Protein AF-0000000085954497 (afdb_homodimer)

Secondary structure (DSSP, 8-state):
---EEEEEESSSTTHHHHHHHHHHHT---EEEEEPGGGHHHHGGGSSSS-S-EEEETTEEEESHHHHHHHHHHHTT-S-SSHHHHHHHHHHHHHHHHHHHHHHHHHHHHTTSS-S-HHHHIIIIIHHHHHHHHHHHHHHHHHHTSSSSSTTS--HHHHHHHHHHHHHHHHSTTTTTT-HHHHHHHHHHHTSHHHHHHHHHS-----/---EEEEEESSSTTHHHHHHHHHHHT---EEEEEPGGGHHHHGGGSSSS-S-EEEETTEEEESHHHHHHHHHHHTT-S-SSHHHHHHHHHHHHHHHHHHHHHHHHHHHHTTSS-S-HHHHIIIIIHHHHHHHHHHHHHHHHHHTSSSSSTTS--HHHHHHHHHHHHHHHHSTTTTTT-HHHHHHHHHHHTSHHHHHHHHHS-----

pLDDT: mean 96.57, std 3.66, range [70.62, 98.94]

Solvent-accessible surface area (backbone atoms only — not comparable to full-atom values): 21988 Å² total; per-residue (Å²): 131,81,50,40,36,40,36,25,55,76,45,36,66,71,42,36,43,49,50,48,47,32,41,58,62,70,50,83,64,42,78,44,60,41,53,77,88,50,38,79,78,47,33,81,77,35,83,80,60,62,76,27,36,38,30,50,73,83,44,75,32,42,47,49,67,24,44,39,51,45,52,13,54,75,63,67,17,36,51,93,43,75,65,41,30,25,44,39,43,17,55,40,52,50,48,49,54,49,48,63,64,31,42,71,38,47,34,28,65,72,63,76,36,91,69,58,51,70,55,32,42,63,69,35,38,49,56,49,47,70,63,46,51,60,46,55,49,51,35,16,61,75,32,70,44,68,27,57,48,52,91,48,74,31,41,50,48,56,38,50,31,52,48,53,51,52,45,35,73,71,35,84,64,61,55,61,93,32,65,66,57,48,50,26,29,53,54,56,48,57,36,66,46,39,32,53,45,67,72,65,50,84,90,49,98,72,130,81,49,40,35,39,36,27,55,76,44,39,66,71,40,36,43,49,51,48,47,32,41,57,62,68,50,82,62,42,80,44,60,42,54,77,89,51,38,79,76,48,34,81,75,35,82,79,58,62,74,27,36,38,29,51,73,81,44,76,34,41,46,52,68,25,43,38,53,44,50,12,56,75,62,68,18,37,52,94,43,74,66,41,31,26,43,38,43,18,56,41,52,51,48,49,54,52,47,63,65,33,44,70,36,47,34,28,65,74,63,77,36,89,69,58,52,69,55,32,40,64,70,34,38,48,56,50,46,69,65,46,50,59,45,56,50,51,35,16,61,74,33,70,43,69,25,57,50,52,92,50,76,31,41,50,48,55,38,52,29,51,49,52,51,53,44,36,72,73,35,85,65,61,55,60,94,33,66,65,57,48,51,26,30,51,54,56,50,56,38,68,46,40,32,51,44,68,71,65,51,83,90,50,96,70

Foldseek 3Di:
DWAKEKEEALFCPLSVLLVLLCLLLVHDYHDHHDYPVCLVVCQVVDPVSDDIWMATNRDIDHDSVRSLLVSQVVRVQQDDDPVLNVVLVVLLVLVVVLCVQLVVLVCCLLPVDPDDNVVSCVPTVVVSLVVRVVVQVVQCVVQVLQESTHDDHHSSLSVSLVVQVVCCVSDPCSCPPPVSSVVNSVNNCVPPSNVVCVVPPDDDSD/DWAKEKEEAPFCPLSVLLVLLCLLLVHDYHYHHDYPVCLVVCQVVDPVSDDIWMAINRDIDHDSVRSLLVSQVVRVQQDDDPVLNVVLVVLLVLVVVLCVQLVVLVCCLLPVDPDDNVVSCVPTVVVSLVVRVVVQVVQCVVQVLQESTHDDHHSSLSVSLVVQVVCCVSDPCSCPPPVSSVVNSVNNCVSPSNVVCVVPPDDDSD

Structure (mmCIF, N/CA/C/O backbone):
data_AF-0000000085954497-model_v1
#
loop_
_entity.id
_entity.type
_entity.pdbx_description
1 polymer 'glutathione transferase'
#
loop_
_atom_site.group_PDB
_atom_site.id
_atom_site.type_symbol
_atom_site.label_atom_id
_atom_site.label_alt_id
_atom_site.label_comp_id
_atom_site.label_asym_id
_atom_site.label_entity_id
_atom_site.label_seq_id
_atom_site.pdbx_PDB_ins_code
_atom_site.Cartn_x
_atom_site.Cartn_y
_atom_site.Cartn_z
_atom_site.occupancy
_atom_site.B_iso_or_equiv
_atom_site.auth_seq_id
_atom_site.auth_comp_id
_atom_site.auth_asym_id
_atom_site.auth_atom_id
_atom_site.pdbx_PDB_model_num
ATOM 1 N N . MET A 1 1 ? 21.531 16.188 -11.539 1 86.31 1 MET A N 1
ATOM 2 C CA . MET A 1 1 ? 20.391 15.828 -10.711 1 86.31 1 MET A CA 1
ATOM 3 C C . MET A 1 1 ? 19.203 15.375 -11.57 1 86.31 1 MET A C 1
ATOM 5 O O . MET A 1 1 ? 19 15.898 -12.664 1 86.31 1 MET A 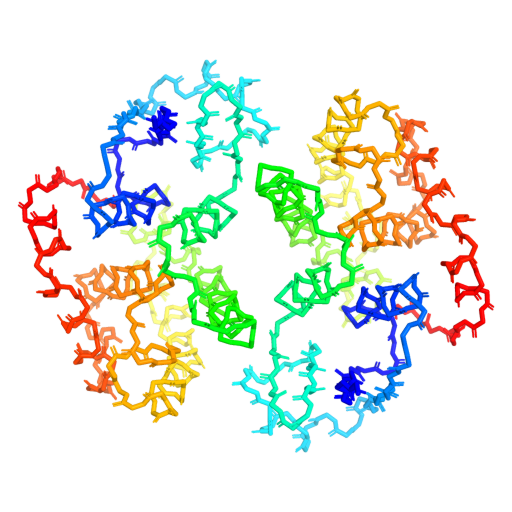O 1
ATOM 9 N N . PRO A 1 2 ? 18.453 14.336 -11.086 1 94.06 2 PRO A N 1
ATOM 10 C CA . PRO A 1 2 ? 17.328 13.875 -11.914 1 94.06 2 PRO A CA 1
ATOM 11 C C . PRO A 1 2 ? 16.297 14.969 -12.164 1 94.06 2 PRO A C 1
ATOM 13 O O . PRO A 1 2 ? 16.156 15.898 -11.367 1 94.06 2 PRO A O 1
ATOM 16 N N . GLN A 1 3 ? 15.695 14.945 -13.281 1 97.75 3 GLN A N 1
ATOM 17 C CA . GLN A 1 3 ? 14.539 15.789 -13.562 1 97.75 3 GLN A CA 1
ATOM 18 C C . GLN A 1 3 ? 13.25 15.125 -13.109 1 97.75 3 GLN A C 1
ATOM 20 O O . GLN A 1 3 ? 12.953 13.992 -13.508 1 97.75 3 GLN A O 1
ATOM 25 N N . TYR A 1 4 ? 12.555 15.883 -12.258 1 98.81 4 TYR A N 1
ATOM 26 C CA . TYR A 1 4 ? 11.297 15.359 -11.727 1 98.81 4 TYR A CA 1
ATOM 27 C C . TYR A 1 4 ? 10.102 16.094 -12.312 1 98.81 4 TYR A C 1
ATOM 29 O O . TYR A 1 4 ? 10.094 17.328 -12.375 1 98.81 4 TYR A O 1
ATOM 37 N N . LYS A 1 5 ? 9.086 15.352 -12.742 1 98.88 5 LYS A N 1
ATOM 38 C CA . LYS A 1 5 ? 7.797 15.891 -13.156 1 98.88 5 LYS A CA 1
ATOM 39 C C . LYS A 1 5 ? 6.648 15.141 -12.492 1 98.88 5 LYS A C 1
ATOM 41 O O . LYS A 1 5 ? 6.461 13.945 -12.727 1 98.88 5 LYS A O 1
ATOM 46 N N . LEU A 1 6 ? 5.949 15.836 -11.633 1 98.88 6 LEU A N 1
ATOM 47 C CA . LEU A 1 6 ? 4.758 15.281 -11 1 98.88 6 LEU A CA 1
ATOM 48 C C . LEU A 1 6 ? 3.502 15.68 -11.773 1 98.88 6 LEU A C 1
ATOM 50 O O . LEU A 1 6 ? 3.275 16.859 -12.031 1 98.88 6 LEU A O 1
ATOM 54 N N . THR A 1 7 ? 2.729 14.695 -12.164 1 98.81 7 THR A N 1
ATOM 55 C CA . THR A 1 7 ? 1.478 14.945 -12.867 1 98.81 7 THR A CA 1
ATOM 56 C C . THR A 1 7 ? 0.282 14.539 -12.016 1 98.81 7 THR A C 1
ATOM 58 O O . THR A 1 7 ? 0.2 13.391 -11.562 1 98.81 7 THR A O 1
ATOM 61 N N . TYR A 1 8 ? -0.601 15.438 -11.758 1 98.31 8 TYR A N 1
ATOM 62 C CA . TYR A 1 8 ? -1.845 15.203 -11.031 1 98.31 8 TYR A CA 1
ATOM 63 C C . TYR A 1 8 ? -2.891 16.25 -11.383 1 98.31 8 TYR A C 1
ATOM 65 O O . TYR A 1 8 ? -2.613 17.172 -12.148 1 98.31 8 TYR A O 1
ATOM 73 N N . PHE A 1 9 ? -4.121 16.047 -10.945 1 96.69 9 PHE A N 1
ATOM 74 C CA . PHE A 1 9 ? -5.184 17.031 -11.164 1 96.69 9 PHE A CA 1
ATOM 75 C C . PHE A 1 9 ? -4.859 18.344 -10.453 1 96.69 9 PHE A C 1
ATOM 77 O O . PHE A 1 9 ? -4.031 18.375 -9.539 1 96.69 9 PHE A O 1
ATOM 84 N N . ASP A 1 10 ? -5.559 19.359 -10.836 1 94.19 10 ASP A N 1
ATOM 85 C CA . ASP A 1 10 ? -5.352 20.688 -10.242 1 94.19 10 ASP A CA 1
ATOM 86 C C . ASP A 1 10 ? -6.066 20.797 -8.898 1 94.19 10 ASP A C 1
ATOM 88 O O . ASP A 1 10 ? -6.855 21.719 -8.688 1 94.19 10 ASP A O 1
ATOM 92 N N . ILE A 1 11 ? -5.75 19.922 -8.016 1 94.5 11 ILE A N 1
ATOM 93 C CA . ILE A 1 11 ? -6.223 19.844 -6.637 1 94.5 11 ILE A CA 1
ATOM 94 C C . ILE A 1 11 ? -5.121 19.266 -5.746 1 94.5 11 ILE A C 1
ATOM 96 O O . ILE A 1 11 ? -4.055 18.891 -6.234 1 94.5 11 ILE A O 1
ATOM 100 N N . ARG A 1 12 ? -5.223 19.266 -4.453 1 94.06 12 ARG A N 1
ATOM 101 C CA . ARG A 1 12 ? -4.246 18.656 -3.557 1 94.06 12 ARG A CA 1
ATOM 102 C C . ARG A 1 12 ? -4.285 17.141 -3.662 1 94.06 12 ARG A C 1
ATOM 104 O O . ARG A 1 12 ? -3.391 16.516 -4.25 1 94.06 12 ARG A O 1
ATOM 111 N N . GLY A 1 13 ? -5.48 16.5 -3.293 1 93.25 13 GLY A N 1
ATOM 112 C CA . GLY A 1 13 ? -5.711 15.07 -3.4 1 93.25 13 GLY A CA 1
ATOM 113 C C . GLY A 1 13 ? -4.453 14.25 -3.193 1 93.25 13 GLY A C 1
ATOM 114 O O . GLY A 1 13 ? -3.629 14.57 -2.334 1 93.25 13 GLY A O 1
ATOM 115 N N . LEU A 1 14 ? -4.297 13.234 -4 1 96.25 14 LEU A N 1
ATOM 116 C CA . LEU A 1 14 ? -3.207 12.281 -3.836 1 96.25 14 LEU A CA 1
ATOM 117 C C . LEU A 1 14 ? -1.895 12.859 -4.352 1 96.25 14 LEU A C 1
ATOM 119 O O . LEU A 1 14 ? -0.82 12.328 -4.059 1 96.25 14 LEU A O 1
ATOM 123 N N . GLY A 1 15 ? -1.951 13.906 -5.109 1 97.75 15 GLY A N 1
ATOM 124 C CA . GLY A 1 15 ? -0.744 14.555 -5.594 1 97.75 15 GLY A CA 1
ATOM 125 C C . GLY A 1 15 ? -0.037 15.375 -4.527 1 97.75 15 GLY A C 1
ATOM 126 O O . GLY A 1 15 ? 1.171 15.602 -4.613 1 97.75 15 GLY A O 1
ATOM 127 N N . GLU A 1 16 ? -0.786 15.789 -3.504 1 97.81 16 GLU A N 1
ATOM 128 C CA . GLU A 1 16 ? -0.258 16.703 -2.492 1 97.81 16 GLU A CA 1
ATOM 129 C C . GLU A 1 16 ? 0.859 16.047 -1.688 1 97.81 16 GLU A C 1
ATOM 131 O O . GLU A 1 16 ? 1.812 16.703 -1.278 1 97.81 16 GLU A O 1
ATOM 136 N N . GLY A 1 17 ? 0.703 14.734 -1.422 1 98.62 17 GLY A N 1
ATOM 137 C CA . GLY A 1 17 ? 1.754 14.047 -0.689 1 98.62 17 GLY A CA 1
ATOM 138 C C . GLY A 1 17 ? 3.121 14.195 -1.327 1 98.62 17 GLY A C 1
ATOM 139 O O . GLY A 1 17 ? 4.098 14.516 -0.648 1 98.62 17 GLY A O 1
ATOM 140 N N . ALA A 1 18 ? 3.189 13.969 -2.621 1 98.94 18 ALA A N 1
ATOM 141 C CA . ALA A 1 18 ? 4.453 14.109 -3.34 1 98.94 18 ALA A CA 1
ATOM 142 C C . ALA A 1 18 ? 4.945 15.547 -3.307 1 98.94 18 ALA A C 1
ATOM 144 O O . ALA A 1 18 ? 6.145 15.805 -3.145 1 98.94 18 ALA A O 1
ATOM 145 N N . ARG A 1 19 ? 4.031 16.5 -3.443 1 98.81 19 ARG A N 1
ATOM 146 C CA . ARG A 1 19 ? 4.41 17.906 -3.391 1 98.81 19 ARG A CA 1
ATOM 147 C C . ARG A 1 19 ? 5.031 18.266 -2.045 1 98.81 19 ARG A C 1
ATOM 149 O O . ARG A 1 19 ? 6.066 18.938 -1.988 1 98.81 19 ARG A O 1
ATOM 156 N N . LEU A 1 20 ? 4.391 17.781 -1.019 1 98.88 20 LEU A N 1
ATOM 157 C CA . LEU A 1 20 ? 4.906 18.031 0.324 1 98.88 20 LEU A CA 1
ATOM 158 C C . LEU A 1 20 ? 6.309 17.453 0.481 1 98.88 20 LEU A C 1
ATOM 160 O O . LEU A 1 20 ? 7.184 18.078 1.077 1 98.88 20 LEU A O 1
ATOM 164 N N . ILE A 1 21 ? 6.547 16.25 -0.039 1 98.94 21 ILE A N 1
ATOM 165 C CA . ILE A 1 21 ? 7.84 15.586 0.067 1 98.94 21 ILE A CA 1
ATOM 166 C C . ILE A 1 21 ? 8.898 16.391 -0.688 1 98.94 21 ILE A C 1
ATOM 168 O O . ILE A 1 21 ? 9.992 16.625 -0.176 1 98.94 21 ILE A O 1
ATOM 172 N N . PHE A 1 22 ? 8.578 16.859 -1.913 1 98.94 22 PHE A N 1
ATOM 173 C CA . PHE A 1 22 ? 9.492 17.688 -2.691 1 98.94 22 PHE A CA 1
ATOM 174 C C . PHE A 1 22 ? 9.859 18.953 -1.936 1 98.94 22 PHE A C 1
ATOM 176 O O . PHE A 1 22 ? 11.039 19.312 -1.849 1 98.94 22 PHE A O 1
ATOM 183 N N . HIS A 1 23 ? 8.898 19.594 -1.416 1 98.88 23 HIS A N 1
ATOM 184 C CA . HIS A 1 23 ? 9.133 20.859 -0.746 1 98.88 23 HIS A CA 1
ATOM 185 C C . HIS A 1 23 ? 9.922 20.672 0.546 1 98.88 23 HIS A C 1
ATOM 187 O O . HIS A 1 23 ? 10.844 21.438 0.838 1 98.88 23 HIS A O 1
ATOM 193 N N . GLN A 1 24 ? 9.531 19.672 1.312 1 98.88 24 GLN A N 1
ATOM 194 C CA . GLN A 1 24 ? 10.305 19.375 2.514 1 98.88 24 GLN A CA 1
ATOM 195 C C . GLN A 1 24 ? 11.773 19.141 2.178 1 98.88 24 GLN A C 1
ATOM 197 O O . GLN A 1 24 ? 12.664 19.562 2.918 1 98.88 24 GLN A O 1
ATOM 202 N N . ALA A 1 25 ? 12.023 18.422 1.056 1 98.62 25 ALA A N 1
ATOM 203 C CA . ALA A 1 25 ? 13.375 18.047 0.65 1 98.62 25 ALA A CA 1
ATOM 204 C C . ALA A 1 25 ? 14.102 19.234 0.007 1 98.62 25 ALA A C 1
ATOM 206 O O . ALA A 1 25 ? 15.32 19.203 -0.169 1 98.62 25 ALA A O 1
ATOM 207 N N . GLY A 1 26 ? 13.328 20.266 -0.375 1 98.31 26 GLY A N 1
ATOM 208 C CA . GLY A 1 26 ? 13.898 21.406 -1.077 1 98.31 26 GLY A CA 1
ATOM 209 C C . GLY A 1 26 ? 14.359 21.078 -2.484 1 98.31 26 GLY A C 1
ATOM 210 O O . GLY A 1 26 ? 15.367 21.594 -2.959 1 98.31 26 GLY A O 1
ATOM 211 N N . VAL A 1 27 ? 13.711 20.156 -3.121 1 98.56 27 VAL A N 1
ATOM 212 C CA . VAL A 1 27 ? 14.086 19.688 -4.453 1 98.56 27 VAL A CA 1
ATOM 213 C C . VAL A 1 27 ? 13.102 20.234 -5.488 1 98.56 27 VAL A C 1
ATOM 215 O O . VAL A 1 27 ? 11.891 20.172 -5.293 1 98.56 27 VAL A O 1
ATOM 218 N N . LYS A 1 28 ? 13.617 20.812 -6.551 1 98 28 LYS A N 1
ATOM 219 C CA . LYS A 1 28 ? 12.781 21.344 -7.621 1 98 28 LYS A CA 1
ATOM 220 C C . LYS A 1 28 ? 12.141 20.234 -8.43 1 98 28 LYS A C 1
ATOM 222 O O . LYS A 1 28 ? 12.742 19.172 -8.633 1 98 28 LYS A O 1
ATOM 227 N N . PHE A 1 29 ? 10.977 20.484 -8.867 1 98.75 29 PHE A N 1
ATOM 228 C CA . PHE A 1 29 ? 10.242 19.578 -9.734 1 98.75 29 PHE A CA 1
ATOM 229 C C . PHE A 1 29 ? 9.234 20.328 -10.594 1 98.75 29 PHE A C 1
ATOM 231 O O . PHE A 1 29 ? 8.852 21.453 -10.266 1 98.75 29 PHE A O 1
ATOM 238 N N . GLU A 1 30 ? 8.875 19.719 -11.688 1 98.69 30 GLU A N 1
ATOM 239 C CA . GLU A 1 30 ? 7.77 20.25 -12.484 1 98.69 30 GLU A CA 1
ATOM 240 C C . GLU A 1 30 ? 6.426 19.766 -11.953 1 98.69 30 GLU A C 1
ATOM 242 O O . GLU A 1 30 ? 6.191 18.547 -11.867 1 98.69 30 GLU A O 1
ATOM 247 N N . ASP A 1 31 ? 5.578 20.656 -11.57 1 98.25 31 ASP A N 1
ATOM 248 C CA . ASP A 1 31 ? 4.227 20.328 -11.117 1 98.25 31 ASP A CA 1
ATOM 249 C C . ASP A 1 31 ? 3.225 20.438 -12.266 1 98.25 31 ASP A C 1
ATOM 251 O O . ASP A 1 31 ? 2.613 21.484 -12.477 1 98.25 31 ASP A O 1
ATOM 255 N N . ASN A 1 32 ? 3.025 19.344 -12.961 1 98.31 32 ASN A N 1
ATOM 256 C CA . ASN A 1 32 ? 2.107 19.297 -14.094 1 98.31 32 ASN A CA 1
ATOM 257 C C . ASN A 1 32 ? 0.675 19.031 -13.641 1 98.31 32 ASN A C 1
ATOM 259 O O . ASN A 1 32 ? 0.32 17.891 -13.328 1 98.31 32 ASN A O 1
ATOM 263 N N . ARG A 1 33 ? -0.131 20.016 -13.633 1 96.75 33 ARG A N 1
ATOM 264 C CA . ARG A 1 33 ? -1.512 19.938 -13.172 1 96.75 33 ARG A CA 1
ATOM 265 C C . ARG A 1 33 ? -2.471 19.75 -14.344 1 96.75 33 ARG A C 1
ATOM 267 O O . ARG A 1 33 ? -2.541 20.594 -15.234 1 96.75 33 ARG A O 1
ATOM 274 N N . VAL A 1 34 ? -3.141 18.641 -14.344 1 96.88 34 VAL A N 1
ATOM 275 C CA . VAL A 1 34 ? -4.07 18.281 -15.414 1 96.88 34 VAL A CA 1
ATOM 276 C C . VAL A 1 34 ? -5.477 18.75 -15.055 1 96.88 34 VAL A C 1
ATOM 278 O O . VAL A 1 34 ? -5.992 18.438 -13.984 1 96.88 34 VAL A O 1
ATOM 281 N N . LYS A 1 35 ? -6.113 19.516 -15.984 1 95.38 35 LYS A N 1
ATOM 282 C CA . LYS A 1 35 ? -7.512 19.891 -15.797 1 95.38 35 LYS A CA 1
ATOM 283 C C . LYS A 1 35 ? -8.43 18.688 -15.992 1 95.38 35 LYS A C 1
ATOM 285 O O . LYS A 1 35 ? -8.172 17.828 -16.828 1 95.38 35 LYS A O 1
ATOM 290 N N . PHE A 1 36 ? -9.469 18.609 -15.242 1 93.25 36 PHE A N 1
ATOM 291 C CA . PHE A 1 36 ? -10.414 17.516 -15.312 1 93.25 36 PHE A CA 1
ATOM 292 C C . PHE A 1 36 ? -10.938 17.344 -16.734 1 93.25 36 PHE A C 1
ATOM 294 O O . PHE A 1 36 ? -11.141 16.219 -17.188 1 93.25 36 PHE A O 1
ATOM 301 N N . ASP A 1 37 ? -11.117 18.391 -17.422 1 96.19 37 ASP A N 1
ATOM 302 C CA . ASP A 1 37 ? -11.633 18.359 -18.781 1 96.19 37 ASP A CA 1
ATOM 303 C C . ASP A 1 37 ? -10.641 17.672 -19.734 1 96.19 37 ASP A C 1
ATOM 305 O O . ASP A 1 37 ? -11.031 17.141 -20.781 1 96.19 37 ASP A O 1
ATOM 309 N N . ASP A 1 38 ? -9.367 17.609 -19.422 1 97.12 38 ASP A N 1
ATOM 310 C CA . ASP A 1 38 ? -8.32 17.031 -20.266 1 97.12 38 ASP A CA 1
ATOM 311 C C . ASP A 1 38 ? -8.062 15.57 -19.906 1 97.12 38 ASP A C 1
ATOM 313 O O . ASP A 1 38 ? -7.355 14.859 -20.625 1 97.12 38 ASP A O 1
ATOM 317 N N . TRP A 1 39 ? -8.641 15.141 -18.891 1 96.62 39 TRP A N 1
ATOM 318 C CA . TRP A 1 39 ? -8.359 13.82 -18.328 1 96.62 39 TRP A CA 1
ATOM 319 C C . TRP A 1 39 ? -8.695 12.719 -19.328 1 96.62 39 TRP A C 1
ATOM 321 O O . TRP A 1 39 ? -7.895 11.812 -19.547 1 96.62 39 TRP A O 1
ATOM 331 N N . PRO A 1 40 ? -9.859 12.75 -20 1 97.25 40 PRO A N 1
ATOM 332 C CA . PRO A 1 40 ? -10.203 11.656 -20.906 1 97.25 40 PRO A CA 1
ATOM 333 C C . PRO A 1 40 ? -9.133 11.43 -21.984 1 97.25 40 PRO A C 1
ATOM 335 O O . PRO A 1 40 ? -8.859 10.281 -22.344 1 97.25 40 PRO A O 1
ATOM 338 N N . ALA A 1 41 ? -8.461 12.422 -22.422 1 97.12 41 ALA A N 1
ATOM 339 C CA . ALA A 1 41 ? -7.418 12.312 -23.438 1 97.12 41 ALA A CA 1
ATOM 340 C C . ALA A 1 41 ? -6.102 11.836 -22.828 1 97.12 41 ALA A C 1
ATOM 342 O O . ALA A 1 41 ? -5.301 11.18 -23.5 1 97.12 41 ALA A O 1
ATOM 343 N N . PHE A 1 42 ? -5.934 12.141 -21.578 1 97.06 42 PHE A N 1
ATOM 344 C CA . PHE A 1 42 ? -4.684 11.828 -20.906 1 97.06 42 PHE A CA 1
ATOM 345 C C . PHE A 1 42 ? -4.703 10.414 -20.359 1 97.06 42 PHE A C 1
ATOM 347 O O . PHE A 1 42 ? -3.672 9.742 -20.312 1 97.06 42 PHE A O 1
ATOM 354 N N . LYS A 1 43 ? -5.828 9.945 -19.969 1 97.25 43 LYS A N 1
ATOM 355 C CA . LYS A 1 43 ? -6.02 8.703 -19.234 1 97.25 43 LYS A CA 1
ATOM 356 C C . LYS A 1 43 ? -5.367 7.523 -19.938 1 97.25 43 LYS A C 1
ATOM 358 O O . LYS A 1 43 ? -4.656 6.73 -19.328 1 97.25 43 LYS A O 1
ATOM 363 N N . PRO A 1 44 ? -5.504 7.355 -21.266 1 95.75 44 PRO A N 1
ATOM 364 C CA . PRO A 1 44 ? -4.941 6.184 -21.938 1 95.75 44 PRO A CA 1
ATOM 365 C C . PRO A 1 44 ? -3.414 6.203 -21.984 1 95.75 44 PRO A C 1
ATOM 367 O O . PRO A 1 44 ? -2.787 5.188 -22.297 1 95.75 44 PRO A O 1
ATOM 370 N N . LYS A 1 45 ? -2.865 7.301 -21.609 1 94.69 45 LYS A N 1
ATOM 371 C CA . LYS A 1 45 ? -1.412 7.438 -21.656 1 94.69 45 LYS A CA 1
ATOM 372 C C . LYS A 1 45 ? -0.779 7.055 -20.328 1 94.69 45 LYS A C 1
ATOM 374 O O . LYS A 1 45 ? 0.447 7.02 -20.203 1 94.69 45 LYS A O 1
ATOM 379 N N . THR A 1 46 ? -1.577 6.754 -19.391 1 97.38 46 THR A N 1
ATOM 380 C CA . THR A 1 46 ? -1.083 6.426 -18.062 1 97.38 46 THR A CA 1
ATOM 381 C C . THR A 1 46 ? -0.918 4.914 -17.906 1 97.38 46 THR A C 1
ATOM 383 O O . THR A 1 46 ? -1.584 4.137 -18.578 1 97.38 46 THR A O 1
ATOM 386 N N . PRO A 1 47 ? -0.062 4.516 -17 1 97.12 47 PRO A N 1
ATOM 387 C CA . PRO A 1 47 ? 0.181 3.082 -16.812 1 97.12 47 PRO A CA 1
ATOM 388 C C . PRO A 1 47 ? -1.069 2.324 -16.375 1 97.12 47 PRO A C 1
ATOM 390 O O . PRO A 1 47 ? -1.306 1.2 -16.812 1 97.12 47 PRO A O 1
ATOM 393 N N . PHE A 1 48 ? -1.869 2.941 -15.484 1 97.94 48 PHE A N 1
ATOM 394 C CA . PHE A 1 48 ? -2.977 2.201 -14.891 1 97.94 48 PHE A CA 1
ATOM 395 C C . PHE A 1 48 ? -4.289 2.949 -15.078 1 97.94 48 PHE A C 1
ATOM 397 O O . PHE A 1 48 ? -5.293 2.629 -14.438 1 97.94 48 PHE A O 1
ATOM 404 N N . GLY A 1 49 ? -4.285 4.051 -15.906 1 97.12 49 GLY A N 1
ATOM 405 C CA . GLY A 1 49 ? -5.484 4.855 -16.062 1 97.12 49 GLY A CA 1
ATOM 406 C C . GLY A 1 49 ? -5.781 5.73 -14.859 1 97.12 49 GLY A C 1
ATOM 407 O O . GLY A 1 49 ? -6.945 6.016 -14.562 1 97.12 49 GLY A O 1
ATOM 408 N N . GLN A 1 50 ? -4.738 6.055 -14.141 1 97.25 50 GLN A N 1
ATOM 409 C CA . GLN A 1 50 ? -4.914 6.836 -12.922 1 97.25 50 GLN A CA 1
ATOM 410 C C . GLN A 1 50 ? -3.795 7.859 -12.758 1 97.25 50 GLN A C 1
ATOM 412 O O . GLN A 1 50 ? -2.779 7.797 -13.453 1 97.25 50 GLN A O 1
ATOM 417 N N . LEU A 1 51 ? -3.959 8.812 -11.969 1 98.06 51 LEU A N 1
ATOM 418 C CA . LEU A 1 51 ? -2.988 9.773 -11.461 1 98.06 51 LEU A CA 1
ATOM 419 C C . LEU A 1 51 ? -2.879 9.695 -9.945 1 98.06 51 LEU A C 1
ATOM 421 O O . LEU A 1 51 ? -3.803 9.227 -9.273 1 98.06 51 LEU A O 1
ATOM 425 N N . PRO A 1 52 ? -1.711 10 -9.398 1 98.69 52 PRO A N 1
ATOM 426 C CA . PRO A 1 52 ? -0.562 10.758 -9.891 1 98.69 52 PRO A CA 1
ATOM 427 C C . PRO A 1 52 ? 0.465 9.883 -10.609 1 98.69 52 PRO A C 1
ATOM 429 O O . PRO A 1 52 ? 0.454 8.664 -10.445 1 98.69 52 PRO A O 1
ATOM 432 N N . LEU A 1 53 ? 1.287 10.547 -11.414 1 98.81 53 LEU A N 1
ATOM 433 C CA . LEU A 1 53 ? 2.488 9.992 -12.023 1 98.81 53 LEU A CA 1
ATOM 434 C C . LEU A 1 53 ? 3.719 10.82 -11.656 1 98.81 53 LEU A C 1
ATOM 436 O O . LEU A 1 53 ? 3.656 12.055 -11.617 1 98.81 53 LEU A O 1
ATOM 440 N N . LEU A 1 54 ? 4.77 10.172 -11.383 1 98.94 54 LEU A N 1
ATOM 441 C CA . LEU A 1 54 ? 6.07 10.82 -11.266 1 98.94 54 LEU A CA 1
ATOM 442 C C . LEU A 1 54 ? 7.012 10.375 -12.383 1 98.94 54 LEU A C 1
ATOM 444 O O . LEU A 1 54 ? 7.316 9.188 -12.5 1 98.94 54 LEU A O 1
ATOM 448 N N . GLU A 1 55 ? 7.371 11.258 -13.211 1 98.75 55 GLU A N 1
ATOM 449 C CA . GLU A 1 55 ? 8.406 11.016 -14.211 1 98.75 55 GLU A CA 1
ATOM 450 C C . GLU A 1 55 ? 9.781 11.406 -13.695 1 98.75 55 GLU A C 1
ATOM 452 O O . GLU A 1 55 ? 9.977 12.523 -13.195 1 98.75 55 GLU A O 1
ATOM 457 N N . VAL A 1 56 ? 10.695 10.5 -13.688 1 98.62 56 VAL A N 1
ATOM 458 C CA . VAL A 1 56 ? 12.086 10.727 -13.305 1 98.62 56 VAL A CA 1
ATOM 459 C C . VAL A 1 56 ? 13 10.469 -14.5 1 98.62 56 VAL A C 1
ATOM 461 O O . VAL A 1 56 ? 13.211 9.32 -14.898 1 98.62 56 VAL A O 1
ATOM 464 N N . ASP A 1 57 ? 13.578 11.516 -15.109 1 97.94 57 ASP A N 1
ATOM 465 C CA . ASP A 1 57 ? 14.414 11.43 -16.297 1 97.94 57 ASP A CA 1
ATOM 466 C C . ASP A 1 57 ? 13.734 10.609 -17.391 1 97.94 57 ASP A C 1
ATOM 468 O O . ASP A 1 57 ? 14.359 9.75 -18.016 1 97.94 57 ASP A O 1
ATOM 472 N N . GLY A 1 58 ? 12.453 10.758 -17.438 1 96.06 58 GLY A N 1
ATOM 473 C CA . GLY A 1 58 ? 11.703 10.164 -18.516 1 96.06 58 GLY A CA 1
ATOM 474 C C . GLY A 1 58 ? 11.055 8.844 -18.141 1 96.06 58 GLY A C 1
ATOM 475 O O . GLY A 1 58 ? 10.172 8.359 -18.859 1 96.06 58 GLY A O 1
ATOM 476 N N . GLU A 1 59 ? 11.438 8.211 -17.062 1 96.94 59 GLU A N 1
ATOM 477 C CA . GLU A 1 59 ? 10.812 6.977 -16.594 1 96.94 59 GLU A CA 1
ATOM 478 C C . GLU A 1 59 ? 9.664 7.262 -15.625 1 96.94 59 GLU A C 1
ATOM 480 O O . GLU A 1 59 ? 9.766 8.156 -14.789 1 96.94 59 GLU A O 1
ATOM 485 N N . VAL A 1 60 ? 8.602 6.492 -15.68 1 97.94 60 VAL A N 1
ATOM 486 C CA . VAL A 1 60 ? 7.363 6.855 -14.992 1 97.94 60 VAL A CA 1
ATOM 487 C C . VAL A 1 60 ? 7.129 5.906 -13.82 1 97.94 60 VAL A C 1
ATOM 489 O O . VAL A 1 60 ? 7.328 4.695 -13.938 1 97.94 60 VAL A O 1
ATOM 492 N N . ILE A 1 61 ? 6.812 6.438 -12.703 1 98.62 61 ILE A N 1
ATOM 493 C CA . ILE A 1 61 ? 6.297 5.742 -11.531 1 98.62 61 ILE A CA 1
ATOM 494 C C . ILE A 1 61 ? 4.836 6.121 -11.305 1 98.62 61 ILE A C 1
ATOM 496 O O . ILE A 1 61 ? 4.488 7.305 -11.281 1 98.62 61 ILE A O 1
ATOM 500 N N . ALA A 1 62 ? 4.012 5.102 -11.211 1 98.5 62 ALA A N 1
ATOM 501 C CA . ALA A 1 62 ? 2.602 5.312 -10.898 1 98.5 62 ALA A CA 1
ATOM 502 C C . ALA A 1 62 ? 2.279 4.836 -9.484 1 98.5 62 ALA A C 1
ATOM 504 O O . ALA A 1 62 ? 3.135 4.262 -8.805 1 98.5 62 ALA A O 1
ATOM 505 N N . GLN A 1 63 ? 1.049 5.07 -9.086 1 98.62 63 GLN A N 1
ATOM 506 C CA . GLN A 1 63 ? 0.6 4.77 -7.73 1 98.62 63 GLN A CA 1
ATOM 507 C C . GLN A 1 63 ? 1.212 5.734 -6.719 1 98.62 63 GLN A C 1
ATOM 509 O O . GLN A 1 63 ? 2.432 5.762 -6.539 1 98.62 63 GLN A O 1
ATOM 514 N N . SER A 1 64 ? 0.372 6.461 -5.973 1 98.75 64 SER A N 1
ATOM 515 C CA . SER A 1 64 ? 0.794 7.562 -5.109 1 98.75 64 SER A CA 1
ATOM 516 C C . SER A 1 64 ? 1.755 7.078 -4.027 1 98.75 64 SER A C 1
ATOM 518 O O . SER A 1 64 ? 2.822 7.664 -3.832 1 98.75 64 SER A O 1
ATOM 520 N N . ALA A 1 65 ? 1.409 5.934 -3.396 1 98.75 65 ALA A N 1
ATOM 521 C CA . ALA A 1 65 ? 2.25 5.457 -2.303 1 98.75 65 ALA A CA 1
ATOM 522 C C . ALA A 1 65 ? 3.625 5.035 -2.811 1 98.75 65 ALA A C 1
ATOM 524 O O . ALA A 1 65 ? 4.629 5.203 -2.113 1 98.75 65 ALA A O 1
ATOM 525 N N . ALA A 1 66 ? 3.66 4.41 -4.039 1 98.88 66 ALA A N 1
ATOM 526 C CA . ALA A 1 66 ? 4.941 4.062 -4.645 1 98.88 66 ALA A CA 1
ATOM 527 C C . ALA A 1 66 ? 5.785 5.309 -4.902 1 98.88 66 ALA A C 1
ATOM 529 O O . ALA A 1 66 ? 6.996 5.309 -4.668 1 98.88 66 ALA A O 1
ATOM 530 N N . ILE A 1 67 ? 5.121 6.367 -5.34 1 98.94 67 ILE A N 1
ATOM 531 C CA . ILE A 1 67 ? 5.785 7.641 -5.594 1 98.94 67 ILE A CA 1
ATOM 532 C C . ILE A 1 67 ? 6.336 8.203 -4.285 1 98.94 67 ILE A C 1
ATOM 534 O O . ILE A 1 67 ? 7.5 8.602 -4.211 1 98.94 67 ILE A O 1
ATOM 538 N N . TYR A 1 68 ? 5.5 8.188 -3.225 1 98.94 68 TYR A N 1
ATOM 539 C CA . TYR A 1 68 ? 5.918 8.719 -1.931 1 98.94 68 TYR A CA 1
ATOM 540 C C . TYR A 1 68 ? 7.133 7.961 -1.402 1 98.94 68 TYR A C 1
ATOM 542 O O . TYR A 1 68 ? 8.102 8.57 -0.946 1 98.94 68 TYR A O 1
ATOM 550 N N . ARG A 1 69 ? 7.074 6.629 -1.496 1 98.88 69 ARG A N 1
ATOM 551 C CA . ARG A 1 69 ? 8.164 5.785 -1.006 1 98.88 69 ARG A CA 1
ATOM 552 C C . ARG A 1 69 ? 9.453 6.059 -1.773 1 98.88 69 ARG A C 1
ATOM 554 O O . ARG A 1 69 ? 10.531 6.145 -1.178 1 98.88 69 ARG A O 1
ATOM 561 N N . TYR A 1 70 ? 9.312 6.172 -3.086 1 98.94 70 TYR A N 1
ATOM 562 C CA . TYR A 1 70 ? 10.484 6.461 -3.912 1 98.94 70 TYR A CA 1
ATOM 563 C C . TYR A 1 70 ? 11.125 7.781 -3.508 1 98.94 70 TYR A C 1
ATOM 565 O O . TYR A 1 70 ? 12.328 7.832 -3.225 1 98.94 70 TYR A O 1
ATOM 573 N N . LEU A 1 71 ? 10.344 8.852 -3.404 1 98.94 71 LEU A N 1
ATOM 574 C CA . LEU A 1 71 ? 10.852 10.172 -3.039 1 98.94 71 LEU A CA 1
ATOM 575 C C . LEU A 1 71 ? 11.422 10.164 -1.626 1 98.94 71 LEU A C 1
ATOM 577 O O . LEU A 1 71 ? 12.469 10.766 -1.372 1 98.94 71 LEU A O 1
ATOM 581 N N . GLY A 1 72 ? 10.656 9.492 -0.725 1 98.88 72 GLY A N 1
ATOM 582 C CA . GLY A 1 72 ? 11.133 9.383 0.644 1 98.88 72 GLY A CA 1
ATOM 583 C C . GLY A 1 72 ? 12.531 8.805 0.741 1 98.88 72 GLY A C 1
ATOM 584 O O . GLY A 1 72 ? 13.367 9.305 1.493 1 98.88 72 GLY A O 1
ATOM 585 N N . ARG A 1 73 ? 12.766 7.734 -0.025 1 98.5 73 ARG A N 1
ATOM 586 C CA . ARG A 1 73 ? 14.078 7.105 -0.022 1 98.5 73 ARG A CA 1
ATOM 587 C C . ARG A 1 73 ? 15.125 8.016 -0.662 1 98.5 73 ARG A C 1
ATOM 589 O O . ARG A 1 73 ? 16.234 8.164 -0.139 1 98.5 73 ARG A O 1
ATOM 596 N N . GLN A 1 74 ? 14.766 8.641 -1.755 1 98.5 74 GLN A N 1
ATOM 597 C CA . GLN A 1 74 ? 15.703 9.492 -2.486 1 98.5 74 GLN A CA 1
ATOM 598 C C . GLN A 1 74 ? 16.156 10.672 -1.636 1 98.5 74 GLN A C 1
ATOM 600 O O . GLN A 1 74 ? 17.297 11.117 -1.736 1 98.5 74 GLN A O 1
ATOM 605 N N . PHE A 1 75 ? 15.289 11.133 -0.763 1 98.62 75 PHE A N 1
ATOM 606 C CA . PHE A 1 75 ? 15.562 12.398 -0.09 1 98.62 75 PHE A CA 1
ATOM 607 C C . PHE A 1 75 ? 15.836 12.172 1.394 1 98.62 75 PHE A C 1
ATOM 609 O O . PHE A 1 75 ? 15.828 13.117 2.182 1 98.62 75 PHE A O 1
ATOM 616 N N . GLY A 1 76 ? 15.969 10.906 1.79 1 98.25 76 GLY A N 1
ATOM 617 C CA . GLY A 1 76 ? 16.328 10.602 3.164 1 98.25 76 GLY A CA 1
ATOM 618 C C . GLY A 1 76 ? 15.188 10.773 4.141 1 98.25 76 GLY A C 1
ATOM 619 O O . GLY A 1 76 ? 15.391 11.172 5.289 1 98.25 76 GLY A O 1
ATOM 620 N N . LEU A 1 77 ? 13.977 10.508 3.723 1 98.88 77 LEU A N 1
ATOM 621 C CA . LEU A 1 77 ? 12.773 10.711 4.523 1 98.88 77 LEU A CA 1
ATOM 622 C C . LEU A 1 77 ? 12.062 9.383 4.785 1 98.88 77 LEU A C 1
ATOM 624 O O . LEU A 1 77 ? 10.867 9.367 5.098 1 98.88 77 LEU A O 1
ATOM 628 N N . ALA A 1 78 ? 12.695 8.25 4.609 1 98.69 78 ALA A N 1
ATOM 629 C CA . ALA A 1 78 ? 12.031 6.953 4.68 1 98.69 78 ALA A CA 1
ATOM 630 C C . ALA A 1 78 ? 12.336 6.254 6.004 1 98.69 78 ALA A C 1
ATOM 632 O O . ALA A 1 78 ? 11.922 5.113 6.223 1 98.69 78 ALA A O 1
ATOM 633 N N . GLY A 1 79 ? 12.914 6.926 6.984 1 98.12 79 GLY A N 1
ATOM 634 C CA . GLY A 1 79 ? 13.469 6.324 8.188 1 98.12 79 GLY A CA 1
ATOM 635 C C . GLY A 1 79 ? 14.969 6.152 8.125 1 98.12 79 GLY A C 1
ATOM 636 O O . GLY A 1 79 ? 15.57 6.246 7.055 1 98.12 79 GLY A O 1
ATOM 637 N N . LYS A 1 80 ? 15.617 5.875 9.289 1 98 80 LYS A N 1
ATOM 638 C CA . LYS A 1 80 ? 17.078 5.875 9.359 1 98 80 LYS A CA 1
ATOM 639 C C . LYS A 1 80 ? 17.625 4.453 9.336 1 98 80 LYS A C 1
ATOM 641 O O . LYS A 1 80 ? 18.828 4.254 9.148 1 98 80 LYS A O 1
ATOM 646 N N . THR A 1 81 ? 16.812 3.445 9.523 1 98.12 81 THR A N 1
ATOM 647 C CA . THR A 1 81 ? 17.172 2.033 9.5 1 98.12 81 THR A CA 1
ATOM 648 C C . THR A 1 81 ? 16.188 1.228 8.672 1 98.12 81 THR A C 1
ATOM 650 O O . THR A 1 81 ? 15.062 1.687 8.414 1 98.12 81 THR A O 1
ATOM 653 N N . PRO A 1 82 ? 16.562 0.015 8.258 1 97.94 82 PRO A N 1
ATOM 654 C CA . PRO A 1 82 ? 15.617 -0.841 7.551 1 97.94 82 PRO A CA 1
ATOM 655 C C . PRO A 1 82 ? 14.328 -1.073 8.336 1 97.94 82 PRO A C 1
ATOM 657 O O . PRO A 1 82 ? 13.242 -1.098 7.758 1 97.94 82 PRO A O 1
ATOM 660 N N . MET A 1 83 ? 14.484 -1.213 9.641 1 98.31 83 MET A N 1
ATOM 661 C CA . MET A 1 83 ? 13.312 -1.422 10.484 1 98.31 83 MET A CA 1
ATOM 662 C C . MET A 1 83 ? 12.438 -0.175 10.508 1 98.31 83 MET A C 1
ATOM 664 O O . MET A 1 83 ? 11.211 -0.269 10.383 1 98.31 83 MET A O 1
ATOM 668 N N . GLU A 1 84 ? 13.047 1.004 10.656 1 98.5 84 GLU A N 1
ATOM 669 C CA . GLU A 1 84 ? 12.266 2.236 10.625 1 98.5 84 GLU A CA 1
ATOM 670 C C . GLU A 1 84 ? 11.539 2.396 9.297 1 98.5 84 GLU A C 1
ATOM 672 O O . GLU A 1 84 ? 10.375 2.791 9.258 1 98.5 84 GLU A O 1
ATOM 677 N N . GLU A 1 85 ? 12.258 2.127 8.188 1 98.75 85 GLU A N 1
ATOM 678 C CA . GLU A 1 85 ? 11.617 2.225 6.879 1 98.75 85 GLU A CA 1
ATOM 679 C C . GLU A 1 85 ? 10.406 1.303 6.785 1 98.75 85 GLU A C 1
ATOM 681 O O . GLU A 1 85 ? 9.375 1.684 6.234 1 98.75 85 GLU A O 1
ATOM 686 N N . ALA A 1 86 ? 10.5 0.091 7.328 1 98.81 86 ALA A N 1
ATOM 687 C CA . ALA A 1 86 ? 9.398 -0.864 7.32 1 98.81 86 ALA A CA 1
ATOM 688 C C . ALA A 1 86 ? 8.234 -0.358 8.164 1 98.81 86 ALA A C 1
ATOM 690 O O . ALA A 1 86 ? 7.066 -0.527 7.793 1 98.81 86 ALA A O 1
ATOM 691 N N . GLN A 1 87 ? 8.547 0.229 9.281 1 98.62 87 GLN A N 1
ATOM 692 C CA . GLN A 1 87 ? 7.512 0.758 10.164 1 98.62 87 GLN A CA 1
ATOM 693 C C . GLN A 1 87 ? 6.816 1.964 9.531 1 98.62 87 GLN A C 1
ATOM 695 O O . GLN A 1 87 ? 5.613 2.158 9.711 1 98.62 87 GLN A O 1
ATOM 700 N N . VAL A 1 88 ? 7.578 2.762 8.789 1 98.81 88 VAL A N 1
ATOM 701 C CA . VAL A 1 88 ? 7.008 3.875 8.039 1 98.81 88 VAL A CA 1
ATOM 702 C C . VAL A 1 88 ? 6.023 3.348 6.996 1 98.81 88 VAL A C 1
ATOM 704 O O . VAL A 1 88 ? 4.902 3.85 6.883 1 98.81 88 VAL A O 1
ATOM 707 N N . ASP A 1 89 ? 6.422 2.299 6.281 1 98.81 89 ASP A N 1
ATOM 708 C CA . ASP A 1 89 ? 5.527 1.651 5.328 1 98.81 89 ASP A CA 1
ATOM 709 C C . ASP A 1 89 ? 4.277 1.114 6.023 1 98.81 89 ASP A C 1
ATOM 711 O O . ASP A 1 89 ? 3.164 1.271 5.52 1 98.81 89 ASP A O 1
ATOM 715 N N . SER A 1 90 ? 4.461 0.538 7.172 1 98.75 90 SER A N 1
ATOM 716 C CA . SER A 1 90 ? 3.387 -0.099 7.926 1 98.75 90 SER A CA 1
ATOM 717 C C . SER A 1 90 ? 2.338 0.92 8.359 1 98.75 90 SER A C 1
ATOM 719 O O . SER A 1 90 ? 1.141 0.717 8.141 1 98.75 90 SER A O 1
ATOM 721 N N . ILE A 1 91 ? 2.787 1.988 8.961 1 98.75 91 ILE A N 1
ATOM 722 C CA . ILE A 1 91 ? 1.844 2.971 9.492 1 98.75 91 ILE A CA 1
ATOM 723 C C . ILE A 1 91 ? 1.127 3.664 8.336 1 98.75 91 ILE A C 1
ATOM 725 O O . ILE A 1 91 ? -0.05 4.016 8.445 1 98.75 91 ILE A O 1
ATOM 729 N N . PHE A 1 92 ? 1.818 3.832 7.184 1 98.81 92 PHE A N 1
ATOM 730 C CA . PHE A 1 92 ? 1.153 4.449 6.039 1 98.81 92 PHE A CA 1
ATOM 731 C C . PHE A 1 92 ? 0.128 3.496 5.434 1 98.81 92 PHE A C 1
ATOM 733 O O . PHE A 1 92 ? -0.934 3.928 4.98 1 98.81 92 PHE A O 1
ATOM 740 N N . ASP A 1 93 ? 0.518 2.217 5.344 1 98.69 93 ASP A N 1
ATOM 741 C CA . ASP A 1 93 ? -0.457 1.243 4.863 1 98.69 93 ASP A CA 1
ATOM 742 C C . ASP A 1 93 ? -1.693 1.216 5.758 1 98.69 93 ASP A C 1
ATOM 744 O O . ASP A 1 93 ? -2.814 1.04 5.277 1 98.69 93 ASP A O 1
ATOM 748 N N . GLN A 1 94 ? -1.492 1.384 7.059 1 98.56 94 GLN A N 1
ATOM 749 C CA . GLN A 1 94 ? -2.629 1.504 7.965 1 98.56 94 GLN A CA 1
ATOM 750 C C . GLN A 1 94 ? -3.445 2.758 7.66 1 98.56 94 GLN A C 1
ATOM 752 O O . GLN A 1 94 ? -4.676 2.727 7.703 1 98.56 94 GLN A O 1
ATOM 757 N N . PHE A 1 95 ? -2.803 3.805 7.391 1 98.75 95 PHE A N 1
ATOM 758 C CA . PHE A 1 95 ? -3.461 5.047 7 1 98.75 95 PHE A CA 1
ATOM 759 C C . PHE A 1 95 ? -4.293 4.844 5.738 1 98.75 95 PHE A C 1
ATOM 761 O O . PHE A 1 95 ? -5.41 5.355 5.637 1 98.75 95 PHE A O 1
ATOM 768 N N . LYS A 1 96 ? -3.74 4.113 4.801 1 98.38 96 LYS A N 1
ATOM 769 C CA . LYS A 1 96 ? -4.477 3.828 3.57 1 98.38 96 LYS A CA 1
ATOM 770 C C . LYS A 1 96 ? -5.738 3.021 3.859 1 98.38 96 LYS A C 1
ATOM 772 O O . LYS A 1 96 ? -6.766 3.209 3.205 1 98.38 96 LYS A O 1
ATOM 777 N N . ASP A 1 97 ? -5.633 2.064 4.797 1 98 97 ASP A N 1
ATOM 778 C CA . ASP A 1 97 ? -6.824 1.334 5.219 1 98 97 ASP A CA 1
ATOM 779 C C . ASP A 1 97 ? -7.883 2.285 5.777 1 98 97 ASP A C 1
ATOM 781 O O . ASP A 1 97 ? -9.07 2.143 5.477 1 98 97 ASP A O 1
ATOM 785 N N . PHE A 1 98 ? -7.477 3.219 6.562 1 98.44 98 PHE A N 1
ATOM 786 C CA . PHE A 1 98 ? -8.359 4.227 7.137 1 98.44 98 PHE A CA 1
ATOM 787 C C . PHE A 1 98 ? -9.008 5.07 6.039 1 98.44 98 PHE A C 1
ATOM 789 O O . PHE A 1 98 ? -10.227 5.246 6.023 1 98.44 98 PHE A O 1
ATOM 796 N N . MET A 1 99 ? -8.188 5.516 5.098 1 97.19 99 MET A N 1
ATOM 797 C CA . MET A 1 99 ? -8.664 6.324 3.979 1 97.19 99 MET A CA 1
ATOM 798 C C . MET A 1 99 ? -9.703 5.566 3.16 1 97.19 99 MET A C 1
ATOM 800 O O . MET A 1 99 ? -10.719 6.141 2.752 1 97.19 99 MET A O 1
ATOM 804 N N . ALA A 1 100 ? -9.422 4.32 2.889 1 95.94 100 ALA A N 1
ATOM 805 C CA . ALA A 1 100 ? -10.352 3.502 2.115 1 95.94 100 ALA A CA 1
ATOM 806 C C . ALA A 1 100 ? -11.711 3.416 2.803 1 95.94 100 ALA A C 1
ATOM 808 O O . ALA A 1 100 ? -12.75 3.434 2.141 1 95.94 100 ALA A O 1
ATOM 809 N N . GLU A 1 101 ? -11.672 3.311 4.094 1 96.25 101 GLU A N 1
ATOM 810 C CA . GLU A 1 101 ? -12.906 3.174 4.863 1 96.25 101 GLU A CA 1
ATOM 811 C C . GLU A 1 101 ? -13.727 4.461 4.828 1 96.25 101 GLU A C 1
ATOM 813 O O . GLU A 1 101 ? -14.961 4.418 4.824 1 96.25 101 GLU A O 1
ATOM 818 N N . ILE A 1 102 ? -13.109 5.621 4.762 1 96.88 102 ILE A N 1
ATOM 819 C CA . ILE A 1 102 ? -13.867 6.863 4.863 1 96.88 102 ILE A CA 1
ATOM 820 C C . ILE A 1 102 ? -14.117 7.43 3.465 1 96.88 102 ILE A C 1
ATOM 822 O O . ILE A 1 102 ? -14.883 8.383 3.301 1 96.88 102 ILE A O 1
ATOM 826 N N . ARG A 1 103 ? -13.539 6.863 2.469 1 94.06 103 ARG A N 1
ATOM 827 C CA . ARG A 1 103 ? -13.578 7.363 1.098 1 94.06 103 ARG A CA 1
ATOM 828 C C . ARG A 1 103 ? -15.016 7.562 0.631 1 94.06 103 ARG A C 1
ATOM 830 O O . ARG A 1 103 ? -15.344 8.602 0.055 1 94.06 103 ARG A O 1
ATOM 837 N N . PRO A 1 104 ? -15.93 6.582 0.874 1 93.88 104 PRO A N 1
ATOM 838 C CA . PRO A 1 104 ? -17.297 6.805 0.423 1 93.88 104 PRO A CA 1
ATOM 839 C C . PRO A 1 104 ? -17.938 8.055 1.042 1 93.88 104 PRO A C 1
ATOM 841 O O . PRO A 1 104 ? -18.734 8.727 0.396 1 93.88 104 PRO A O 1
ATOM 844 N N . ALA A 1 105 ? -17.578 8.344 2.24 1 95.25 105 ALA A N 1
ATOM 845 C CA . ALA A 1 105 ? -18.125 9.516 2.914 1 95.25 105 ALA A CA 1
ATOM 846 C C . ALA A 1 105 ? -17.625 10.805 2.27 1 95.25 105 ALA A C 1
ATOM 848 O O . ALA A 1 105 ? -18.375 11.766 2.117 1 95.25 105 ALA A O 1
ATOM 849 N N . PHE A 1 106 ? -16.438 10.758 1.83 1 91.81 106 PHE A N 1
ATOM 850 C CA . PHE A 1 106 ? -15.828 11.953 1.271 1 91.81 106 PHE A CA 1
ATOM 851 C C . PHE A 1 106 ? -16.406 12.258 -0.109 1 91.81 106 PHE A C 1
ATOM 853 O O . PHE A 1 106 ? -16.469 13.422 -0.517 1 91.81 106 PHE A O 1
ATOM 860 N N . ARG A 1 107 ? -16.844 11.273 -0.797 1 91.31 107 ARG A N 1
ATOM 861 C CA . ARG A 1 107 ? -17.516 11.531 -2.064 1 91.31 107 ARG A CA 1
ATOM 862 C C . ARG A 1 107 ? -18.797 12.352 -1.855 1 91.31 107 ARG A C 1
ATOM 864 O O . ARG A 1 107 ? -19.141 13.188 -2.688 1 91.31 107 ARG A O 1
ATOM 871 N N . VAL A 1 108 ? -19.422 12.109 -0.789 1 93.12 108 VAL A N 1
ATOM 872 C CA . VAL A 1 108 ? -20.641 12.844 -0.448 1 93.12 108 VAL A CA 1
ATOM 873 C C . VAL A 1 108 ? -20.266 14.219 0.106 1 93.12 108 VAL A C 1
ATOM 875 O O . VAL A 1 108 ? -20.828 15.234 -0.315 1 93.12 108 VAL A O 1
ATOM 878 N N . ILE A 1 109 ? -19.312 14.273 0.953 1 91.19 109 ILE A N 1
ATOM 879 C CA . ILE A 1 109 ? -18.922 15.492 1.66 1 91.19 109 ILE A CA 1
ATOM 880 C C . ILE A 1 109 ? -18.406 16.531 0.663 1 91.19 109 ILE A C 1
ATOM 882 O O . ILE A 1 109 ? -18.703 17.719 0.786 1 91.19 109 ILE A O 1
ATOM 886 N N . TYR A 1 110 ? -17.75 16.016 -0.356 1 87.56 110 TYR A N 1
ATOM 887 C CA . TYR A 1 110 ? -17.172 16.938 -1.325 1 87.56 110 TYR A CA 1
ATOM 888 C C . TYR A 1 110 ? -18.109 17.141 -2.51 1 87.56 110 TYR A C 1
ATOM 890 O O . TYR A 1 110 ? -17.75 17.828 -3.469 1 87.56 110 TYR A O 1
ATOM 898 N N . GLY A 1 111 ? -19.297 16.578 -2.504 1 86.81 111 GLY A N 1
ATOM 899 C CA . GLY A 1 111 ? -20.344 16.844 -3.48 1 86.81 111 GLY A CA 1
ATOM 900 C C . GLY A 1 111 ? -20.172 16.062 -4.766 1 86.81 111 GLY A C 1
ATOM 901 O O . GLY A 1 111 ? -20.812 16.359 -5.773 1 86.81 111 GLY A O 1
ATOM 902 N N . ILE A 1 112 ? -19.297 15.055 -4.754 1 84.94 112 ILE A N 1
ATOM 903 C CA . ILE A 1 112 ? -19.094 14.188 -5.914 1 84.94 112 ILE A CA 1
ATOM 904 C C . ILE A 1 112 ? -20.297 13.266 -6.082 1 84.94 112 ILE A C 1
ATOM 906 O O . ILE A 1 112 ? -20.703 12.945 -7.203 1 84.94 112 ILE A O 1
ATOM 910 N N . GLU A 1 113 ? -20.844 12.82 -4.969 1 91.69 113 GLU A N 1
ATOM 911 C CA . GLU A 1 113 ? -22.047 11.984 -4.91 1 91.69 113 GLU A CA 1
ATOM 912 C C . GLU A 1 113 ? -23.125 12.633 -4.043 1 91.69 113 GLU A C 1
ATOM 914 O O . GLU A 1 113 ? -22.812 13.328 -3.074 1 91.69 113 GLU A O 1
ATOM 919 N N . GLU A 1 114 ? -24.328 12.367 -4.488 1 94.25 114 GLU A N 1
ATOM 920 C CA . GLU A 1 114 ? -25.438 12.875 -3.682 1 94.25 114 GLU A CA 1
ATOM 921 C C . GLU A 1 114 ? -25.594 12.07 -2.396 1 94.25 114 GLU A C 1
ATOM 923 O O . GLU A 1 114 ? -25.344 10.859 -2.381 1 94.25 114 GLU A O 1
ATOM 928 N N . GLY A 1 115 ? -25.906 12.883 -1.314 1 95.25 115 GLY A N 1
ATOM 929 C CA . GLY A 1 115 ? -26.156 12.195 -0.058 1 95.25 115 GLY A CA 1
ATOM 930 C C . GLY A 1 115 ? -26.25 13.133 1.129 1 95.25 115 GLY A C 1
ATOM 931 O O . GLY A 1 115 ? -26.125 14.352 0.976 1 95.25 115 GLY A O 1
ATOM 932 N N . ASP A 1 116 ? -26.547 12.547 2.268 1 96 116 ASP A N 1
ATOM 933 C CA . ASP A 1 116 ? -26.641 13.266 3.533 1 96 116 ASP A CA 1
ATOM 934 C C . ASP A 1 116 ? -25.281 13.344 4.23 1 96 116 ASP A C 1
ATOM 936 O O . ASP A 1 116 ? -24.828 12.352 4.809 1 96 116 ASP A O 1
ATOM 940 N N . LYS A 1 117 ? -24.734 14.547 4.227 1 94.38 117 LYS A N 1
ATOM 941 C CA . LYS A 1 117 ? -23.391 14.75 4.77 1 94.38 117 LYS A CA 1
ATOM 942 C C . LYS A 1 117 ? -23.328 14.375 6.246 1 94.38 117 LYS A C 1
ATOM 944 O O . LYS A 1 117 ? -22.391 13.703 6.684 1 94.38 117 LYS A O 1
ATOM 949 N N . GLU A 1 118 ? -24.25 14.797 6.965 1 94.81 118 GLU A N 1
ATOM 950 C CA . GLU A 1 118 ? -24.281 14.492 8.391 1 94.81 118 GLU A CA 1
ATOM 951 C C . GLU A 1 118 ? -24.359 12.992 8.633 1 94.81 118 GLU A C 1
ATOM 953 O O . GLU A 1 118 ? -23.734 12.469 9.547 1 94.81 118 GLU A O 1
ATOM 958 N N . LYS A 1 119 ? -25.141 12.359 7.809 1 96.69 119 LYS A N 1
ATOM 959 C CA . LYS A 1 119 ? -25.344 10.922 7.957 1 96.69 119 LYS A CA 1
ATOM 960 C C . LYS A 1 119 ? -24.047 10.156 7.691 1 96.69 119 LYS A C 1
ATOM 962 O O . LYS A 1 119 ? -23.672 9.266 8.453 1 96.69 119 LYS A O 1
ATOM 967 N N . VAL A 1 120 ? -23.344 10.531 6.637 1 96.44 120 VAL A N 1
ATOM 968 C CA . VAL A 1 120 ? -22.141 9.789 6.281 1 96.44 120 VAL A CA 1
ATOM 969 C C . VAL A 1 120 ? -21.047 10.078 7.301 1 96.44 120 VAL A C 1
ATOM 971 O O . VAL A 1 120 ? -20.219 9.203 7.602 1 96.44 120 VAL A O 1
ATOM 974 N N . VAL A 1 121 ? -20.984 11.266 7.824 1 96.31 121 VAL A N 1
ATOM 975 C CA . VAL A 1 121 ? -20 11.57 8.867 1 96.31 121 VAL A CA 1
ATOM 976 C C . VAL A 1 121 ? -20.281 10.711 10.094 1 96.31 121 VAL A C 1
ATOM 978 O O . VAL A 1 121 ? -19.375 10.062 10.625 1 96.31 121 VAL A O 1
ATOM 981 N N . LYS A 1 122 ? -21.484 10.656 10.516 1 95.94 122 LYS A N 1
ATOM 982 C CA . LYS A 1 122 ? -21.891 9.938 11.719 1 95.94 122 LYS A CA 1
ATOM 983 C C . LYS A 1 122 ? -21.734 8.43 11.547 1 95.94 122 LYS A C 1
ATOM 985 O O . LYS A 1 122 ? -21.281 7.742 12.461 1 95.94 122 LYS A O 1
ATOM 990 N N . GLU A 1 123 ? -22.047 7.953 10.367 1 97.19 123 GLU A N 1
ATOM 991 C CA . GLU A 1 123 ? -22.156 6.508 10.195 1 97.19 123 GLU A CA 1
ATOM 992 C C . GLU A 1 123 ? -20.859 5.91 9.641 1 97.19 123 GLU A C 1
ATOM 994 O O . GLU A 1 123 ? -20.609 4.711 9.781 1 97.19 123 GLU A O 1
ATOM 999 N N . ILE A 1 124 ? -20.062 6.754 9.031 1 97.25 124 ILE A N 1
ATOM 1000 C CA . ILE A 1 124 ? -18.875 6.207 8.367 1 97.25 124 ILE A CA 1
ATOM 1001 C C . ILE A 1 124 ? -17.625 6.832 8.961 1 97.25 124 ILE A C 1
ATOM 1003 O O . ILE A 1 124 ? -16.766 6.125 9.5 1 97.25 124 ILE A O 1
ATOM 1007 N N . VAL A 1 125 ? -17.547 8.133 8.977 1 97.19 125 VAL A N 1
ATOM 1008 C CA . VAL A 1 125 ? -16.297 8.82 9.328 1 97.19 125 VAL A CA 1
ATOM 1009 C C . VAL A 1 125 ? -16 8.625 10.812 1 97.19 125 VAL A C 1
ATOM 1011 O O . VAL A 1 125 ? -14.898 8.242 11.18 1 97.19 125 VAL A O 1
ATOM 1014 N N . ILE A 1 126 ? -16.953 8.883 11.672 1 95.88 126 ILE A N 1
ATOM 1015 C CA . ILE A 1 126 ? -16.75 8.859 13.109 1 95.88 126 ILE A CA 1
ATOM 1016 C C . ILE A 1 126 ? -16.391 7.441 13.562 1 95.88 126 ILE A C 1
ATOM 1018 O O . ILE A 1 126 ? -15.406 7.242 14.281 1 95.88 126 ILE A O 1
ATOM 1022 N N . PRO A 1 127 ? -17.125 6.426 13.141 1 96.88 127 PRO A N 1
ATOM 1023 C CA . PRO A 1 127 ? -16.719 5.07 13.523 1 96.88 127 PRO A CA 1
ATOM 1024 C C . PRO A 1 127 ? -15.32 4.715 13.031 1 96.88 127 PRO A C 1
ATOM 1026 O O . PRO A 1 127 ? -14.547 4.094 13.766 1 96.88 127 PRO A O 1
ATOM 1029 N N . ALA A 1 128 ? -15 5.09 11.82 1 97.62 128 ALA A N 1
ATOM 1030 C CA . ALA A 1 128 ? -13.672 4.82 11.281 1 97.62 128 ALA A CA 1
ATOM 1031 C C . ALA A 1 128 ? -12.594 5.562 12.07 1 97.62 128 ALA A C 1
ATOM 1033 O O . ALA A 1 128 ? -11.539 5 12.375 1 97.62 128 ALA A O 1
ATOM 1034 N N . ARG A 1 129 ? -12.859 6.801 12.297 1 97.38 129 ARG A N 1
ATOM 1035 C CA . ARG A 1 129 ? -11.961 7.625 13.094 1 97.38 129 ARG A CA 1
ATOM 1036 C C . ARG A 1 129 ? -11.664 6.969 14.438 1 97.38 129 ARG A C 1
ATOM 1038 O O . ARG A 1 129 ? -10.5 6.828 14.82 1 97.38 129 ARG A O 1
ATOM 1045 N N . ASP A 1 130 ? -12.688 6.539 15.164 1 96.94 130 ASP A N 1
ATOM 1046 C CA . ASP A 1 130 ? -12.555 5.965 16.5 1 96.94 130 ASP A CA 1
ATOM 1047 C C . ASP A 1 130 ? -11.82 4.629 16.453 1 96.94 130 ASP A C 1
ATOM 1049 O O . ASP A 1 130 ? -11.117 4.27 17.406 1 96.94 130 ASP A O 1
ATOM 1053 N N . LYS A 1 131 ? -11.953 3.998 15.367 1 97 131 LYS A N 1
ATOM 1054 C CA . LYS A 1 131 ? -11.266 2.725 15.164 1 97 131 LYS A CA 1
ATOM 1055 C C . LYS A 1 131 ? -9.781 2.934 14.883 1 97 131 LYS A C 1
ATOM 1057 O O . LYS A 1 131 ? -8.938 2.242 15.453 1 97 131 LYS A O 1
ATOM 1062 N N . HIS A 1 132 ? -9.445 3.885 14.07 1 98.12 132 HIS A N 1
ATOM 1063 C CA . HIS A 1 132 ? -8.109 3.932 13.484 1 98.12 132 HIS A CA 1
ATOM 1064 C C . HIS A 1 132 ? -7.207 4.895 14.242 1 98.12 132 HIS A C 1
ATOM 1066 O O . HIS A 1 132 ? -6 4.664 14.359 1 98.12 132 HIS A O 1
ATOM 1072 N N . LEU A 1 133 ? -7.68 6.027 14.773 1 98.25 133 LEU A N 1
ATOM 1073 C CA . LEU A 1 133 ? -6.824 7.066 15.336 1 98.25 133 LEU A CA 1
ATOM 1074 C C . LEU A 1 133 ? -6.008 6.531 16.516 1 98.25 133 LEU A C 1
ATOM 1076 O O . LEU A 1 133 ? -4.848 6.902 16.688 1 98.25 133 LEU A O 1
ATOM 1080 N N . PRO A 1 134 ? -6.59 5.629 17.328 1 97.31 134 PRO A N 1
ATOM 1081 C CA . PRO A 1 134 ? -5.797 5.094 18.438 1 97.31 134 PRO A CA 1
ATOM 1082 C C . PRO A 1 134 ? -4.543 4.359 17.969 1 97.31 134 PRO A C 1
ATOM 1084 O O . PRO A 1 134 ? -3.529 4.348 18.672 1 97.31 134 PRO A O 1
ATOM 1087 N N . PHE A 1 135 ? -4.566 3.742 16.797 1 97.5 135 PHE A N 1
ATOM 1088 C CA . PHE A 1 135 ? -3.383 3.072 16.266 1 97.5 135 PHE A CA 1
ATOM 1089 C C . PHE A 1 135 ? -2.256 4.074 16.031 1 97.5 135 PHE A C 1
ATOM 1091 O O . PHE A 1 135 ? -1.1 3.803 16.359 1 97.5 135 PHE A O 1
ATOM 1098 N N . PHE A 1 136 ? -2.592 5.207 15.461 1 98.38 136 PHE A N 1
ATOM 1099 C CA . PHE A 1 136 ? -1.594 6.234 15.188 1 98.38 136 PHE A CA 1
ATOM 1100 C C . PHE A 1 136 ? -1.059 6.828 16.484 1 98.38 136 PHE A C 1
ATOM 1102 O O . PHE A 1 136 ? 0.131 7.133 16.594 1 98.38 136 PHE A O 1
ATOM 1109 N N . GLU A 1 137 ? -1.946 6.949 17.453 1 97.94 137 GLU A N 1
ATOM 1110 C CA . GLU A 1 137 ? -1.526 7.461 18.75 1 97.94 137 GLU A CA 1
ATOM 1111 C C . GLU A 1 137 ? -0.535 6.516 19.422 1 97.94 137 GLU A C 1
ATOM 1113 O O . GLU A 1 137 ? 0.405 6.961 20.094 1 97.94 137 GLU A O 1
ATOM 1118 N N . LYS A 1 138 ? -0.754 5.258 19.219 1 96.12 138 LYS A N 1
ATOM 1119 C CA . LYS A 1 138 ? 0.174 4.273 19.766 1 96.12 138 LYS A CA 1
ATOM 1120 C C . LYS A 1 138 ? 1.557 4.41 19.141 1 96.12 138 LYS A C 1
ATOM 1122 O O . LYS A 1 138 ? 2.572 4.34 19.844 1 96.12 138 LYS A O 1
ATOM 1127 N N . PHE A 1 139 ? 1.619 4.594 17.875 1 96.69 139 PHE A N 1
ATOM 1128 C CA . PHE A 1 139 ? 2.891 4.773 17.188 1 96.69 139 PHE A CA 1
ATOM 1129 C C . PHE A 1 139 ? 3.57 6.062 17.625 1 96.69 139 PHE A C 1
ATOM 1131 O O . PHE A 1 139 ? 4.781 6.078 17.875 1 96.69 139 PHE A O 1
ATOM 1138 N N . LEU A 1 140 ? 2.787 7.09 17.781 1 97.38 140 LEU A N 1
ATOM 1139 C CA . LEU A 1 140 ? 3.314 8.375 18.219 1 97.38 140 LEU A CA 1
ATOM 1140 C C . LEU A 1 140 ? 3.906 8.266 19.625 1 97.38 140 LEU A C 1
ATOM 1142 O O . LEU A 1 140 ? 4.984 8.805 19.891 1 97.38 140 LEU A O 1
ATOM 1146 N N . ALA A 1 141 ? 3.197 7.594 20.422 1 96.06 141 ALA A N 1
ATOM 1147 C CA . ALA A 1 141 ? 3.67 7.422 21.797 1 96.06 141 ALA A CA 1
ATOM 1148 C C . ALA A 1 141 ? 4.988 6.652 21.828 1 96.06 141 ALA A C 1
ATOM 1150 O O . ALA A 1 141 ? 5.898 7.008 22.578 1 96.06 141 ALA A O 1
ATOM 1151 N N . LYS A 1 142 ? 5.094 5.648 21.031 1 95 142 LYS A N 1
ATOM 1152 C CA . LYS A 1 142 ? 6.281 4.801 20.984 1 95 142 LYS A CA 1
ATOM 1153 C C . LYS A 1 142 ? 7.484 5.574 20.453 1 95 142 LYS A C 1
ATOM 1155 O O . LYS A 1 142 ? 8.617 5.336 20.875 1 95 142 LYS A O 1
ATOM 1160 N N . SER A 1 143 ? 7.305 6.508 19.547 1 95.88 143 SER A N 1
ATOM 1161 C CA . SER A 1 143 ? 8.398 7.199 18.875 1 95.88 143 SER A CA 1
ATOM 1162 C C . SER A 1 143 ? 8.797 8.469 19.625 1 95.88 143 SER A C 1
ATOM 1164 O O . SER A 1 143 ? 9.789 9.109 19.281 1 95.88 143 SER A O 1
ATOM 1166 N N . GLY A 1 144 ? 8 8.906 20.641 1 93.56 144 GLY A N 1
ATOM 1167 C CA . GLY A 1 144 ? 8.336 10.094 21.406 1 93.56 144 GLY A CA 1
ATOM 1168 C C . GLY A 1 144 ? 7.422 11.273 21.125 1 93.56 144 GLY A C 1
ATOM 1169 O O . GLY A 1 144 ? 7.605 12.359 21.688 1 93.56 144 GLY A O 1
ATOM 1170 N N . GLY A 1 145 ? 6.461 11.133 20.234 1 93.75 145 GLY A N 1
ATOM 1171 C CA . GLY A 1 145 ? 5.348 12.055 20.109 1 93.75 145 GLY A CA 1
ATOM 1172 C C . GLY A 1 145 ? 5.508 13.039 18.969 1 93.75 145 GLY A C 1
ATOM 1173 O O . GLY A 1 145 ? 4.535 13.664 18.547 1 93.75 145 GLY A O 1
ATOM 1174 N N . GLN A 1 146 ? 6.695 13.133 18.391 1 97 146 GLN A N 1
ATOM 1175 C CA . GLN A 1 146 ? 6.914 14.164 17.375 1 97 146 GLN A CA 1
ATOM 1176 C C . GLN A 1 146 ? 6.684 13.609 15.969 1 97 146 GLN A C 1
ATOM 1178 O O . GLN A 1 146 ? 6.223 14.328 15.086 1 97 146 GLN A O 1
ATOM 1183 N N . TYR A 1 147 ? 7.07 12.406 15.797 1 98.62 147 TYR A N 1
ATOM 1184 C CA . TYR A 1 147 ? 6.918 11.727 14.516 1 98.62 147 TYR A CA 1
ATOM 1185 C C . TYR A 1 147 ? 6.363 10.32 14.703 1 98.62 147 TYR A C 1
ATOM 1187 O O . TYR A 1 147 ? 6.445 9.758 15.797 1 98.62 147 TYR A O 1
ATOM 1195 N N . MET A 1 148 ? 5.738 9.766 13.703 1 98.56 148 MET A N 1
ATOM 1196 C CA . MET A 1 148 ? 5.109 8.453 13.797 1 98.56 148 MET A CA 1
ATOM 1197 C C . MET A 1 148 ? 6.156 7.367 14.031 1 98.56 148 MET A C 1
ATOM 1199 O O . MET A 1 148 ? 5.914 6.418 14.781 1 98.56 148 MET A O 1
ATOM 1203 N N . VAL A 1 149 ? 7.285 7.504 13.32 1 98.31 149 VAL A N 1
ATOM 1204 C CA . VAL A 1 149 ? 8.359 6.516 13.406 1 98.31 149 VAL A CA 1
ATOM 1205 C C . VAL A 1 149 ? 9.695 7.223 13.602 1 98.31 149 VAL A C 1
ATOM 1207 O O . VAL A 1 149 ? 10.016 8.164 12.875 1 98.31 149 VAL A O 1
ATOM 1210 N N . GLY A 1 150 ? 10.469 6.785 14.562 1 97.56 150 GLY A N 1
ATOM 1211 C CA . GLY A 1 150 ? 11.812 7.309 14.766 1 97.56 150 GLY A CA 1
ATOM 1212 C C . GLY A 1 150 ? 11.82 8.742 15.273 1 97.56 150 GLY A C 1
ATOM 1213 O O . GLY A 1 150 ? 10.844 9.203 15.867 1 97.56 150 GLY A O 1
ATOM 1214 N N . LYS A 1 151 ? 12.945 9.422 15.078 1 97.5 151 LYS A N 1
ATOM 1215 C CA . LYS A 1 151 ? 13.156 10.727 15.688 1 97.5 151 LYS A CA 1
ATOM 1216 C C . LYS A 1 151 ? 13.289 11.82 14.633 1 97.5 151 LYS A C 1
ATOM 1218 O O . LYS A 1 151 ? 13.695 12.945 14.93 1 97.5 151 LYS A O 1
ATOM 1223 N N . SER A 1 152 ? 13.023 11.492 13.445 1 97.88 152 SER A N 1
ATOM 1224 C CA . SER A 1 152 ? 13.062 12.461 12.352 1 97.88 152 SER A CA 1
ATOM 1225 C C . SER A 1 152 ? 11.844 12.336 11.453 1 97.88 152 SER A C 1
ATOM 1227 O O . SER A 1 152 ? 11.195 11.281 11.422 1 97.88 152 SER A O 1
ATOM 1229 N N . VAL A 1 153 ? 11.57 13.43 10.75 1 98.81 153 VAL A N 1
ATOM 1230 C CA . VAL A 1 153 ? 10.398 13.461 9.883 1 98.81 153 VAL A CA 1
ATOM 1231 C C . VAL A 1 153 ? 10.547 12.43 8.773 1 98.81 153 VAL A C 1
ATOM 1233 O O . VAL A 1 153 ? 11.633 12.25 8.227 1 98.81 153 VAL A O 1
ATOM 1236 N N . THR A 1 154 ? 9.484 11.742 8.484 1 98.94 154 THR A N 1
ATOM 1237 C CA . THR A 1 154 ? 9.445 10.812 7.355 1 98.94 154 THR A CA 1
ATOM 1238 C C . THR A 1 154 ? 8.398 11.258 6.332 1 98.94 154 THR A C 1
ATOM 1240 O O . THR A 1 154 ? 7.586 12.141 6.609 1 98.94 154 THR A O 1
ATOM 1243 N N . TRP A 1 155 ? 8.414 10.625 5.145 1 98.94 155 TRP A N 1
ATOM 1244 C CA . TRP A 1 155 ? 7.438 10.953 4.109 1 98.94 155 TRP A CA 1
ATOM 1245 C C . TRP A 1 155 ? 6.023 10.641 4.578 1 98.94 155 TRP A C 1
ATOM 1247 O O . TRP A 1 155 ? 5.07 11.336 4.211 1 98.94 155 TRP A O 1
ATOM 1257 N N . ALA A 1 156 ? 5.855 9.617 5.395 1 98.94 156 ALA A N 1
ATOM 1258 C CA . ALA A 1 156 ? 4.535 9.273 5.918 1 98.94 156 ALA A CA 1
ATOM 1259 C C . ALA A 1 156 ? 4.004 10.375 6.832 1 98.94 156 ALA A C 1
ATOM 1261 O O . ALA A 1 156 ? 2.807 10.68 6.812 1 98.94 156 ALA A O 1
ATOM 1262 N N . ASP A 1 157 ? 4.883 10.945 7.652 1 98.94 157 ASP A N 1
ATOM 1263 C CA . ASP A 1 157 ? 4.477 12.055 8.508 1 98.94 157 ASP A CA 1
ATOM 1264 C C . ASP A 1 157 ? 3.879 13.195 7.68 1 98.94 157 ASP A C 1
ATOM 1266 O O . ASP A 1 157 ? 2.857 13.773 8.055 1 98.94 157 ASP A O 1
ATOM 1270 N N . LEU A 1 158 ? 4.539 13.508 6.602 1 98.94 158 LEU A N 1
ATOM 1271 C CA . LEU A 1 158 ? 4.117 14.625 5.766 1 98.94 158 LEU A CA 1
ATOM 1272 C C . LEU A 1 158 ? 2.725 14.383 5.191 1 98.94 158 LEU A C 1
ATOM 1274 O O . LEU A 1 158 ? 1.858 15.258 5.258 1 98.94 158 LEU A O 1
ATOM 1278 N N . VAL A 1 159 ? 2.492 13.203 4.688 1 98.81 159 VAL A N 1
ATOM 1279 C CA . VAL A 1 159 ? 1.235 12.883 4.02 1 98.81 159 VAL A CA 1
ATOM 1280 C C . VAL A 1 159 ? 0.12 12.75 5.055 1 98.81 159 VAL A C 1
ATOM 1282 O O . VAL A 1 159 ? -0.955 13.328 4.898 1 98.81 159 VAL A O 1
ATOM 1285 N N . ILE A 1 160 ? 0.379 12.031 6.156 1 98.75 160 ILE A N 1
ATOM 1286 C CA . ILE A 1 160 ? -0.628 11.742 7.168 1 98.75 160 ILE A CA 1
ATOM 1287 C C . ILE A 1 160 ? -1.04 13.031 7.871 1 98.75 160 ILE A C 1
ATOM 1289 O O . ILE A 1 160 ? -2.23 13.297 8.055 1 98.75 160 ILE A O 1
ATOM 1293 N N . SER A 1 161 ? -0.071 13.859 8.25 1 98.62 161 SER A N 1
ATOM 1294 C CA . SER A 1 161 ? -0.386 15.094 8.961 1 98.62 161 SER A CA 1
ATOM 1295 C C . SER A 1 161 ? -1.224 16.031 8.102 1 98.62 161 SER A C 1
ATOM 1297 O O . SER A 1 161 ? -2.152 16.672 8.594 1 98.62 161 SER A O 1
ATOM 1299 N N . ASP A 1 162 ? -0.858 16.094 6.844 1 97.31 162 ASP A N 1
ATOM 1300 C CA . ASP A 1 162 ? -1.616 16.969 5.949 1 97.31 162 ASP A CA 1
ATOM 1301 C C . ASP A 1 162 ? -3.047 16.469 5.777 1 97.31 162 ASP A C 1
ATOM 1303 O O . ASP A 1 162 ? -3.986 17.266 5.715 1 97.31 162 ASP A O 1
ATOM 1307 N N . SER A 1 163 ? -3.268 15.203 5.672 1 96.88 163 SER A N 1
ATOM 1308 C CA . SER A 1 163 ? -4.602 14.617 5.562 1 96.88 163 SER A CA 1
ATOM 1309 C C . SER A 1 163 ? -5.418 14.867 6.824 1 96.88 163 SER A C 1
ATOM 1311 O O . SER A 1 163 ? -6.574 15.289 6.746 1 96.88 163 SER A O 1
ATOM 1313 N N . PHE A 1 164 ? -4.77 14.57 7.992 1 97.38 164 PHE A N 1
ATOM 1314 C CA . PHE A 1 164 ? -5.465 14.789 9.25 1 97.38 164 PHE A CA 1
ATOM 1315 C C . PHE A 1 164 ? -5.871 16.25 9.398 1 97.38 164 PHE A C 1
ATOM 1317 O O . PHE A 1 164 ? -6.977 16.547 9.852 1 97.38 164 PHE A O 1
ATOM 1324 N N . ALA A 1 165 ? -5 17.156 9.016 1 95.62 165 ALA A N 1
ATOM 1325 C CA . ALA A 1 165 ? -5.316 18.578 9.078 1 95.62 165 ALA A CA 1
ATOM 1326 C C . ALA A 1 165 ? -6.5 18.906 8.172 1 95.62 165 ALA A C 1
ATOM 1328 O O . ALA A 1 165 ? -7.418 19.625 8.578 1 95.62 165 ALA A O 1
ATOM 1329 N N . SER A 1 166 ? -6.461 18.375 6.938 1 93.88 166 SER A N 1
ATOM 1330 C CA . SER A 1 166 ? -7.523 18.625 5.969 1 93.88 166 SER A CA 1
ATOM 1331 C C . SER A 1 166 ? -8.859 18.094 6.465 1 93.88 166 SER A C 1
ATOM 1333 O O . SER A 1 166 ? -9.891 18.75 6.32 1 93.88 166 SER A O 1
ATOM 1335 N N . TRP A 1 167 ? -8.82 16.875 7.047 1 94.62 167 TRP A N 1
ATOM 1336 C CA . TRP A 1 167 ? -10.047 16.266 7.551 1 94.62 167 TRP A CA 1
ATOM 1337 C C . TRP A 1 167 ? -10.586 17.047 8.75 1 94.62 167 TRP A C 1
ATOM 1339 O O . TRP A 1 167 ? -11.797 17.203 8.898 1 94.62 167 TRP A O 1
ATOM 1349 N N . ASP A 1 168 ? -9.695 17.5 9.547 1 94.12 168 ASP A N 1
ATOM 1350 C CA . ASP A 1 168 ? -10.102 18.281 10.711 1 94.12 168 ASP A CA 1
ATOM 1351 C C . ASP A 1 168 ? -10.727 19.609 10.297 1 94.12 168 ASP A C 1
ATOM 1353 O O . ASP A 1 168 ? -11.594 20.141 10.992 1 94.12 168 ASP A O 1
ATOM 1357 N N . GLU A 1 169 ? -10.312 20.141 9.219 1 90.69 169 GLU A N 1
ATOM 1358 C CA . GLU A 1 169 ? -10.898 21.359 8.68 1 90.69 169 GLU A CA 1
ATOM 1359 C C . GLU A 1 169 ? -12.281 21.109 8.094 1 90.69 169 GLU A C 1
ATOM 1361 O O . GLU A 1 169 ? -13.164 21.969 8.148 1 90.69 169 GLU A O 1
ATOM 1366 N N . THR A 1 170 ? -12.469 19.969 7.527 1 90.44 170 THR A N 1
ATOM 1367 C CA . THR A 1 170 ? -13.68 19.656 6.773 1 90.44 170 THR A CA 1
ATOM 1368 C C . THR A 1 170 ? -14.742 19.047 7.691 1 90.44 170 THR A C 1
ATOM 1370 O O . THR A 1 170 ? -15.938 19.25 7.48 1 90.44 170 THR A O 1
ATOM 1373 N N . ILE A 1 171 ? -14.281 18.281 8.609 1 92.31 171 ILE A N 1
ATOM 1374 C CA . ILE A 1 171 ? -15.172 17.594 9.531 1 92.31 171 ILE A CA 1
ATOM 1375 C C . ILE A 1 171 ? -15.008 18.172 10.938 1 92.31 171 ILE A C 1
ATOM 1377 O O . ILE A 1 171 ? -13.984 17.953 11.594 1 92.31 171 ILE A O 1
ATOM 1381 N N . PRO A 1 172 ? -16.062 18.766 11.398 1 87.12 172 PRO A N 1
ATOM 1382 C CA . PRO A 1 172 ? -15.961 19.359 12.734 1 87.12 172 PRO A CA 1
ATOM 1383 C C . PRO A 1 172 ? -15.578 18.344 13.805 1 87.12 172 PRO A C 1
ATOM 1385 O O . PRO A 1 172 ? -16.078 17.219 13.797 1 87.12 172 PRO A O 1
ATOM 1388 N N . ASP A 1 173 ? -14.547 18.672 14.617 1 88.62 173 ASP A N 1
ATOM 1389 C CA . ASP A 1 173 ? -14.164 17.906 15.805 1 88.62 173 ASP A CA 1
ATOM 1390 C C . ASP A 1 173 ? -13.516 16.578 15.43 1 88.62 173 ASP A C 1
ATOM 1392 O O . ASP A 1 173 ? -13.555 15.625 16.203 1 88.62 173 ASP A O 1
ATOM 1396 N N . PHE A 1 174 ? -13.055 16.484 14.227 1 95.31 174 PHE A N 1
ATOM 1397 C CA . PHE A 1 174 ? -12.438 15.242 13.773 1 95.31 174 PHE A CA 1
ATOM 1398 C C . PHE A 1 174 ? -11.32 14.812 14.719 1 95.31 174 PHE A C 1
ATOM 1400 O O . PHE A 1 174 ? -11.234 13.641 15.102 1 95.31 174 PHE A O 1
ATOM 1407 N N . LEU A 1 175 ? -10.461 15.719 15.125 1 97.06 175 LEU A N 1
ATOM 1408 C CA . LEU A 1 175 ? -9.336 15.383 15.984 1 97.06 175 LEU A CA 1
ATOM 1409 C C . LEU A 1 175 ? -9.656 15.703 17.453 1 97.06 175 LEU A C 1
ATOM 1411 O O . LEU A 1 175 ? -8.766 15.656 18.297 1 97.06 175 LEU A O 1
ATOM 1415 N N . SER A 1 176 ? -11 15.992 17.625 1 91.25 176 SER A N 1
ATOM 1416 C CA . SER A 1 176 ? -11.414 16.266 18.984 1 91.25 176 SER A CA 1
ATOM 1417 C C . SER A 1 176 ? -11.219 15.047 19.891 1 91.25 176 SER A C 1
ATOM 1419 O O . SER A 1 176 ? -11.57 13.93 19.5 1 91.25 176 SER A O 1
ATOM 1421 N N . GLY A 1 177 ? -10.57 15.102 20.953 1 93.81 177 GLY A N 1
ATOM 1422 C CA . GLY A 1 177 ? -10.32 14 21.875 1 93.81 177 GLY A CA 1
ATOM 1423 C C . GLY A 1 177 ? -8.969 13.352 21.672 1 93.81 177 GLY A C 1
ATOM 1424 O O . GLY A 1 177 ? -8.625 12.383 22.359 1 93.81 177 GLY A O 1
ATOM 1425 N N . HIS A 1 178 ? -8.289 13.891 20.672 1 97.5 178 HIS A N 1
ATOM 1426 C CA . HIS A 1 178 ? -6.969 13.352 20.375 1 97.5 178 HIS A CA 1
ATOM 1427 C C . HIS A 1 178 ? -5.906 14.445 20.391 1 97.5 178 HIS A C 1
ATOM 1429 O O . HIS A 1 178 ? -5.293 14.734 19.359 1 97.5 178 HIS A O 1
ATOM 1435 N N . PRO A 1 179 ? -5.645 14.961 21.547 1 96.44 179 PRO A N 1
ATOM 1436 C CA . PRO A 1 179 ? -4.738 16.109 21.641 1 96.44 179 PRO A CA 1
ATOM 1437 C C . PRO A 1 179 ? -3.326 15.781 21.156 1 96.44 179 PRO A C 1
ATOM 1439 O O . PRO A 1 179 ? -2.648 16.656 20.609 1 96.44 179 PRO A O 1
ATOM 1442 N N . GLN A 1 180 ? -2.883 14.555 21.391 1 97.06 180 GLN A N 1
ATOM 1443 C CA . GLN A 1 180 ? -1.545 14.195 20.938 1 97.06 180 GLN A CA 1
ATOM 1444 C C . GLN A 1 180 ? -1.456 14.211 19.406 1 97.06 180 GLN A C 1
ATOM 1446 O O . GLN A 1 180 ? -0.441 14.633 18.844 1 97.06 180 GLN A O 1
ATOM 1451 N N . LEU A 1 181 ? -2.479 13.734 18.781 1 98.25 181 LEU A N 1
ATOM 1452 C CA . LEU A 1 181 ? -2.502 13.773 17.328 1 98.25 181 LEU A CA 1
ATOM 1453 C C . LEU A 1 181 ? -2.557 15.211 16.812 1 98.25 181 LEU A C 1
ATOM 1455 O O . LEU A 1 181 ? -1.933 15.539 15.805 1 98.25 181 LEU A O 1
ATOM 1459 N N . LYS A 1 182 ? -3.34 15.992 17.5 1 97.12 182 LYS A N 1
ATOM 1460 C CA . LYS A 1 182 ? -3.406 17.406 17.125 1 97.12 182 LYS A CA 1
ATOM 1461 C C . LYS A 1 182 ? -2.033 18.062 17.219 1 97.12 182 LYS A C 1
ATOM 1463 O O . LYS A 1 182 ? -1.625 18.781 16.297 1 97.12 182 LYS A O 1
ATOM 1468 N N . LYS A 1 183 ? -1.355 17.828 18.281 1 97.88 183 LYS A N 1
ATOM 1469 C CA . LYS A 1 183 ? -0.013 18.375 18.469 1 97.88 183 LYS A CA 1
ATOM 1470 C C . LYS A 1 183 ? 0.941 17.859 17.391 1 97.88 183 LYS A C 1
ATOM 1472 O O . LYS A 1 183 ? 1.768 18.625 16.891 1 97.88 183 LYS A O 1
ATOM 1477 N N . TYR A 1 184 ? 0.87 16.594 17.109 1 98.62 184 TYR A N 1
ATOM 1478 C CA . TYR A 1 184 ? 1.662 15.969 16.062 1 98.62 184 TYR A CA 1
ATOM 1479 C C . TYR A 1 184 ? 1.418 16.641 14.719 1 98.62 184 TYR A C 1
ATOM 1481 O O . TYR A 1 184 ? 2.365 16.984 14.008 1 98.62 184 TYR A O 1
ATOM 1489 N N . VAL A 1 185 ? 0.173 16.828 14.383 1 98.38 185 VAL A N 1
ATOM 1490 C CA . VAL A 1 185 ? -0.201 17.438 13.117 1 98.38 185 VAL A CA 1
ATOM 1491 C C . VAL A 1 185 ? 0.364 18.859 13.047 1 98.38 185 VAL A C 1
ATOM 1493 O O . VAL A 1 185 ? 0.996 19.234 12.055 1 98.38 185 VAL A O 1
ATOM 1496 N N . GLU A 1 186 ? 0.172 19.609 14.07 1 97.94 186 GLU A N 1
ATOM 1497 C CA . GLU A 1 186 ? 0.685 20.984 14.133 1 97.94 186 GLU A CA 1
ATOM 1498 C C . GLU A 1 186 ? 2.205 21 14 1 97.94 186 GLU A C 1
ATOM 1500 O O . GLU A 1 186 ? 2.754 21.812 13.258 1 97.94 186 GLU A O 1
ATOM 1505 N N . HIS A 1 187 ? 2.854 20.141 14.703 1 98.62 187 HIS A N 1
ATOM 1506 C CA . HIS A 1 187 ? 4.309 20.062 14.703 1 98.62 187 HIS A CA 1
ATOM 1507 C C . HIS A 1 187 ? 4.852 19.844 13.297 1 98.62 187 HIS A C 1
ATOM 1509 O O . HIS A 1 187 ? 5.754 20.562 12.852 1 98.62 187 HIS A O 1
ATOM 1515 N N . VAL A 1 188 ? 4.332 18.844 12.602 1 98.75 188 VAL A N 1
ATOM 1516 C CA . VAL A 1 188 ? 4.824 18.516 11.273 1 98.75 188 VAL A CA 1
ATOM 1517 C C . VAL A 1 188 ? 4.496 19.641 10.297 1 98.75 188 VAL A C 1
ATOM 1519 O O . VAL A 1 188 ? 5.324 20 9.453 1 98.75 188 VAL A O 1
ATOM 1522 N N . ARG A 1 189 ? 3.336 20.234 10.406 1 97.69 189 ARG A N 1
ATOM 1523 C CA . ARG A 1 189 ? 2.889 21.266 9.492 1 97.69 189 ARG A CA 1
ATOM 1524 C C . ARG A 1 189 ? 3.678 22.562 9.703 1 97.69 189 ARG A C 1
ATOM 1526 O O . ARG A 1 189 ? 3.709 23.422 8.82 1 97.69 189 ARG A O 1
ATOM 1533 N N . GLU A 1 190 ? 4.34 22.641 10.797 1 98.12 190 GLU A N 1
ATOM 1534 C CA . GLU A 1 190 ? 5.094 23.844 11.117 1 98.12 190 GLU A CA 1
ATOM 1535 C C . GLU A 1 190 ? 6.559 23.703 10.719 1 98.12 190 GLU A C 1
ATOM 1537 O O . GLU A 1 190 ? 7.348 24.641 10.883 1 98.12 190 GLU A O 1
ATOM 1542 N N . LEU A 1 191 ? 6.961 22.531 10.289 1 98.69 191 LEU A N 1
ATOM 1543 C CA . LEU A 1 191 ? 8.297 22.453 9.703 1 98.69 191 LEU A CA 1
ATOM 1544 C C . LEU A 1 191 ? 8.492 23.547 8.664 1 98.69 191 LEU A C 1
ATOM 1546 O O . LEU A 1 191 ? 7.602 23.797 7.848 1 98.69 191 LEU A O 1
ATOM 1550 N N . PRO A 1 192 ? 9.602 24.188 8.609 1 98.62 192 PRO A N 1
ATOM 1551 C CA . PRO A 1 192 ? 9.766 25.422 7.836 1 98.62 192 PRO A CA 1
ATOM 1552 C C . PRO A 1 192 ? 9.391 25.25 6.363 1 98.62 192 PRO A C 1
ATOM 1554 O O . PRO A 1 192 ? 8.617 26.047 5.82 1 98.62 192 PRO A O 1
ATOM 1557 N N . ASN A 1 193 ? 9.906 24.25 5.715 1 98.69 193 ASN A N 1
ATOM 1558 C CA . ASN A 1 193 ? 9.633 24.047 4.297 1 98.69 193 ASN A CA 1
ATOM 1559 C C . ASN A 1 193 ? 8.172 23.656 4.059 1 98.69 193 ASN A C 1
ATOM 1561 O O . ASN A 1 193 ? 7.582 24.031 3.045 1 98.69 193 ASN A O 1
ATOM 1565 N N . VAL A 1 194 ? 7.574 22.906 4.973 1 98.69 194 VAL A N 1
ATOM 1566 C CA . VAL A 1 194 ? 6.184 22.484 4.867 1 98.69 194 VAL A CA 1
ATOM 1567 C C . VAL A 1 194 ? 5.254 23.672 5.086 1 98.69 194 VAL A C 1
ATOM 1569 O O . VAL A 1 194 ? 4.328 23.891 4.301 1 98.69 194 VAL A O 1
ATOM 1572 N N . GLU A 1 195 ? 5.535 24.375 6.086 1 98.5 195 GLU A N 1
ATOM 1573 C CA . GLU A 1 195 ? 4.742 25.562 6.402 1 98.5 195 GLU A CA 1
ATOM 1574 C C . GLU A 1 195 ? 4.734 26.547 5.238 1 98.5 195 GLU A C 1
ATOM 1576 O O . GLU A 1 195 ? 3.684 27.094 4.887 1 98.5 195 GLU A O 1
ATOM 1581 N N . LYS A 1 196 ? 5.91 26.781 4.715 1 98.62 196 LYS A N 1
ATOM 1582 C CA . LYS A 1 196 ? 6.023 27.688 3.572 1 98.62 196 LYS A CA 1
ATOM 1583 C C . LYS A 1 196 ? 5.164 27.203 2.406 1 98.62 196 LYS A C 1
ATOM 1585 O O . LYS A 1 196 ? 4.434 28 1.805 1 98.62 196 LYS A O 1
ATOM 1590 N N . TRP A 1 197 ? 5.25 25.938 2.066 1 98.44 197 TRP A N 1
ATOM 1591 C CA . TRP A 1 197 ? 4.469 25.406 0.956 1 98.44 197 TRP A CA 1
ATOM 1592 C C . TRP A 1 197 ? 2.975 25.531 1.229 1 98.44 197 TRP A C 1
ATOM 1594 O O . TRP A 1 197 ? 2.211 25.953 0.357 1 98.44 197 TRP A O 1
ATOM 1604 N N . ILE A 1 198 ? 2.578 25.172 2.447 1 96.94 198 ILE A N 1
ATOM 1605 C CA . ILE A 1 198 ? 1.164 25.203 2.803 1 96.94 198 ILE A CA 1
ATOM 1606 C C . ILE A 1 198 ? 0.632 26.625 2.662 1 96.94 198 ILE A C 1
ATOM 1608 O O . ILE A 1 198 ? -0.493 26.828 2.201 1 96.94 198 ILE A O 1
ATOM 1612 N N . ALA A 1 199 ? 1.444 27.547 2.963 1 97.06 199 ALA A N 1
ATOM 1613 C CA . ALA A 1 199 ? 1.044 28.953 2.893 1 97.06 199 ALA A CA 1
ATOM 1614 C C . ALA A 1 199 ? 0.923 29.422 1.444 1 97.06 199 ALA A C 1
ATOM 1616 O O . ALA A 1 199 ? 0.084 30.266 1.125 1 97.06 199 ALA A O 1
ATOM 1617 N N . GLU A 1 200 ? 1.74 28.812 0.551 1 96.94 200 GLU A N 1
ATOM 1618 C CA . GLU A 1 200 ? 1.864 29.359 -0.798 1 96.94 200 GLU A CA 1
ATOM 1619 C C . GLU A 1 200 ? 1.076 28.531 -1.804 1 96.94 200 GLU A C 1
ATOM 1621 O O . GLU A 1 200 ? 0.82 28.969 -2.924 1 96.94 200 GLU A O 1
ATOM 1626 N N . ARG A 1 201 ? 0.761 27.312 -1.399 1 96.25 201 ARG A N 1
ATOM 1627 C CA . ARG A 1 201 ? 0.17 26.422 -2.389 1 96.25 201 ARG A CA 1
ATOM 1628 C C . ARG A 1 201 ? -1.193 26.922 -2.844 1 96.25 201 ARG A C 1
ATOM 1630 O O . ARG A 1 201 ? -1.873 27.641 -2.105 1 96.25 201 ARG A O 1
ATOM 1637 N N . PRO A 1 202 ? -1.561 26.609 -4.078 1 94.12 202 PRO A N 1
ATOM 1638 C CA . PRO A 1 202 ? -2.873 27.031 -4.574 1 94.12 202 PRO A CA 1
ATOM 1639 C C . PRO A 1 202 ? -4.02 26.547 -3.688 1 94.12 202 PRO A C 1
ATOM 1641 O O . PRO A 1 202 ? -3.979 25.438 -3.164 1 94.12 202 PRO A O 1
ATOM 1644 N N . LYS A 1 203 ? -4.988 27.438 -3.502 1 90.81 203 LYS A N 1
ATOM 1645 C CA . LYS A 1 203 ? -6.203 27.062 -2.789 1 90.81 203 LYS A CA 1
ATOM 1646 C C . LYS A 1 203 ? -7.152 26.281 -3.699 1 90.81 203 LYS A C 1
ATOM 1648 O O . LYS A 1 203 ? -7.637 26.812 -4.699 1 90.81 203 LYS A O 1
ATOM 1653 N N . THR A 1 204 ? -7.289 25.031 -3.324 1 87.62 204 THR A N 1
ATOM 1654 C CA . THR A 1 204 ? -8.148 24.141 -4.113 1 87.62 204 THR A CA 1
ATOM 1655 C C . THR A 1 204 ? -9.156 23.438 -3.223 1 87.62 204 THR A C 1
ATOM 1657 O O . THR A 1 204 ? -9.016 23.422 -1.998 1 87.62 204 THR A O 1
ATOM 1660 N N . PRO A 1 205 ? -10.43 23.047 -3.666 1 70.62 205 PRO A N 1
ATOM 1661 C CA . PRO A 1 205 ? -11.445 22.375 -2.852 1 70.62 205 PRO A CA 1
ATOM 1662 C C . PRO A 1 205 ? -10.867 21.188 -2.068 1 70.62 205 PRO A C 1
ATOM 1664 O O . PRO A 1 205 ? -11.32 20.906 -0.956 1 70.62 205 PRO A O 1
ATOM 1667 N N . TYR A 1 206 ? -10.211 20.422 -2.633 1 70.62 206 TYR A N 1
ATOM 1668 C CA . TYR A 1 206 ? -9.695 19.234 -1.974 1 70.62 206 TYR A CA 1
ATOM 1669 C C . TYR A 1 206 ? -8.195 19.094 -2.195 1 70.62 206 TYR A C 1
ATOM 1671 O O . TYR A 1 206 ? -7.676 19.5 -3.236 1 70.62 206 TYR A O 1
ATOM 1679 N N . MET B 1 1 ? 22.75 -13.57 12.211 1 86.06 1 MET B N 1
ATOM 1680 C CA . MET B 1 1 ? 21.609 -13.336 11.32 1 86.06 1 MET B CA 1
ATOM 1681 C C . MET B 1 1 ? 20.344 -13.039 12.117 1 86.06 1 MET B C 1
ATOM 1683 O O . MET B 1 1 ? 20.141 -13.586 13.203 1 86.06 1 MET B O 1
ATOM 1687 N N . PRO B 1 2 ? 19.484 -12.102 11.594 1 93.88 2 PRO B N 1
ATOM 1688 C CA . PRO B 1 2 ? 18.281 -11.789 12.359 1 93.88 2 PRO B CA 1
ATOM 1689 C C . PRO B 1 2 ? 17.375 -13 12.555 1 93.88 2 PRO B C 1
ATOM 1691 O O . PRO B 1 2 ? 17.406 -13.938 11.75 1 93.88 2 PRO B O 1
ATOM 1694 N N . GLN B 1 3 ? 16.719 -13.055 13.633 1 97.75 3 GLN B N 1
ATOM 1695 C CA . GLN B 1 3 ? 15.656 -14.039 13.852 1 97.75 3 GLN B CA 1
ATOM 1696 C C . GLN B 1 3 ? 14.32 -13.539 13.32 1 97.75 3 GLN B C 1
ATOM 1698 O O . GLN B 1 3 ? 13.859 -12.453 13.703 1 97.75 3 GLN B O 1
ATOM 1703 N N . TYR B 1 4 ? 13.773 -14.375 12.445 1 98.81 4 TYR B N 1
ATOM 1704 C CA . TYR B 1 4 ? 12.5 -14.008 11.844 1 98.81 4 TYR B CA 1
ATOM 1705 C C . TYR B 1 4 ? 11.375 -14.898 12.375 1 98.81 4 TYR B C 1
ATOM 1707 O O . TYR B 1 4 ? 11.516 -16.125 12.438 1 98.81 4 TYR B O 1
ATOM 1715 N N . LYS B 1 5 ? 10.25 -14.273 12.742 1 98.88 5 LYS B N 1
ATOM 1716 C CA . LYS B 1 5 ? 9.016 -14.977 13.086 1 98.88 5 LYS B CA 1
ATOM 1717 C C . LYS B 1 5 ? 7.82 -14.375 12.359 1 98.88 5 LYS B C 1
ATOM 1719 O O . LYS B 1 5 ? 7.473 -13.219 12.578 1 98.88 5 LYS B O 1
ATOM 1724 N N . LEU B 1 6 ? 7.258 -15.148 11.477 1 98.88 6 LEU B N 1
ATOM 1725 C CA . LEU B 1 6 ? 6.043 -14.75 10.773 1 98.88 6 LEU B CA 1
ATOM 1726 C C . LEU B 1 6 ? 4.809 -15.305 11.477 1 98.88 6 LEU B C 1
ATOM 1728 O O . LEU B 1 6 ? 4.719 -16.516 11.727 1 98.88 6 LEU B O 1
ATOM 1732 N N . THR B 1 7 ? 3.896 -14.438 11.805 1 98.81 7 THR B N 1
ATOM 1733 C CA . THR B 1 7 ? 2.65 -14.844 12.438 1 98.81 7 THR B CA 1
ATOM 1734 C C . THR B 1 7 ? 1.461 -14.586 11.523 1 98.81 7 THR B C 1
ATOM 1736 O O . THR B 1 7 ? 1.26 -13.453 11.062 1 98.81 7 THR B O 1
ATOM 1739 N N . TYR B 1 8 ? 0.714 -15.578 11.219 1 98.31 8 TYR B N 1
ATOM 1740 C CA . TYR B 1 8 ? -0.509 -15.5 10.43 1 98.31 8 TYR B CA 1
ATOM 1741 C C . TYR B 1 8 ? -1.43 -16.672 10.734 1 98.31 8 TYR B C 1
ATOM 1743 O O . TYR B 1 8 ? -1.08 -17.562 11.516 1 98.31 8 TYR B O 1
ATOM 1751 N N . PHE B 1 9 ? -2.654 -16.641 10.234 1 96.81 9 PHE B N 1
ATOM 1752 C CA . PHE B 1 9 ? -3.594 -17.734 10.391 1 96.81 9 PHE B CA 1
ATOM 1753 C C . PHE B 1 9 ? -3.074 -19 9.711 1 96.81 9 PHE B C 1
ATOM 1755 O O . PHE B 1 9 ? -2.197 -18.922 8.852 1 96.81 9 PHE B O 1
ATOM 1762 N N . ASP B 1 10 ? -3.656 -20.094 10.07 1 94.31 10 ASP B N 1
ATOM 1763 C CA . ASP B 1 10 ? -3.26 -21.375 9.492 1 94.31 10 ASP B CA 1
ATOM 1764 C C . ASP B 1 10 ? -3.881 -21.578 8.117 1 94.31 10 ASP B C 1
ATOM 1766 O O . ASP B 1 10 ? -4.543 -22.594 7.863 1 94.31 10 ASP B O 1
ATOM 1770 N N . ILE B 1 11 ? -3.619 -20.672 7.242 1 94.56 11 ILE B N 1
ATOM 1771 C CA . ILE B 1 11 ? -4.023 -20.641 5.844 1 94.56 11 ILE B CA 1
ATOM 1772 C C . ILE B 1 11 ? -2.953 -19.938 5.012 1 94.56 11 ILE B C 1
ATOM 1774 O O . ILE B 1 11 ? -1.977 -19.422 5.559 1 94.56 11 ILE B O 1
ATOM 1778 N N . ARG B 1 12 ? -2.979 -19.938 3.711 1 94.19 12 ARG B N 1
ATOM 1779 C CA . ARG B 1 12 ? -2.045 -19.203 2.867 1 94.19 12 ARG B CA 1
ATOM 1780 C C . ARG B 1 12 ? -2.287 -17.703 2.969 1 94.19 12 ARG B C 1
ATOM 1782 O O . ARG B 1 12 ? -1.528 -16.984 3.631 1 94.19 12 ARG B O 1
ATOM 1789 N N . GLY B 1 13 ? -3.518 -17.219 2.514 1 93.44 13 GLY B N 1
ATOM 1790 C CA . GLY B 1 13 ? -3.93 -15.828 2.611 1 93.44 13 GLY B CA 1
ATOM 1791 C C . GLY B 1 13 ? -2.777 -14.852 2.461 1 93.44 13 GLY B C 1
ATOM 1792 O O . GLY B 1 13 ? -1.881 -15.062 1.642 1 93.44 13 GLY B O 1
ATOM 1793 N N . LEU B 1 14 ? -2.797 -13.844 3.271 1 96.38 14 LEU B N 1
ATOM 1794 C CA . LEU B 1 14 ? -1.825 -12.758 3.158 1 96.38 14 LEU B CA 1
ATOM 1795 C C . LEU B 1 14 ? -0.48 -13.18 3.744 1 96.38 14 LEU B C 1
ATOM 1797 O O . LEU B 1 14 ? 0.536 -12.516 3.504 1 96.38 14 LEU B O 1
ATOM 1801 N N . GLY B 1 15 ? -0.45 -14.219 4.512 1 97.81 15 GLY B N 1
ATOM 1802 C CA . GLY B 1 15 ? 0.801 -14.711 5.062 1 97.81 15 GLY B CA 1
ATOM 1803 C C . GLY B 1 15 ? 1.663 -15.43 4.043 1 97.81 15 GLY B C 1
ATOM 1804 O O . GLY B 1 15 ? 2.883 -15.508 4.199 1 97.81 15 GLY B O 1
ATOM 1805 N N . GLU B 1 16 ? 1.024 -15.93 2.982 1 97.88 16 GLU B N 1
ATOM 1806 C CA . GLU B 1 16 ? 1.72 -16.766 2.004 1 97.88 16 GLU B CA 1
ATOM 1807 C C . GLU B 1 16 ? 2.787 -15.961 1.261 1 97.88 16 GLU B C 1
ATOM 1809 O O . GLU B 1 16 ? 3.838 -16.5 0.908 1 97.88 16 GLU B O 1
ATOM 1814 N N . GLY B 1 17 ? 2.479 -14.688 0.983 1 98.62 17 GLY B N 1
ATOM 1815 C CA . GLY B 1 17 ? 3.471 -13.867 0.307 1 98.62 17 GLY B CA 1
ATOM 1816 C C . GLY B 1 17 ? 4.809 -13.844 1.02 1 98.62 17 GLY B C 1
ATOM 1817 O O . GLY B 1 17 ? 5.855 -14.031 0.394 1 98.62 17 GLY B O 1
ATOM 1818 N N . ALA B 1 18 ? 4.777 -13.609 2.312 1 98.94 18 ALA B N 1
ATOM 1819 C CA . ALA B 1 18 ? 6.008 -13.594 3.098 1 98.94 18 ALA B CA 1
ATOM 1820 C C . ALA B 1 18 ? 6.68 -14.969 3.096 1 98.94 18 ALA B C 1
ATOM 1822 O O . ALA B 1 18 ? 7.902 -15.062 2.996 1 98.94 18 ALA B O 1
ATOM 1823 N N . ARG B 1 19 ? 5.891 -16.031 3.189 1 98.81 19 ARG B N 1
ATOM 1824 C CA . ARG B 1 19 ? 6.441 -17.375 3.162 1 98.81 19 ARG B CA 1
ATOM 1825 C C . ARG B 1 19 ? 7.176 -17.641 1.853 1 98.81 19 ARG B C 1
ATOM 1827 O O . ARG B 1 19 ? 8.289 -18.172 1.855 1 98.81 19 ARG B O 1
ATOM 1834 N N . LEU B 1 20 ? 6.539 -17.25 0.788 1 98.88 20 LEU B N 1
ATOM 1835 C CA . LEU B 1 20 ? 7.152 -17.422 -0.524 1 98.88 20 LEU B CA 1
ATOM 1836 C C . LEU B 1 20 ? 8.477 -16.672 -0.608 1 98.88 20 LEU B C 1
ATOM 1838 O O . LEU B 1 20 ? 9.453 -17.172 -1.154 1 98.88 20 LEU B O 1
ATOM 1842 N N . ILE B 1 21 ? 8.531 -15.445 -0.076 1 98.94 21 ILE B N 1
ATOM 1843 C CA . ILE B 1 21 ? 9.734 -14.625 -0.115 1 98.94 21 ILE B CA 1
ATOM 1844 C C . ILE B 1 21 ? 10.844 -15.297 0.699 1 98.94 21 ILE B C 1
ATOM 1846 O O . ILE B 1 21 ? 11.984 -15.383 0.249 1 98.94 21 ILE B O 1
ATOM 1850 N N . PHE B 1 22 ? 10.523 -15.805 1.909 1 98.94 22 PHE B N 1
ATOM 1851 C CA . PHE B 1 22 ? 11.492 -16.516 2.738 1 98.94 22 PHE B CA 1
ATOM 1852 C C . PHE B 1 22 ? 12.055 -17.719 2.008 1 98.94 22 PHE B C 1
ATOM 1854 O O . PHE B 1 22 ? 13.266 -17.938 1.983 1 98.94 22 PHE B O 1
ATOM 1861 N N . HIS B 1 23 ? 11.211 -18.469 1.432 1 98.88 23 HIS B N 1
ATOM 1862 C CA . HIS B 1 23 ? 11.641 -19.703 0.779 1 98.88 23 HIS B CA 1
ATOM 1863 C C . HIS B 1 23 ? 12.469 -19.406 -0.469 1 98.88 23 HIS B C 1
ATOM 1865 O O . HIS B 1 23 ? 13.492 -20.047 -0.708 1 98.88 23 HIS B O 1
ATOM 1871 N N . GLN B 1 24 ? 12 -18.469 -1.255 1 98.88 24 GLN B N 1
ATOM 1872 C CA . GLN B 1 24 ? 12.789 -18.078 -2.414 1 98.88 24 GLN B CA 1
ATOM 1873 C C . GLN B 1 24 ? 14.195 -17.641 -2.002 1 98.88 24 GLN B C 1
ATOM 1875 O O . GLN B 1 24 ? 15.172 -17.953 -2.691 1 98.88 24 GLN B O 1
ATOM 1880 N N . ALA B 1 25 ? 14.297 -16.906 -0.875 1 98.62 25 ALA B N 1
ATOM 1881 C CA . ALA B 1 25 ? 15.57 -16.375 -0.4 1 98.62 25 ALA B CA 1
ATOM 1882 C C . ALA B 1 25 ? 16.391 -17.453 0.286 1 98.62 25 ALA B C 1
ATOM 1884 O O . ALA B 1 25 ? 17.594 -17.266 0.525 1 98.62 25 ALA B O 1
ATOM 1885 N N . GLY B 1 26 ? 15.742 -18.594 0.637 1 98.31 26 GLY B N 1
ATOM 1886 C CA . GLY B 1 26 ? 16.422 -19.656 1.375 1 98.31 26 GLY B CA 1
ATOM 1887 C C . GLY B 1 26 ? 16.75 -19.266 2.803 1 98.31 26 GLY B C 1
ATOM 1888 O O . GLY B 1 26 ? 17.781 -19.672 3.336 1 98.31 26 GLY B O 1
ATOM 1889 N N . VAL B 1 27 ? 15.953 -18.422 3.396 1 98.56 27 VAL B N 1
ATOM 1890 C CA . VAL B 1 27 ? 16.203 -17.922 4.746 1 98.56 27 VAL B CA 1
ATOM 1891 C C . VAL B 1 27 ? 15.234 -18.594 5.727 1 98.56 27 VAL B C 1
ATOM 1893 O O . VAL B 1 27 ? 14.031 -18.672 5.465 1 98.56 27 VAL B O 1
ATOM 1896 N N . LYS B 1 28 ? 15.758 -19.094 6.812 1 98 28 LYS B N 1
ATOM 1897 C CA . LYS B 1 28 ? 14.938 -19.734 7.84 1 98 28 LYS B CA 1
ATOM 1898 C C . LYS B 1 28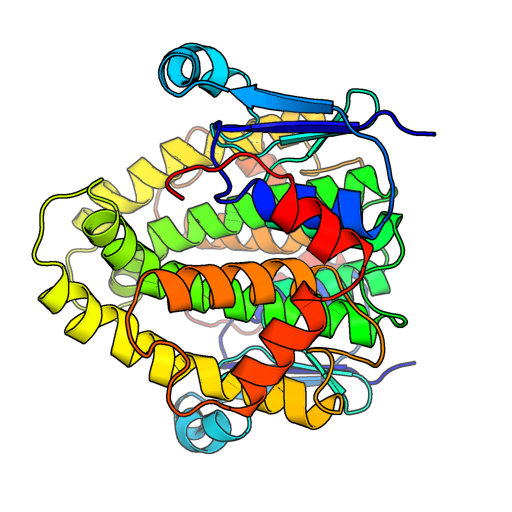 ? 14.109 -18.719 8.609 1 98 28 LYS B C 1
ATOM 1900 O O . LYS B 1 28 ? 14.57 -17.594 8.836 1 98 28 LYS B O 1
ATOM 1905 N N . PHE B 1 29 ? 12.969 -19.125 8.992 1 98.75 29 PHE B N 1
ATOM 1906 C CA . PHE B 1 29 ? 12.078 -18.312 9.812 1 98.75 29 PHE B CA 1
ATOM 1907 C C . PHE B 1 29 ? 11.133 -19.203 10.617 1 98.75 29 PHE B C 1
ATOM 1909 O O . PHE B 1 29 ? 10.914 -20.359 10.281 1 98.75 29 PHE B O 1
ATOM 1916 N N . GLU B 1 30 ? 10.641 -18.641 11.68 1 98.69 30 GLU B N 1
ATOM 1917 C CA . GLU B 1 30 ? 9.57 -19.297 12.422 1 98.69 30 GLU B CA 1
ATOM 1918 C C . GLU B 1 30 ? 8.203 -18.984 11.82 1 98.69 30 GLU B C 1
ATOM 1920 O O . GLU B 1 30 ? 7.824 -17.812 11.711 1 98.69 30 GLU B O 1
ATOM 1925 N N . ASP B 1 31 ? 7.504 -19.969 11.406 1 98.31 31 ASP B N 1
ATOM 1926 C CA . ASP B 1 31 ? 6.148 -19.828 10.875 1 98.31 31 ASP B CA 1
ATOM 1927 C C . ASP B 1 31 ? 5.105 -20.062 11.969 1 98.31 31 ASP B C 1
ATOM 1929 O O . ASP B 1 31 ? 4.629 -21.188 12.148 1 98.31 31 ASP B O 1
ATOM 1933 N N . ASN B 1 32 ? 4.727 -19.016 12.633 1 98.31 32 ASN B N 1
ATOM 1934 C CA . ASN B 1 32 ? 3.746 -19.094 13.711 1 98.31 32 ASN B CA 1
ATOM 1935 C C . ASN B 1 32 ? 2.32 -19 13.18 1 98.31 32 ASN B C 1
ATOM 1937 O O . ASN B 1 32 ? 1.842 -17.922 12.844 1 98.31 32 ASN B O 1
ATOM 1941 N N . ARG B 1 33 ? 1.649 -20.078 13.133 1 96.75 33 ARG B N 1
ATOM 1942 C CA . ARG B 1 33 ? 0.297 -20.156 12.594 1 96.75 33 ARG B CA 1
ATOM 1943 C C . ARG B 1 33 ? -0.743 -20.094 13.703 1 96.75 33 ARG B C 1
ATOM 1945 O O . ARG B 1 33 ? -0.768 -20.969 14.586 1 96.75 33 ARG B O 1
ATOM 1952 N N . VAL B 1 34 ? -1.536 -19.094 13.68 1 96.81 34 VAL B N 1
ATOM 1953 C CA . VAL B 1 34 ? -2.562 -18.844 14.695 1 96.81 34 VAL B CA 1
ATOM 1954 C C . VAL B 1 34 ? -3.875 -19.5 14.266 1 96.81 34 VAL B C 1
ATOM 1956 O O . VAL B 1 34 ? -4.363 -19.25 13.156 1 96.81 34 VAL B O 1
ATOM 1959 N N . LYS B 1 35 ? -4.465 -20.344 15.156 1 95.38 35 LYS B N 1
ATOM 1960 C CA . LYS B 1 35 ? -5.797 -20.875 14.898 1 95.38 35 LYS B CA 1
ATOM 1961 C C . LYS B 1 35 ? -6.863 -19.797 15.031 1 95.38 35 LYS B C 1
ATOM 1963 O O . LYS B 1 35 ? -6.758 -18.922 15.883 1 95.38 35 LYS B O 1
ATOM 1968 N N . PHE B 1 36 ? -7.855 -19.859 14.227 1 93.31 36 PHE B N 1
ATOM 1969 C CA . PHE B 1 36 ? -8.938 -18.875 14.242 1 93.31 36 PHE B CA 1
ATOM 1970 C C . PHE B 1 36 ? -9.555 -18.766 15.633 1 93.31 36 PHE B C 1
ATOM 1972 O O . PHE B 1 36 ? -9.922 -17.688 16.078 1 93.31 36 PHE B O 1
ATOM 1979 N N . ASP B 1 37 ? -9.641 -19.844 16.297 1 96.25 37 ASP B N 1
ATOM 1980 C CA . ASP B 1 37 ? -10.234 -19.875 17.641 1 96.25 37 ASP B CA 1
ATOM 1981 C C . ASP B 1 37 ? -9.391 -19.078 18.641 1 96.25 37 ASP B C 1
ATOM 1983 O O . ASP B 1 37 ? -9.906 -18.609 19.656 1 96.25 37 ASP B O 1
ATOM 1987 N N . ASP B 1 38 ? -8.125 -18.859 18.391 1 97.06 38 ASP B N 1
ATOM 1988 C CA . ASP B 1 38 ? -7.207 -18.156 19.297 1 97.06 38 ASP B CA 1
ATOM 1989 C C . ASP B 1 38 ? -7.113 -16.672 18.938 1 97.06 38 ASP B C 1
ATOM 1991 O O . ASP B 1 38 ? -6.543 -15.883 19.703 1 97.06 38 ASP B O 1
ATOM 1995 N N . TRP B 1 39 ? -7.684 -16.312 17.891 1 96.62 39 TRP B N 1
ATOM 1996 C CA . TRP B 1 39 ? -7.535 -14.969 17.344 1 96.62 39 TRP B CA 1
ATOM 1997 C C . TRP B 1 39 ? -8.062 -13.922 18.312 1 96.62 39 TRP B C 1
ATOM 1999 O O . TRP B 1 39 ? -7.398 -12.922 18.578 1 96.62 39 TRP B O 1
ATOM 2009 N N . PRO B 1 40 ? -9.266 -14.094 18.922 1 97.25 40 PRO B N 1
ATOM 2010 C CA . PRO B 1 40 ? -9.789 -13.055 19.812 1 97.25 40 PRO B CA 1
ATOM 2011 C C . PRO B 1 40 ? -8.82 -12.703 20.938 1 97.25 40 PRO B C 1
ATOM 2013 O O . PRO B 1 40 ? -8.711 -11.531 21.312 1 97.25 40 PRO B O 1
ATOM 2016 N N . ALA B 1 41 ? -8.055 -13.617 21.406 1 97.12 41 ALA B N 1
ATOM 2017 C CA . ALA B 1 41 ? -7.094 -13.375 22.484 1 97.12 41 ALA B CA 1
ATOM 2018 C C . ALA B 1 41 ? -5.816 -12.742 21.953 1 97.12 41 ALA B C 1
ATOM 2020 O O . ALA B 1 41 ? -5.141 -11.992 22.672 1 97.12 41 ALA B O 1
ATOM 2021 N N . PHE B 1 42 ? -5.535 -13.016 20.734 1 97.06 42 PHE B N 1
ATOM 2022 C CA . PHE B 1 42 ? -4.297 -12.555 20.125 1 97.06 42 PHE B CA 1
ATOM 2023 C C . PHE B 1 42 ? -4.461 -11.148 19.562 1 97.06 42 PHE B C 1
ATOM 2025 O O . PHE B 1 42 ? -3.52 -10.352 19.578 1 97.06 42 PHE B O 1
ATOM 2032 N N . LYS B 1 43 ? -5.605 -10.82 19.125 1 97.12 43 LYS B N 1
ATOM 2033 C CA . LYS B 1 43 ? -5.91 -9.609 18.359 1 97.12 43 LYS B CA 1
ATOM 2034 C C . LYS B 1 43 ? -5.449 -8.359 19.109 1 97.12 43 LYS B C 1
ATOM 2036 O O . LYS B 1 43 ? -4.809 -7.484 18.531 1 97.12 43 LYS B O 1
ATOM 2041 N N . PRO B 1 44 ? -5.684 -8.219 20.422 1 95.69 44 PRO B N 1
ATOM 2042 C CA . PRO B 1 44 ? -5.309 -6.984 21.125 1 95.69 44 PRO B CA 1
ATOM 2043 C C . PRO B 1 44 ? -3.797 -6.809 21.25 1 95.69 44 PRO B C 1
ATOM 2045 O O . PRO B 1 44 ? -3.32 -5.723 21.594 1 95.69 44 PRO B O 1
ATOM 2048 N N . LYS B 1 45 ? -3.094 -7.84 20.922 1 94.56 45 LYS B N 1
ATOM 2049 C CA . LYS B 1 45 ? -1.641 -7.793 21.047 1 94.56 45 LYS B CA 1
ATOM 2050 C C . LYS B 1 45 ? -0.989 -7.332 19.75 1 94.56 45 LYS B C 1
ATOM 2052 O O . LYS B 1 45 ? 0.228 -7.141 19.688 1 94.56 45 LYS B O 1
ATOM 2057 N N . THR B 1 46 ? -1.766 -7.117 18.781 1 97.31 46 THR B N 1
ATOM 2058 C CA . THR B 1 46 ? -1.243 -6.727 17.469 1 97.31 46 THR B CA 1
ATOM 2059 C C . THR B 1 46 ? -1.263 -5.207 17.312 1 97.31 46 THR B C 1
ATOM 2061 O O . THR B 1 46 ? -2.059 -4.523 17.969 1 97.31 46 THR B O 1
ATOM 2064 N N . PRO B 1 47 ? -0.407 -4.695 16.453 1 97.06 47 PRO B N 1
ATOM 2065 C CA . PRO B 1 47 ? -0.335 -3.244 16.281 1 97.06 47 PRO B CA 1
ATOM 2066 C C . PRO B 1 47 ? -1.644 -2.646 15.766 1 97.06 47 PRO B C 1
ATOM 2068 O O . PRO B 1 47 ? -2.041 -1.56 16.188 1 97.06 47 PRO B O 1
ATOM 2071 N N . PHE B 1 48 ? -2.309 -3.359 14.844 1 97.88 48 PHE B N 1
ATOM 2072 C CA . PHE B 1 48 ? -3.467 -2.762 14.188 1 97.88 48 PHE B CA 1
ATOM 2073 C C . PHE B 1 48 ? -4.684 -3.672 14.305 1 97.88 48 PHE B C 1
ATOM 2075 O O . PHE B 1 48 ? -5.684 -3.475 13.609 1 97.88 48 PHE B O 1
ATOM 2082 N N . GLY B 1 49 ? -4.582 -4.77 15.125 1 97 49 GLY B N 1
ATOM 2083 C CA . GLY B 1 49 ? -5.68 -5.719 15.227 1 97 49 GLY B CA 1
ATOM 2084 C C . GLY B 1 49 ? -5.801 -6.621 14.016 1 97 49 GLY B C 1
ATOM 2085 O O . GLY B 1 49 ? -6.902 -7.055 13.664 1 97 49 GLY B O 1
ATOM 2086 N N . GLN B 1 50 ? -4.688 -6.809 13.359 1 97.25 50 GLN B N 1
ATOM 2087 C CA . GLN B 1 50 ? -4.703 -7.605 12.141 1 97.25 50 GLN B CA 1
ATOM 2088 C C . GLN B 1 50 ? -3.455 -8.477 12.031 1 97.25 50 GLN B C 1
ATOM 2090 O O . GLN B 1 50 ? -2.494 -8.281 12.781 1 97.25 50 GLN B O 1
ATOM 2095 N N . LEU B 1 51 ? -3.449 -9.438 11.227 1 98.06 51 LEU B N 1
ATOM 2096 C CA . LEU B 1 51 ? -2.34 -10.266 10.781 1 98.06 51 LEU B CA 1
ATOM 2097 C C . LEU B 1 51 ? -2.156 -10.164 9.273 1 98.06 51 LEU B C 1
ATOM 2099 O O . LEU B 1 51 ? -3.094 -9.82 8.547 1 98.06 51 LEU B O 1
ATOM 2103 N N . PRO B 1 52 ? -0.936 -10.32 8.789 1 98.69 52 PRO B N 1
ATOM 2104 C CA . PRO B 1 52 ? 0.271 -10.93 9.344 1 98.69 52 PRO B CA 1
ATOM 2105 C C . PRO B 1 52 ? 1.137 -9.938 10.117 1 98.69 52 PRO B C 1
ATOM 2107 O O . PRO B 1 52 ? 0.982 -8.719 9.953 1 98.69 52 PRO B O 1
ATOM 2110 N N . LEU B 1 53 ? 1.986 -10.5 10.977 1 98.81 53 LEU B N 1
ATOM 2111 C CA . LEU B 1 53 ? 3.07 -9.797 11.656 1 98.81 53 LEU B CA 1
ATOM 2112 C C . LEU B 1 53 ? 4.414 -10.461 11.359 1 98.81 53 LEU B C 1
ATOM 2114 O O . LEU B 1 53 ? 4.512 -11.688 11.328 1 98.81 53 LEU B O 1
ATOM 2118 N N . LEU B 1 54 ? 5.395 -9.688 11.141 1 98.94 54 LEU B N 1
ATOM 2119 C CA . LEU B 1 54 ? 6.77 -10.164 11.086 1 98.94 54 LEU B CA 1
ATOM 2120 C C . LEU B 1 54 ? 7.582 -9.609 12.25 1 98.94 54 LEU B C 1
ATOM 2122 O O . LEU B 1 54 ? 7.73 -8.391 12.391 1 98.94 54 LEU B O 1
ATOM 2126 N N . GLU B 1 55 ? 8.008 -10.438 13.102 1 98.75 55 GLU B N 1
ATOM 2127 C CA . GLU B 1 55 ? 8.945 -10.062 14.156 1 98.75 55 GLU B CA 1
ATOM 2128 C C . GLU B 1 55 ? 10.391 -10.273 13.711 1 98.75 55 GLU B C 1
ATOM 2130 O O . GLU B 1 55 ? 10.75 -11.352 13.227 1 98.75 55 GLU B O 1
ATOM 2135 N N . VAL B 1 56 ? 11.18 -9.273 13.758 1 98.62 56 VAL B N 1
ATOM 2136 C CA . VAL B 1 56 ? 12.609 -9.32 13.453 1 98.62 56 VAL B CA 1
ATOM 2137 C C . VAL B 1 56 ? 13.414 -8.953 14.695 1 98.62 56 VAL B C 1
ATOM 2139 O O . VAL B 1 56 ? 13.461 -7.789 15.102 1 98.62 56 VAL B O 1
ATOM 2142 N N . ASP B 1 57 ? 14.086 -9.906 15.32 1 97.94 57 ASP B N 1
ATOM 2143 C CA . ASP B 1 57 ? 14.844 -9.719 16.562 1 97.94 57 ASP B CA 1
ATOM 2144 C C . ASP B 1 57 ? 14.008 -8.992 17.609 1 97.94 57 ASP B C 1
ATOM 2146 O O . ASP B 1 57 ? 14.484 -8.062 18.266 1 97.94 57 ASP B O 1
ATOM 2150 N N . GLY B 1 58 ? 12.758 -9.32 17.578 1 96.06 58 GLY B N 1
ATOM 2151 C CA . GLY B 1 58 ? 11.875 -8.828 18.625 1 96.06 58 GLY B CA 1
ATOM 2152 C C . GLY B 1 58 ? 11.086 -7.605 18.219 1 96.06 58 GLY B C 1
ATOM 2153 O O . GLY B 1 58 ? 10.109 -7.234 18.875 1 96.06 58 GLY B O 1
ATOM 2154 N N . GLU B 1 59 ? 11.438 -6.922 17.156 1 96.94 59 GLU B N 1
ATOM 2155 C CA . GLU B 1 59 ? 10.688 -5.773 16.656 1 96.94 59 GLU B CA 1
ATOM 2156 C C . GLU B 1 59 ? 9.641 -6.203 15.633 1 96.94 59 GLU B C 1
ATOM 2158 O O . GLU B 1 59 ? 9.906 -7.074 14.797 1 96.94 59 GLU B O 1
ATOM 2163 N N . VAL B 1 60 ? 8.484 -5.574 15.625 1 97.94 60 VAL B N 1
ATOM 2164 C CA . VAL B 1 60 ? 7.344 -6.09 14.875 1 97.94 60 VAL B CA 1
ATOM 2165 C C . VAL B 1 60 ? 7.051 -5.172 13.688 1 97.94 60 VAL B C 1
ATOM 2167 O O . VAL B 1 60 ? 7.086 -3.947 13.82 1 97.94 60 VAL B O 1
ATOM 2170 N N . ILE B 1 61 ? 6.875 -5.734 12.555 1 98.62 61 ILE B N 1
ATOM 2171 C CA . ILE B 1 61 ? 6.34 -5.102 11.352 1 98.62 61 ILE B CA 1
ATOM 2172 C C . ILE B 1 61 ? 4.949 -5.66 11.055 1 98.62 61 ILE B C 1
ATOM 2174 O O . ILE B 1 61 ? 4.758 -6.875 11.016 1 98.62 61 ILE B O 1
ATOM 2178 N N . ALA B 1 62 ? 4.008 -4.742 10.906 1 98.5 62 ALA B N 1
ATOM 2179 C CA . ALA B 1 62 ? 2.654 -5.125 10.516 1 98.5 62 ALA B CA 1
ATOM 2180 C C . ALA B 1 62 ? 2.355 -4.688 9.078 1 98.5 62 ALA B C 1
ATOM 2182 O O . ALA B 1 62 ? 3.168 -4.012 8.453 1 98.5 62 ALA B O 1
ATOM 2183 N N . GLN B 1 63 ? 1.196 -5.078 8.617 1 98.56 63 GLN B N 1
ATOM 2184 C CA . GLN B 1 63 ? 0.785 -4.824 7.242 1 98.56 63 GLN B CA 1
ATOM 2185 C C . GLN B 1 63 ? 1.565 -5.703 6.266 1 98.56 63 GLN B C 1
ATOM 2187 O O . GLN B 1 63 ? 2.787 -5.578 6.156 1 98.56 63 GLN B O 1
ATOM 2192 N N . SER B 1 64 ? 0.866 -6.52 5.469 1 98.75 64 SER B N 1
ATOM 2193 C CA . SER B 1 64 ? 1.465 -7.555 4.633 1 98.75 64 SER B CA 1
ATOM 2194 C C . SER B 1 64 ? 2.416 -6.949 3.605 1 98.75 64 SER B C 1
ATOM 2196 O O . SER B 1 64 ? 3.557 -7.398 3.467 1 98.75 64 SER B O 1
ATOM 2198 N N . ALA B 1 65 ? 1.963 -5.855 2.955 1 98.81 65 ALA B N 1
ATOM 2199 C CA . ALA B 1 65 ? 2.797 -5.27 1.907 1 98.81 65 ALA B CA 1
ATOM 2200 C C . ALA B 1 65 ? 4.082 -4.688 2.49 1 98.81 65 ALA B C 1
ATOM 2202 O O . ALA B 1 65 ? 5.137 -4.73 1.852 1 98.81 65 ALA B O 1
ATOM 2203 N N . ALA B 1 66 ? 3.977 -4.062 3.717 1 98.88 66 ALA B N 1
ATOM 2204 C CA . ALA B 1 66 ? 5.172 -3.561 4.395 1 98.88 66 ALA B CA 1
ATOM 2205 C C . ALA B 1 66 ? 6.145 -4.695 4.699 1 98.88 66 ALA B C 1
ATOM 2207 O O . ALA B 1 66 ? 7.355 -4.547 4.531 1 98.88 66 ALA B O 1
ATOM 2208 N N . ILE B 1 67 ? 5.594 -5.832 5.105 1 98.94 67 ILE B N 1
ATOM 2209 C CA . ILE B 1 67 ? 6.395 -7.016 5.398 1 98.94 67 ILE B CA 1
ATOM 2210 C C . ILE B 1 67 ? 7.082 -7.5 4.121 1 98.94 67 ILE B C 1
ATOM 2212 O O . ILE B 1 67 ? 8.289 -7.75 4.117 1 98.94 67 ILE B O 1
ATOM 2216 N N . TYR B 1 68 ? 6.309 -7.594 3.016 1 98.94 68 TYR B N 1
ATOM 2217 C CA . TYR B 1 68 ? 6.863 -8.062 1.749 1 98.94 68 TYR B CA 1
ATOM 2218 C C . TYR B 1 68 ? 8 -7.156 1.286 1 98.94 68 TYR B C 1
ATOM 2220 O O . TYR B 1 68 ? 9.062 -7.641 0.885 1 98.94 68 TYR B O 1
ATOM 2228 N N . ARG B 1 69 ? 7.773 -5.836 1.367 1 98.88 69 ARG B N 1
ATOM 2229 C CA . ARG B 1 69 ? 8.773 -4.863 0.935 1 98.88 69 ARG B CA 1
ATOM 2230 C C . ARG B 1 69 ? 10.039 -4.973 1.771 1 98.88 69 ARG B C 1
ATOM 2232 O O . ARG B 1 69 ? 11.148 -4.926 1.235 1 98.88 69 ARG B O 1
ATOM 2239 N N . TYR B 1 70 ? 9.844 -5.109 3.074 1 98.94 70 TYR B N 1
ATOM 2240 C CA . TYR B 1 70 ? 10.992 -5.25 3.965 1 98.94 70 TYR B CA 1
ATOM 2241 C C . TYR B 1 70 ? 11.82 -6.477 3.604 1 98.94 70 TYR B C 1
ATOM 2243 O O . TYR B 1 70 ? 13.031 -6.379 3.385 1 98.94 70 TYR B O 1
ATOM 2251 N N . LEU B 1 71 ? 11.188 -7.641 3.463 1 98.94 71 LEU B N 1
ATOM 2252 C CA . LEU B 1 71 ? 11.875 -8.883 3.133 1 98.94 71 LEU B CA 1
ATOM 2253 C C . LEU B 1 71 ? 12.516 -8.797 1.754 1 98.94 71 LEU B C 1
ATOM 2255 O O . LEU B 1 71 ? 13.641 -9.266 1.56 1 98.94 71 LEU B O 1
ATOM 2259 N N . GLY B 1 72 ? 11.719 -8.227 0.814 1 98.81 72 GLY B N 1
ATOM 2260 C CA . GLY B 1 72 ? 12.258 -8.062 -0.526 1 98.81 72 GLY B CA 1
ATOM 2261 C C . GLY B 1 72 ? 13.57 -7.312 -0.551 1 98.81 72 GLY B C 1
ATOM 2262 O O . GLY B 1 72 ? 14.508 -7.703 -1.254 1 98.81 72 GLY B O 1
ATOM 2263 N N . ARG B 1 73 ? 13.625 -6.223 0.223 1 98.5 73 ARG B N 1
ATOM 2264 C CA . ARG B 1 73 ? 14.852 -5.434 0.288 1 98.5 73 ARG B CA 1
ATOM 2265 C C . ARG B 1 73 ? 15.969 -6.207 0.987 1 98.5 73 ARG B C 1
ATOM 2267 O O . ARG B 1 73 ? 17.109 -6.211 0.526 1 98.5 73 ARG B O 1
ATOM 2274 N N . GLN B 1 74 ? 15.633 -6.879 2.059 1 98.5 74 GLN B N 1
ATOM 2275 C CA . GLN B 1 74 ? 16.625 -7.602 2.838 1 98.5 74 GLN B CA 1
ATOM 2276 C C . GLN B 1 74 ? 17.266 -8.719 2.016 1 98.5 74 GLN B C 1
ATOM 2278 O O . GLN B 1 74 ? 18.453 -9.016 2.18 1 98.5 74 GLN B O 1
ATOM 2283 N N . PHE B 1 75 ? 16.5 -9.273 1.097 1 98.62 75 PHE B N 1
ATOM 2284 C CA . PHE B 1 75 ? 16.984 -10.492 0.443 1 98.62 75 PHE B CA 1
ATOM 2285 C C . PHE B 1 75 ? 17.297 -10.227 -1.024 1 98.62 75 PHE B C 1
ATOM 2287 O O . PHE B 1 75 ? 17.453 -11.164 -1.809 1 98.62 75 PHE B O 1
ATOM 2294 N N . GLY B 1 76 ? 17.297 -8.961 -1.422 1 98.25 76 GLY B N 1
ATOM 2295 C CA . GLY B 1 76 ? 17.688 -8.602 -2.773 1 98.25 76 GLY B CA 1
ATOM 2296 C C . GLY B 1 76 ? 16.625 -8.914 -3.811 1 98.25 76 GLY B C 1
ATOM 2297 O O . GLY B 1 76 ? 16.953 -9.281 -4.941 1 98.25 76 GLY B O 1
ATOM 2298 N N . LEU B 1 77 ? 15.375 -8.797 -3.459 1 98.88 77 LEU B N 1
ATOM 2299 C CA . LEU B 1 77 ? 14.258 -9.148 -4.324 1 98.88 77 LEU B CA 1
ATOM 2300 C C . LEU B 1 77 ? 13.398 -7.922 -4.633 1 98.88 77 LEU B C 1
ATOM 2302 O O . LEU B 1 77 ? 12.234 -8.047 -5.012 1 98.88 77 LEU B O 1
ATOM 2306 N N . ALA B 1 78 ? 13.883 -6.715 -4.426 1 98.69 78 ALA B N 1
ATOM 2307 C CA . ALA B 1 78 ? 13.07 -5.508 -4.539 1 98.69 78 ALA B CA 1
ATOM 2308 C C . ALA B 1 78 ? 13.352 -4.777 -5.844 1 98.69 78 ALA B C 1
ATOM 2310 O O . ALA B 1 78 ? 12.82 -3.688 -6.086 1 98.69 78 ALA B O 1
ATOM 2311 N N . GLY B 1 79 ? 14.062 -5.371 -6.789 1 98.12 79 GLY B N 1
ATOM 2312 C CA . GLY B 1 79 ? 14.602 -4.699 -7.965 1 98.12 79 GLY B CA 1
ATOM 2313 C C . GLY B 1 79 ? 16.062 -4.336 -7.824 1 98.12 79 GLY B C 1
ATOM 2314 O O . GLY B 1 79 ? 16.609 -4.352 -6.719 1 98.12 79 GLY B O 1
ATOM 2315 N N . LYS B 1 80 ? 16.734 -3.977 -8.945 1 98 80 LYS B N 1
ATOM 2316 C CA . LYS B 1 80 ? 18.188 -3.793 -8.938 1 98 80 LYS B CA 1
ATOM 2317 C C . LYS B 1 80 ? 18.547 -2.312 -8.883 1 98 80 LYS B C 1
ATOM 2319 O O . LYS B 1 80 ? 19.703 -1.962 -8.633 1 98 80 LYS B O 1
ATOM 2324 N N . THR B 1 81 ? 17.625 -1.414 -9.133 1 98.06 81 THR B N 1
ATOM 2325 C CA . THR B 1 81 ? 17.812 0.032 -9.094 1 98.06 81 THR B CA 1
ATOM 2326 C C . THR B 1 81 ? 16.672 0.703 -8.32 1 98.06 81 THR B C 1
ATOM 2328 O O . THR B 1 81 ? 15.617 0.106 -8.125 1 98.06 81 THR B O 1
ATOM 2331 N N . PRO B 1 82 ? 16.891 1.952 -7.895 1 97.94 82 PRO B N 1
ATOM 2332 C CA . PRO B 1 82 ? 15.797 2.68 -7.234 1 97.94 82 PRO B CA 1
ATOM 2333 C C . PRO B 1 82 ? 14.531 2.75 -8.094 1 97.94 82 PRO B C 1
ATOM 2335 O O . PRO B 1 82 ? 13.422 2.635 -7.57 1 97.94 82 PRO B O 1
ATOM 2338 N N . MET B 1 83 ? 14.75 2.914 -9.383 1 98.31 83 MET B N 1
ATOM 2339 C CA . MET B 1 83 ? 13.602 2.977 -10.289 1 98.31 83 MET B CA 1
ATOM 2340 C C . MET B 1 83 ? 12.891 1.63 -10.352 1 98.31 83 MET B C 1
ATOM 2342 O O . MET B 1 83 ? 11.664 1.569 -10.289 1 98.31 83 MET B O 1
ATOM 2346 N N . GLU B 1 84 ? 13.648 0.536 -10.469 1 98.5 84 GLU B N 1
ATOM 2347 C CA . GLU B 1 84 ? 13.023 -0.785 -10.477 1 98.5 84 GLU B CA 1
ATOM 2348 C C . GLU B 1 84 ? 12.258 -1.04 -9.188 1 98.5 84 GLU B C 1
ATOM 2350 O O . GLU B 1 84 ? 11.148 -1.576 -9.211 1 98.5 84 GLU B O 1
ATOM 2355 N N . GLU B 1 85 ? 12.883 -0.686 -8.039 1 98.75 85 GLU B N 1
ATOM 2356 C CA . GLU B 1 85 ? 12.195 -0.867 -6.762 1 98.75 85 GLU B CA 1
ATOM 2357 C C . GLU B 1 85 ? 10.875 -0.104 -6.734 1 98.75 85 GLU B C 1
ATOM 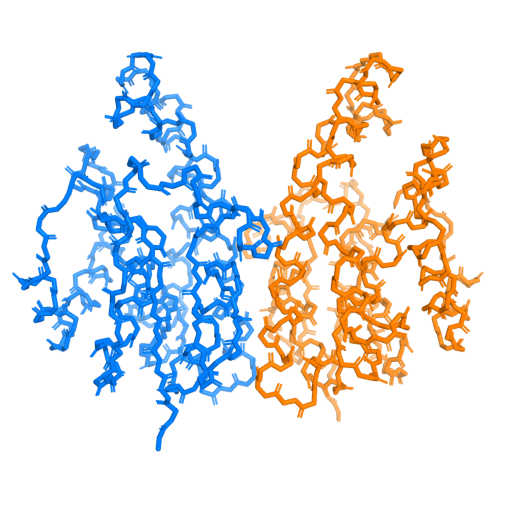2359 O O . GLU B 1 85 ? 9.867 -0.615 -6.238 1 98.75 85 GLU B O 1
ATOM 2364 N N . ALA B 1 86 ? 10.836 1.111 -7.277 1 98.81 86 ALA B N 1
ATOM 2365 C CA . ALA B 1 86 ? 9.625 1.921 -7.328 1 98.81 86 ALA B CA 1
ATOM 2366 C C . ALA B 1 86 ? 8.57 1.278 -8.234 1 98.81 86 ALA B C 1
ATOM 2368 O O . ALA B 1 86 ? 7.379 1.298 -7.918 1 98.81 86 ALA B O 1
ATOM 2369 N N . GLN B 1 87 ? 9.016 0.742 -9.328 1 98.62 87 GLN B N 1
ATOM 2370 C CA . GLN B 1 87 ? 8.094 0.095 -10.258 1 98.62 87 GLN B CA 1
ATOM 2371 C C . GLN B 1 87 ? 7.531 -1.195 -9.672 1 98.62 87 GLN B C 1
ATOM 2373 O O . GLN B 1 87 ? 6.375 -1.541 -9.914 1 98.62 87 GLN B O 1
ATOM 2378 N N . VAL B 1 88 ? 8.352 -1.903 -8.883 1 98.81 88 VAL B N 1
ATOM 2379 C CA . VAL B 1 88 ? 7.887 -3.084 -8.164 1 98.81 88 VAL B CA 1
ATOM 2380 C C . VAL B 1 88 ? 6.789 -2.688 -7.176 1 98.81 88 VAL B C 1
ATOM 2382 O O . VAL B 1 88 ? 5.738 -3.326 -7.117 1 98.81 88 VAL B O 1
ATOM 2385 N N . ASP B 1 89 ? 7.016 -1.598 -6.445 1 98.81 89 ASP B N 1
ATOM 2386 C CA . ASP B 1 89 ? 6 -1.071 -5.539 1 98.81 89 ASP B CA 1
ATOM 2387 C C . ASP B 1 89 ? 4.73 -0.691 -6.301 1 98.81 89 ASP B C 1
ATOM 2389 O O . ASP B 1 89 ? 3.621 -0.988 -5.855 1 98.81 89 ASP B O 1
ATOM 2393 N N . SER B 1 90 ? 4.902 -0.094 -7.434 1 98.75 90 SER B N 1
ATOM 2394 C CA . SER B 1 90 ? 3.797 0.406 -8.242 1 98.75 90 SER B CA 1
ATOM 2395 C C . SER B 1 90 ? 2.906 -0.733 -8.727 1 98.75 90 SER B C 1
ATOM 2397 O O . SER B 1 90 ? 1.685 -0.682 -8.57 1 98.75 90 SER B O 1
ATOM 2399 N N . ILE B 1 91 ? 3.52 -1.732 -9.312 1 98.75 91 ILE B N 1
ATOM 2400 C CA . ILE B 1 91 ? 2.734 -2.82 -9.883 1 98.75 91 ILE B CA 1
ATOM 2401 C C . ILE B 1 91 ? 2.049 -3.605 -8.766 1 98.75 91 ILE B C 1
ATOM 2403 O O . ILE B 1 91 ? 0.933 -4.102 -8.945 1 98.75 91 ILE B O 1
ATOM 2407 N N . PHE B 1 92 ? 2.689 -3.689 -7.578 1 98.81 92 PHE B N 1
ATOM 2408 C CA . PHE B 1 92 ? 2.047 -4.387 -6.469 1 98.81 92 PHE B CA 1
ATOM 2409 C C . PHE B 1 92 ? 0.881 -3.572 -5.922 1 98.81 92 PHE B C 1
ATOM 2411 O O . PHE B 1 92 ? -0.14 -4.133 -5.52 1 98.81 92 PHE B O 1
ATOM 2418 N N . ASP B 1 93 ? 1.101 -2.258 -5.82 1 98.69 93 ASP B N 1
ATOM 2419 C CA . ASP B 1 93 ? -0.013 -1.415 -5.395 1 98.69 93 ASP B CA 1
ATOM 2420 C C . ASP B 1 93 ? -1.194 -1.541 -6.355 1 98.69 93 ASP B C 1
ATOM 2422 O O . ASP B 1 93 ? -2.352 -1.509 -5.93 1 98.69 93 ASP B O 1
ATOM 2426 N N . GLN B 1 94 ? -0.896 -1.674 -7.633 1 98.56 94 GLN B N 1
ATOM 2427 C CA . GLN B 1 94 ? -1.96 -1.93 -8.594 1 98.56 94 GLN B CA 1
ATOM 2428 C C . GLN B 1 94 ? -2.627 -3.277 -8.336 1 98.56 94 GLN B C 1
ATOM 2430 O O . GLN B 1 94 ? -3.848 -3.404 -8.445 1 98.56 94 GLN B O 1
ATOM 2435 N N . PHE B 1 95 ? -1.874 -4.238 -8.023 1 98.75 95 PHE B N 1
ATOM 2436 C CA . PHE B 1 95 ? -2.391 -5.555 -7.668 1 98.75 95 PHE B CA 1
ATOM 2437 C C . PHE B 1 95 ? -3.307 -5.461 -6.453 1 98.75 95 PHE B C 1
ATOM 2439 O O . PHE B 1 95 ? -4.355 -6.109 -6.41 1 98.75 95 PHE B O 1
ATOM 2446 N N . LYS B 1 96 ? -2.906 -4.668 -5.492 1 98.38 96 LYS B N 1
ATOM 2447 C CA . LYS B 1 96 ? -3.736 -4.484 -4.305 1 98.38 96 LYS B CA 1
ATOM 2448 C C . LYS B 1 96 ? -5.07 -3.84 -4.66 1 98.38 96 LYS B C 1
ATOM 2450 O O . LYS B 1 96 ? -6.102 -4.16 -4.062 1 98.38 96 LYS B O 1
ATOM 2455 N N . ASP B 1 97 ? -5.039 -2.871 -5.598 1 98 97 ASP B N 1
ATOM 2456 C CA . ASP B 1 97 ? -6.289 -2.295 -6.082 1 98 97 ASP B CA 1
ATOM 2457 C C . ASP B 1 97 ? -7.188 -3.367 -6.695 1 98 97 ASP B C 1
ATOM 2459 O O . ASP B 1 97 ? -8.398 -3.379 -6.461 1 98 97 ASP B O 1
ATOM 2463 N N . PHE B 1 98 ? -6.621 -4.242 -7.457 1 98.5 98 PHE B N 1
ATOM 2464 C CA . PHE B 1 98 ? -7.34 -5.352 -8.078 1 98.5 98 PHE B CA 1
ATOM 2465 C C . PHE B 1 98 ? -7.934 -6.273 -7.016 1 98.5 98 PHE B C 1
ATOM 2467 O O . PHE B 1 98 ? -9.117 -6.602 -7.066 1 98.5 98 PHE B O 1
ATOM 2474 N N . MET B 1 99 ? -7.121 -6.609 -6.023 1 97.19 99 MET B N 1
ATOM 2475 C CA . MET B 1 99 ? -7.551 -7.48 -4.93 1 97.19 99 MET B CA 1
ATOM 2476 C C . MET B 1 99 ? -8.719 -6.863 -4.172 1 97.19 99 MET B C 1
ATOM 2478 O O . MET B 1 99 ? -9.672 -7.562 -3.816 1 97.19 99 MET B O 1
ATOM 2482 N N . ALA B 1 100 ? -8.609 -5.602 -3.893 1 95.94 100 ALA B N 1
ATOM 2483 C CA . ALA B 1 100 ? -9.68 -4.91 -3.172 1 95.94 100 ALA B CA 1
ATOM 2484 C C . ALA B 1 100 ? -11 -4.992 -3.934 1 95.94 100 ALA B C 1
ATOM 2486 O O . ALA B 1 100 ? -12.062 -5.141 -3.328 1 95.94 100 ALA B O 1
ATOM 2487 N N . GLU B 1 101 ? -10.914 -4.879 -5.219 1 96.25 101 GLU B N 1
ATOM 2488 C CA . GLU B 1 101 ? -12.117 -4.89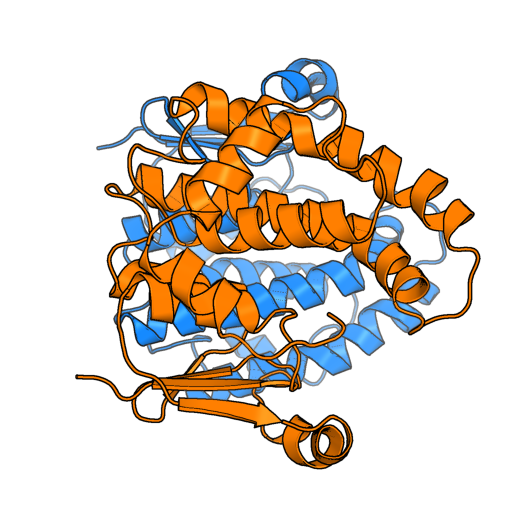5 -6.051 1 96.25 101 GLU B CA 1
ATOM 2489 C C . GLU B 1 101 ? -12.766 -6.277 -6.059 1 96.25 101 GLU B C 1
ATOM 2491 O O . GLU B 1 101 ? -13.992 -6.395 -6.117 1 96.25 101 GLU B O 1
ATOM 2496 N N . ILE B 1 102 ? -12.008 -7.352 -5.961 1 96.94 102 ILE B N 1
ATOM 2497 C CA . ILE B 1 102 ? -12.594 -8.68 -6.102 1 96.94 102 ILE B CA 1
ATOM 2498 C C . ILE B 1 102 ? -12.844 -9.281 -4.719 1 96.94 102 ILE B C 1
ATOM 2500 O O . ILE B 1 102 ? -13.492 -10.32 -4.598 1 96.94 102 ILE B O 1
ATOM 2504 N N . ARG B 1 103 ? -12.391 -8.656 -3.691 1 94 103 ARG B N 1
ATOM 2505 C CA . ARG B 1 103 ? -12.438 -9.164 -2.326 1 94 103 ARG B CA 1
ATOM 2506 C C . ARG B 1 103 ? -13.867 -9.547 -1.937 1 94 103 ARG B C 1
ATOM 2508 O O . ARG B 1 103 ? -14.094 -10.633 -1.385 1 94 103 ARG B O 1
ATOM 2515 N N . PRO B 1 104 ? -14.883 -8.68 -2.225 1 93.88 104 PRO B N 1
ATOM 2516 C CA . PRO B 1 104 ? -16.234 -9.078 -1.844 1 93.88 104 PRO B CA 1
ATOM 2517 C C . PRO B 1 104 ? -16.672 -10.383 -2.498 1 93.88 104 PRO B C 1
ATOM 2519 O O . PRO B 1 104 ? -17.422 -11.156 -1.896 1 93.88 104 PRO B O 1
ATOM 2522 N N . ALA B 1 105 ? -16.234 -10.633 -3.676 1 95.31 105 ALA B N 1
ATOM 2523 C CA . ALA B 1 105 ? -16.594 -11.859 -4.379 1 95.31 105 ALA B CA 1
ATOM 2524 C C . ALA B 1 105 ? -15.969 -13.078 -3.705 1 95.31 105 ALA B C 1
ATOM 2526 O O . ALA B 1 105 ? -16.609 -14.125 -3.592 1 95.31 105 ALA B O 1
ATOM 2527 N N . PHE B 1 106 ? -14.812 -12.891 -3.199 1 92.06 106 PHE B N 1
ATOM 2528 C CA . PHE B 1 106 ? -14.102 -14.016 -2.611 1 92.06 106 PHE B CA 1
ATOM 2529 C C . PHE B 1 106 ? -14.695 -14.391 -1.264 1 92.06 106 PHE B C 1
ATOM 2531 O O . PHE B 1 106 ? -14.641 -15.555 -0.856 1 92.06 106 PHE B O 1
ATOM 2538 N N . ARG B 1 107 ? -15.305 -13.469 -0.597 1 91.31 107 ARG B N 1
ATOM 2539 C CA . ARG B 1 107 ? -16.016 -13.812 0.634 1 91.31 107 ARG B CA 1
ATOM 2540 C C . ARG B 1 107 ? -17.156 -14.781 0.358 1 91.31 107 ARG B C 1
ATOM 2542 O O . ARG B 1 107 ? -17.438 -15.656 1.171 1 91.31 107 ARG B O 1
ATOM 2549 N N . VAL B 1 108 ? -17.75 -14.609 -0.747 1 93.25 108 VAL B N 1
ATOM 2550 C CA . VAL B 1 108 ? -18.844 -15.484 -1.152 1 93.25 108 VAL B CA 1
ATOM 2551 C C . VAL B 1 108 ? -18.297 -16.797 -1.686 1 93.25 108 VAL B C 1
ATOM 2553 O O . VAL B 1 108 ? -18.75 -17.875 -1.299 1 93.25 108 VAL B O 1
ATOM 2556 N N . ILE B 1 109 ? -17.281 -16.734 -2.475 1 91.38 109 ILE B N 1
ATOM 2557 C CA . ILE B 1 109 ? -16.703 -17.891 -3.158 1 91.38 109 ILE B CA 1
ATOM 2558 C C . ILE B 1 109 ? -16.125 -18.859 -2.133 1 91.38 109 ILE B C 1
ATOM 2560 O O . ILE B 1 109 ? -16.266 -20.078 -2.271 1 91.38 109 ILE B O 1
ATOM 2564 N N . TYR B 1 110 ? -15.594 -18.266 -1.078 1 87.88 110 TYR B N 1
ATOM 2565 C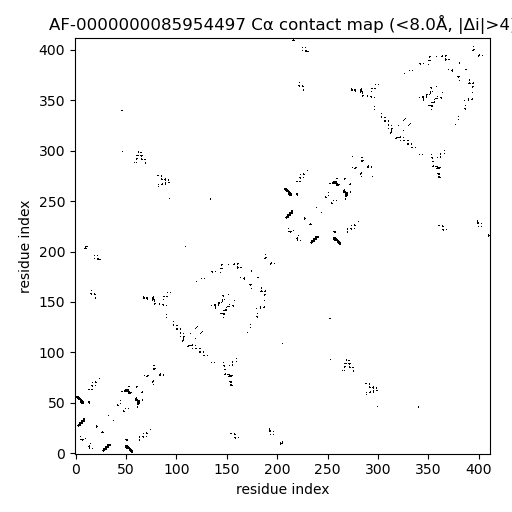 CA . TYR B 1 110 ? -14.953 -19.125 -0.075 1 87.88 110 TYR B CA 1
ATOM 2566 C C . TYR B 1 110 ? -15.922 -19.453 1.056 1 87.88 110 TYR B C 1
ATOM 2568 O O . TYR B 1 110 ? -15.547 -20.094 2.039 1 87.88 110 TYR B O 1
ATOM 2576 N N . GLY B 1 111 ? -17.188 -19.031 0.977 1 87.12 111 GLY B N 1
ATOM 2577 C CA . GLY B 1 111 ? -18.234 -19.438 1.896 1 87.12 111 GLY B CA 1
ATOM 2578 C C . GLY B 1 111 ? -18.234 -18.641 3.186 1 87.12 111 GLY B C 1
ATOM 2579 O O . GLY B 1 111 ? -18.891 -19.016 4.156 1 87.12 111 GLY B O 1
ATOM 2580 N N . ILE B 1 112 ? -17.484 -17.531 3.221 1 85.25 112 ILE B N 1
ATOM 2581 C CA . ILE B 1 112 ? -17.453 -16.656 4.387 1 85.25 112 ILE B CA 1
ATOM 2582 C C . ILE B 1 112 ? -18.766 -15.883 4.488 1 85.25 112 ILE B C 1
ATOM 2584 O O . ILE B 1 112 ? -19.25 -15.617 5.59 1 85.25 112 ILE B O 1
ATOM 2588 N N . GLU B 1 113 ? -19.312 -15.508 3.342 1 91.88 113 GLU B N 1
ATOM 2589 C CA . GLU B 1 113 ? -20.609 -14.828 3.219 1 91.88 113 GLU B CA 1
ATOM 2590 C C . GLU B 1 113 ? -21.547 -15.594 2.293 1 91.88 113 GLU B C 1
ATOM 2592 O O . GLU B 1 113 ? -21.109 -16.234 1.342 1 91.88 113 GLU B O 1
ATOM 2597 N N . GLU B 1 114 ? -22.781 -15.469 2.672 1 94.38 114 GLU B N 1
ATOM 2598 C CA . GLU B 1 114 ? -23.766 -16.109 1.807 1 94.38 114 GLU B CA 1
ATOM 2599 C C . GLU B 1 114 ? -23.969 -15.312 0.515 1 94.38 114 GLU B C 1
ATOM 2601 O O . GLU B 1 114 ? -23.859 -14.086 0.511 1 94.38 114 GLU B O 1
ATOM 2606 N N . GLY B 1 115 ? -24.109 -16.141 -0.576 1 95.31 115 GLY B N 1
ATOM 2607 C CA . GLY B 1 115 ? -24.375 -15.484 -1.846 1 95.31 115 GLY B CA 1
ATOM 2608 C C . GLY B 1 115 ? -24.297 -16.422 -3.033 1 95.31 115 GLY B C 1
ATOM 2609 O O . GLY B 1 115 ? -24.016 -17.625 -2.873 1 95.31 115 GLY B O 1
ATOM 2610 N N . ASP B 1 116 ? -24.594 -15.883 -4.195 1 96.06 116 ASP B N 1
ATOM 2611 C CA . ASP B 1 116 ? -24.531 -16.609 -5.461 1 96.06 116 ASP B CA 1
ATOM 2612 C C . ASP B 1 116 ? -23.141 -16.516 -6.086 1 96.06 116 ASP B C 1
ATOM 2614 O O . ASP B 1 116 ? -22.781 -15.484 -6.645 1 96.06 116 ASP B O 1
ATOM 2618 N N . LYS B 1 117 ? -22.438 -17.641 -6.043 1 94.56 117 LYS B N 1
ATOM 2619 C CA . LYS B 1 117 ? -21.062 -17.688 -6.508 1 94.56 117 LYS B CA 1
ATOM 2620 C C . LYS B 1 117 ? -20.969 -17.297 -7.98 1 94.56 117 LYS B C 1
ATOM 2622 O O . LYS B 1 117 ? -20.094 -16.516 -8.367 1 94.56 117 LYS B O 1
ATOM 2627 N N . GLU B 1 118 ? -21.797 -17.828 -8.742 1 94.88 118 GLU B N 1
ATOM 2628 C CA . GLU B 1 118 ? -21.781 -17.516 -10.172 1 94.88 118 GLU B CA 1
ATOM 2629 C C . GLU B 1 118 ? -22.031 -16.031 -10.414 1 94.88 118 GLU B C 1
ATOM 2631 O O . GLU B 1 118 ? -21.422 -15.43 -11.297 1 94.88 118 GLU B O 1
ATOM 2636 N N . LYS B 1 119 ? -22.938 -15.516 -9.641 1 96.69 119 LYS B N 1
ATOM 2637 C CA . LYS B 1 119 ? -23.297 -14.109 -9.805 1 96.69 119 LYS B CA 1
ATOM 2638 C C . LYS B 1 119 ? -22.125 -13.195 -9.469 1 96.69 119 LYS B C 1
ATOM 2640 O O . LYS B 1 119 ? -21.828 -12.258 -10.219 1 96.69 119 LYS B O 1
ATOM 2645 N N . VAL B 1 120 ? -21.438 -13.477 -8.375 1 96.44 120 VAL B N 1
ATOM 2646 C CA . VAL B 1 120 ? -20.359 -12.594 -7.961 1 96.44 120 VAL B CA 1
ATOM 2647 C C . VAL B 1 120 ? -19.172 -12.734 -8.914 1 96.44 120 VAL B C 1
ATOM 2649 O O . VAL B 1 120 ? -18.453 -11.766 -9.172 1 96.44 120 VAL B O 1
ATOM 2652 N N . VAL B 1 121 ? -18.938 -13.906 -9.438 1 96.44 121 VAL B N 1
ATOM 2653 C CA . VAL B 1 121 ? -17.875 -14.086 -10.422 1 96.44 121 VAL B CA 1
ATOM 2654 C C . VAL B 1 121 ? -18.188 -13.258 -11.664 1 96.44 121 VAL B C 1
ATOM 2656 O O . VAL B 1 121 ? -17.344 -12.5 -12.141 1 96.44 121 VAL B O 1
ATOM 2659 N N . LYS B 1 122 ? -19.359 -13.359 -12.148 1 95.94 122 LYS B N 1
ATOM 2660 C CA . LYS B 1 122 ? -19.781 -12.695 -13.375 1 95.94 122 LYS B CA 1
ATOM 2661 C C . LYS B 1 122 ? -19.828 -11.18 -13.195 1 95.94 122 LYS B C 1
ATOM 2663 O O . LYS B 1 122 ? -19.406 -10.43 -14.086 1 95.94 122 LYS B O 1
ATOM 2668 N N . GLU B 1 123 ? -20.266 -10.75 -12.039 1 97.19 123 GLU B N 1
ATOM 2669 C CA . GLU B 1 123 ? -20.562 -9.336 -11.883 1 97.19 123 GLU B CA 1
ATOM 2670 C C . GLU B 1 123 ? -19.391 -8.586 -11.258 1 97.19 123 GLU B C 1
ATOM 2672 O O . GLU B 1 123 ? -19.297 -7.359 -11.383 1 97.19 123 GLU B O 1
ATOM 2677 N N . ILE B 1 124 ? -18.516 -9.32 -10.609 1 97.25 124 ILE B N 1
ATOM 2678 C CA . ILE B 1 124 ? -17.453 -8.633 -9.883 1 97.25 124 ILE B CA 1
ATOM 2679 C C . ILE B 1 124 ? -16.094 -9.094 -10.406 1 97.25 124 ILE B C 1
ATOM 2681 O O . ILE B 1 124 ? -15.297 -8.281 -10.898 1 97.25 124 ILE B O 1
ATOM 2685 N N . VAL B 1 125 ? -15.852 -10.367 -10.414 1 97.25 125 VAL B N 1
ATOM 2686 C CA . VAL B 1 125 ? -14.516 -10.898 -10.695 1 97.25 125 VAL B CA 1
ATOM 2687 C C . VAL B 1 125 ? -14.164 -10.656 -12.164 1 97.25 125 VAL B C 1
ATOM 2689 O O . VAL B 1 125 ? -13.094 -10.133 -12.469 1 97.25 125 VAL B O 1
ATOM 2692 N N . ILE B 1 126 ? -15.039 -11.023 -13.062 1 95.94 126 ILE B N 1
ATOM 2693 C CA . ILE B 1 126 ? -14.758 -10.969 -14.492 1 95.94 126 ILE B CA 1
ATOM 2694 C C . ILE B 1 126 ? -14.555 -9.516 -14.922 1 95.94 126 ILE B C 1
ATOM 2696 O O . ILE B 1 126 ? -13.57 -9.195 -15.586 1 95.94 126 ILE B O 1
ATOM 2700 N N . PRO B 1 127 ? -15.438 -8.602 -14.547 1 96.88 127 PRO B N 1
ATOM 2701 C CA . PRO B 1 127 ? -15.188 -7.203 -14.914 1 96.88 127 PRO B CA 1
ATOM 2702 C C . PRO B 1 127 ? -13.867 -6.676 -14.344 1 96.88 127 PRO B C 1
ATOM 2704 O O . PRO B 1 127 ? -13.141 -5.961 -15.039 1 96.88 127 PRO B O 1
ATOM 2707 N N . ALA B 1 128 ? -13.562 -7.02 -13.117 1 97.69 128 ALA B N 1
ATOM 2708 C CA . ALA B 1 128 ? -12.312 -6.586 -12.508 1 97.69 128 ALA B CA 1
ATOM 2709 C C . ALA B 1 128 ? -11.109 -7.188 -13.227 1 97.69 128 ALA B C 1
ATOM 2711 O O . ALA B 1 128 ? -10.125 -6.496 -13.484 1 97.69 128 ALA B O 1
ATOM 2712 N N . ARG B 1 129 ? -11.211 -8.445 -13.477 1 97.44 129 ARG B N 1
ATOM 2713 C CA . ARG B 1 129 ? -10.172 -9.148 -14.219 1 97.44 129 ARG B CA 1
ATOM 2714 C C . ARG B 1 129 ? -9.883 -8.453 -15.547 1 97.44 129 ARG B C 1
ATOM 2716 O O . ARG B 1 129 ? -8.727 -8.164 -15.859 1 97.44 129 ARG B O 1
ATOM 2723 N N . ASP B 1 130 ? -10.914 -8.148 -16.328 1 97 130 ASP B N 1
ATOM 2724 C CA . ASP B 1 130 ? -10.789 -7.559 -17.656 1 97 130 ASP B CA 1
ATOM 2725 C C . ASP B 1 130 ? -10.219 -6.145 -17.562 1 97 130 ASP B C 1
ATOM 2727 O O . ASP B 1 130 ? -9.516 -5.695 -18.484 1 97 130 ASP B O 1
ATOM 2731 N N . LYS B 1 131 ? -10.477 -5.543 -16.5 1 97 131 LYS B N 1
ATOM 2732 C CA . LYS B 1 131 ? -9.977 -4.195 -16.25 1 97 131 LYS B CA 1
ATOM 2733 C C . LYS B 1 131 ? -8.492 -4.219 -15.898 1 97 131 LYS B C 1
ATOM 2735 O O . LYS B 1 131 ? -7.707 -3.426 -16.422 1 97 131 LYS B O 1
ATOM 2740 N N . HIS B 1 132 ? -8.086 -5.125 -15.062 1 98.12 132 HIS B N 1
ATOM 2741 C CA . HIS B 1 132 ? -6.785 -5.008 -14.406 1 98.12 132 HIS B CA 1
ATOM 2742 C C . HIS B 1 132 ? -5.73 -5.852 -15.109 1 98.12 132 HIS B C 1
ATOM 2744 O O . HIS B 1 132 ? -4.559 -5.469 -15.164 1 98.12 132 HIS B O 1
ATOM 2750 N N . LEU B 1 133 ? -6.035 -7.027 -15.664 1 98.31 133 LEU B N 1
ATOM 2751 C CA . LEU B 1 133 ? -5.031 -7.953 -16.172 1 98.31 133 LEU B CA 1
ATOM 2752 C C . LEU B 1 133 ? -4.227 -7.312 -17.297 1 98.31 133 LEU B C 1
ATOM 2754 O O . LEU B 1 133 ? -3.018 -7.539 -17.406 1 98.31 133 LEU B O 1
ATOM 2758 N N . PRO B 1 134 ? -4.867 -6.492 -18.156 1 97.31 134 PRO B N 1
ATOM 2759 C CA . PRO B 1 134 ? -4.086 -5.855 -19.219 1 97.31 134 PRO B CA 1
ATOM 2760 C C . PRO B 1 134 ? -2.959 -4.977 -18.688 1 97.31 134 PRO B C 1
ATOM 2762 O O . PRO B 1 134 ? -1.919 -4.836 -19.328 1 97.31 134 PRO B O 1
ATOM 2765 N N . PHE B 1 135 ? -3.115 -4.367 -17.516 1 97.5 135 PHE B N 1
ATOM 2766 C CA . PHE B 1 135 ? -2.055 -3.559 -16.922 1 97.5 135 PHE B CA 1
ATOM 2767 C C . PHE B 1 135 ? -0.829 -4.414 -16.625 1 97.5 135 PHE B C 1
ATOM 2769 O O . PHE B 1 135 ? 0.302 -4 -16.891 1 97.5 135 PHE B O 1
ATOM 2776 N N . PHE B 1 136 ? -1.055 -5.582 -16.078 1 98.38 136 PHE B N 1
ATOM 2777 C CA . PHE B 1 136 ? 0.046 -6.48 -15.75 1 98.38 136 PHE B CA 1
ATOM 2778 C C . PHE B 1 136 ? 0.719 -6.996 -17.016 1 98.38 136 PHE B C 1
ATOM 2780 O O . PHE B 1 136 ? 1.941 -7.148 -17.062 1 98.38 136 PHE B O 1
ATOM 2787 N N . GLU B 1 137 ? -0.104 -7.223 -18.031 1 98 137 GLU B N 1
ATOM 2788 C CA . GLU B 1 137 ? 0.445 -7.676 -19.297 1 98 137 GLU B CA 1
ATOM 2789 C C . GLU B 1 137 ? 1.345 -6.609 -19.922 1 98 137 GLU B C 1
ATOM 2791 O O . GLU B 1 137 ? 2.367 -6.934 -20.531 1 98 137 GLU B O 1
ATOM 2796 N N . LYS B 1 138 ? 0.961 -5.387 -19.734 1 96.19 138 LYS B N 1
ATOM 2797 C CA . LYS B 1 138 ? 1.786 -4.293 -20.234 1 96.19 138 LYS B CA 1
ATOM 2798 C C . LYS B 1 138 ? 3.141 -4.258 -19.531 1 96.19 138 LYS B C 1
ATOM 2800 O O . LYS B 1 138 ? 4.172 -4.059 -20.172 1 96.19 138 LYS B O 1
ATOM 2805 N N . PHE B 1 139 ? 3.156 -4.438 -18.266 1 96.75 139 PHE B N 1
ATOM 2806 C CA . PHE B 1 139 ? 4.402 -4.461 -17.5 1 96.75 139 PHE B CA 1
ATOM 2807 C C . PHE B 1 139 ? 5.262 -5.652 -17.906 1 96.75 139 PHE B C 1
ATOM 2809 O O . PHE B 1 139 ? 6.473 -5.516 -18.094 1 96.75 139 PHE B O 1
ATOM 2816 N N . LEU B 1 140 ? 4.621 -6.766 -18.109 1 97.44 140 LEU B N 1
ATOM 2817 C CA . LEU B 1 140 ? 5.328 -7.977 -18.516 1 97.44 140 LEU B CA 1
ATOM 2818 C C . LEU B 1 140 ? 5.973 -7.789 -19.891 1 97.44 140 LEU B C 1
ATOM 2820 O O . LEU B 1 140 ? 7.125 -8.18 -20.094 1 97.44 140 LEU B O 1
ATOM 2824 N N . ALA B 1 141 ? 5.223 -7.215 -20.719 1 96.12 141 ALA B N 1
ATOM 2825 C CA . ALA B 1 141 ? 5.738 -6.984 -22.078 1 96.12 141 ALA B CA 1
ATOM 2826 C C . ALA B 1 141 ? 6.949 -6.055 -22.047 1 96.12 141 ALA B C 1
ATOM 2828 O O . ALA B 1 141 ? 7.938 -6.289 -22.75 1 96.12 141 ALA B O 1
ATOM 2829 N N . LYS B 1 142 ? 6.895 -5.051 -21.234 1 95 142 LYS B N 1
ATOM 2830 C CA . LYS B 1 142 ? 7.961 -4.059 -21.125 1 95 142 LYS B CA 1
ATOM 2831 C C . LYS B 1 142 ? 9.227 -4.676 -20.547 1 95 142 LYS B C 1
ATOM 2833 O O . LYS B 1 142 ? 10.344 -4.293 -20.906 1 95 142 LYS B O 1
ATOM 2838 N N . SER B 1 143 ? 9.117 -5.621 -19.625 1 95.88 143 SER B N 1
ATOM 2839 C CA . SER B 1 143 ? 10.258 -6.168 -18.906 1 95.88 143 SER B CA 1
ATOM 2840 C C . SER B 1 143 ? 10.844 -7.375 -19.625 1 95.88 143 SER B C 1
ATOM 2842 O O . SER B 1 143 ? 11.891 -7.895 -19.234 1 95.88 143 SER B O 1
ATOM 2844 N N . GLY B 1 144 ? 10.172 -7.91 -20.688 1 93.5 144 GLY B N 1
ATOM 2845 C CA . GLY B 1 144 ? 10.695 -9.039 -21.438 1 93.5 144 GLY B CA 1
ATOM 2846 C C . GLY B 1 144 ? 9.922 -10.32 -21.188 1 93.5 144 GLY B C 1
ATOM 2847 O O . GLY B 1 144 ? 10.266 -11.375 -21.734 1 93.5 144 GLY B O 1
ATOM 2848 N N . GLY B 1 145 ? 8.898 -10.305 -20.359 1 93.69 145 GLY B N 1
ATOM 2849 C CA . GLY B 1 145 ? 7.91 -11.367 -20.297 1 93.69 145 GLY B CA 1
ATOM 2850 C C . 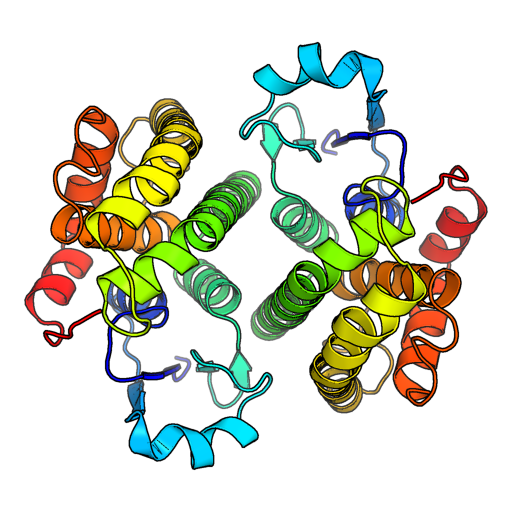GLY B 1 145 ? 8.133 -12.328 -19.141 1 93.69 145 GLY B C 1
ATOM 2851 O O . GLY B 1 145 ? 7.227 -13.078 -18.766 1 93.69 145 GLY B O 1
ATOM 2852 N N . GLN B 1 146 ? 9.289 -12.266 -18.5 1 97 146 GLN B N 1
ATOM 2853 C CA . GLN B 1 146 ? 9.578 -13.258 -17.469 1 97 146 GLN B CA 1
ATOM 2854 C C . GLN B 1 146 ? 9.211 -12.742 -16.078 1 97 146 GLN B C 1
ATOM 2856 O O . GLN B 1 146 ? 8.797 -13.516 -15.211 1 97 146 GLN B O 1
ATOM 2861 N N . TYR B 1 147 ? 9.43 -11.508 -15.898 1 98.62 147 TYR B N 1
ATOM 2862 C CA . TYR B 1 147 ? 9.125 -10.852 -14.625 1 98.62 147 TYR B CA 1
ATOM 2863 C C . TYR B 1 147 ? 8.414 -9.523 -14.844 1 98.62 147 TYR B C 1
ATOM 2865 O O . TYR B 1 147 ? 8.484 -8.953 -15.938 1 98.62 147 TYR B O 1
ATOM 2873 N N . MET B 1 148 ? 7.672 -9.055 -13.883 1 98.56 148 MET B N 1
ATOM 2874 C CA . MET B 1 148 ? 6.891 -7.828 -14.008 1 98.56 148 MET B CA 1
ATOM 2875 C C . MET B 1 148 ? 7.805 -6.621 -14.195 1 98.56 148 MET B C 1
ATOM 2877 O O . MET B 1 148 ? 7.484 -5.707 -14.953 1 98.56 148 MET B O 1
ATOM 2881 N N . VAL B 1 149 ? 8.898 -6.625 -13.414 1 98.31 149 VAL B N 1
ATOM 2882 C CA . VAL B 1 149 ? 9.844 -5.512 -13.453 1 98.31 149 VAL B CA 1
ATOM 2883 C C . VAL B 1 149 ? 11.273 -6.043 -13.57 1 98.31 149 VAL B C 1
ATOM 2885 O O . VAL B 1 149 ? 11.672 -6.941 -12.82 1 98.31 149 VAL B O 1
ATOM 2888 N N . GLY B 1 150 ? 12.031 -5.512 -14.5 1 97.56 150 GLY B N 1
ATOM 2889 C CA . GLY B 1 150 ? 13.438 -5.863 -14.625 1 97.56 150 GLY B CA 1
ATOM 2890 C C . GLY B 1 150 ? 13.656 -7.277 -15.125 1 97.56 150 GLY B C 1
ATOM 2891 O O . GLY B 1 150 ? 12.781 -7.855 -15.773 1 97.56 150 GLY B O 1
ATOM 2892 N N . LYS B 1 151 ? 14.836 -7.816 -14.859 1 97.5 151 LYS B N 1
ATOM 2893 C CA . LYS B 1 151 ? 15.242 -9.086 -15.453 1 97.5 151 LYS B CA 1
ATOM 2894 C C . LYS B 1 151 ? 15.453 -10.148 -14.383 1 97.5 151 LYS B C 1
ATOM 2896 O O . LYS B 1 151 ? 16 -11.219 -14.664 1 97.5 151 LYS B O 1
ATOM 2901 N N . SER B 1 152 ? 15.086 -9.867 -13.211 1 97.81 152 SER B N 1
ATOM 2902 C CA . SER B 1 152 ? 15.188 -10.828 -12.117 1 97.81 152 SER B CA 1
ATOM 2903 C C . SER B 1 152 ? 13.906 -10.852 -11.289 1 97.81 152 SER B C 1
ATOM 2905 O O . SER B 1 152 ? 13.141 -9.891 -11.289 1 97.81 152 SER B O 1
ATOM 2907 N N . VAL B 1 153 ? 13.734 -11.984 -10.594 1 98.81 153 VAL B N 1
ATOM 2908 C CA . VAL B 1 153 ? 12.531 -12.172 -9.789 1 98.81 153 VAL B CA 1
ATOM 2909 C C . VAL B 1 153 ? 12.484 -11.133 -8.672 1 98.81 153 VAL B C 1
ATOM 2911 O O . VAL B 1 153 ? 13.516 -10.812 -8.07 1 98.81 153 VAL B O 1
ATOM 2914 N N . THR B 1 154 ? 11.336 -10.578 -8.445 1 98.94 154 THR B N 1
ATOM 2915 C CA . THR B 1 154 ? 11.117 -9.672 -7.324 1 98.94 154 THR B CA 1
ATOM 2916 C C . THR B 1 154 ? 10.086 -10.242 -6.355 1 98.94 154 THR B C 1
ATOM 2918 O O . THR B 1 154 ? 9.406 -11.219 -6.672 1 98.94 154 THR B O 1
ATOM 2921 N N . TRP B 1 155 ? 9.961 -9.617 -5.172 1 98.94 155 TRP B N 1
ATOM 2922 C CA . TRP B 1 155 ? 8.984 -10.062 -4.191 1 98.94 155 TRP B CA 1
ATOM 2923 C C . TRP B 1 155 ? 7.562 -9.922 -4.734 1 98.94 155 TRP B C 1
ATOM 2925 O O . TRP B 1 155 ? 6.688 -10.734 -4.418 1 98.94 155 TRP B O 1
ATOM 2935 N N . ALA B 1 156 ? 7.316 -8.938 -5.57 1 98.94 156 ALA B N 1
ATOM 2936 C CA . ALA B 1 156 ? 5.996 -8.758 -6.164 1 98.94 156 ALA B CA 1
ATOM 2937 C C . ALA B 1 156 ? 5.652 -9.914 -7.102 1 98.94 156 ALA B C 1
ATOM 2939 O O . ALA B 1 156 ? 4.508 -10.367 -7.145 1 98.94 156 ALA B O 1
ATOM 2940 N N . ASP B 1 157 ? 6.641 -10.367 -7.863 1 98.94 157 ASP B N 1
ATOM 2941 C CA . ASP B 1 157 ? 6.426 -11.516 -8.734 1 98.94 157 ASP B CA 1
ATOM 2942 C C . ASP B 1 157 ? 5.934 -12.727 -7.934 1 98.94 157 ASP B C 1
ATOM 2944 O O . ASP B 1 157 ? 5.016 -13.43 -8.359 1 98.94 157 ASP B O 1
ATOM 2948 N N . LEU B 1 158 ? 6.566 -12.953 -6.82 1 98.94 158 LEU B N 1
ATOM 2949 C CA . LEU B 1 158 ? 6.246 -14.117 -6.004 1 98.94 158 LEU B CA 1
ATOM 2950 C C . LEU B 1 158 ? 4.805 -14.055 -5.508 1 98.94 158 LEU B C 1
ATOM 2952 O O . LEU B 1 158 ? 4.062 -15.031 -5.613 1 98.94 158 LEU B O 1
ATOM 2956 N N . VAL B 1 159 ? 4.398 -12.914 -5.023 1 98.81 159 VAL B N 1
ATOM 2957 C CA . VAL B 1 159 ? 3.076 -12.75 -4.426 1 98.81 159 VAL B CA 1
ATOM 2958 C C . VAL B 1 159 ? 2.01 -12.758 -5.523 1 98.81 159 VAL B C 1
ATOM 2960 O O . VAL B 1 159 ? 1.011 -13.469 -5.422 1 98.81 159 VAL B O 1
ATOM 2963 N N . ILE B 1 160 ? 2.234 -12.008 -6.605 1 98.75 160 ILE B N 1
ATOM 2964 C CA . ILE B 1 160 ? 1.255 -11.844 -7.676 1 98.75 160 ILE B CA 1
ATOM 2965 C C . ILE B 1 160 ? 1.047 -13.18 -8.398 1 98.75 160 ILE B C 1
ATOM 2967 O O . ILE B 1 160 ? -0.09 -13.586 -8.641 1 98.75 160 ILE B O 1
ATOM 2971 N N . SER B 1 161 ? 2.131 -13.883 -8.719 1 98.62 161 SER B N 1
ATOM 2972 C CA . SER B 1 161 ? 2.012 -15.141 -9.445 1 98.62 161 SER B CA 1
ATOM 2973 C C . SER B 1 161 ? 1.254 -16.188 -8.625 1 98.62 161 SER B C 1
ATOM 2975 O O . SER B 1 161 ? 0.439 -16.938 -9.164 1 98.62 161 SER B O 1
ATOM 2977 N N . ASP B 1 162 ? 1.559 -16.203 -7.352 1 97.38 162 ASP B N 1
ATOM 2978 C CA . ASP B 1 162 ? 0.868 -17.156 -6.492 1 97.38 162 ASP B CA 1
ATOM 2979 C C . ASP B 1 162 ? -0.622 -16.844 -6.402 1 97.38 162 ASP B C 1
ATOM 2981 O O . ASP B 1 162 ? -1.457 -17.75 -6.387 1 97.38 162 ASP B O 1
ATOM 2985 N N . SER B 1 163 ? -1.01 -15.617 -6.309 1 96.94 163 SER B N 1
ATOM 2986 C CA . SER B 1 163 ? -2.41 -15.203 -6.273 1 96.94 163 SER B CA 1
ATOM 2987 C C . SER B 1 163 ? -3.119 -15.555 -7.578 1 96.94 163 SER B C 1
ATOM 2989 O O . SER B 1 163 ? -4.215 -16.125 -7.562 1 96.94 163 SER B O 1
ATOM 2991 N N . PHE B 1 164 ? -2.443 -15.172 -8.711 1 97.44 164 PHE B N 1
ATOM 2992 C CA . PHE B 1 164 ? -3.037 -15.477 -10.008 1 97.44 164 PHE B CA 1
ATOM 2993 C C . PHE B 1 164 ? -3.244 -16.984 -10.172 1 97.44 164 PHE B C 1
ATOM 2995 O O . PHE B 1 164 ? -4.277 -17.422 -10.68 1 97.44 164 PHE B O 1
ATOM 3002 N N . ALA B 1 165 ? -2.291 -17.766 -9.734 1 95.75 165 ALA B N 1
ATOM 3003 C CA . ALA B 1 165 ? -2.424 -19.219 -9.805 1 95.75 165 ALA B CA 1
ATOM 3004 C C . ALA B 1 165 ? -3.6 -19.703 -8.969 1 95.75 165 ALA B C 1
ATOM 3006 O O . ALA B 1 165 ? -4.398 -20.531 -9.422 1 95.75 165 ALA B O 1
ATOM 3007 N N . SER B 1 166 ? -3.703 -19.172 -7.734 1 94.06 166 SER B N 1
ATOM 3008 C CA . SER B 1 166 ? -4.777 -19.547 -6.824 1 94.06 166 SER B CA 1
ATOM 3009 C C . SER B 1 166 ? -6.141 -19.172 -7.391 1 94.06 166 SER B C 1
ATOM 3011 O O . SER B 1 166 ? -7.094 -19.953 -7.293 1 94.06 166 SER B O 1
ATOM 3013 N N . TRP B 1 167 ? -6.223 -17.984 -7.969 1 94.88 167 TRP B N 1
ATOM 3014 C CA . TRP B 1 167 ? -7.484 -17.531 -8.539 1 94.88 167 TRP B CA 1
ATOM 3015 C C . TRP B 1 167 ? -7.863 -18.359 -9.758 1 94.88 167 TRP B C 1
ATOM 3017 O O . TRP B 1 167 ? -9.039 -18.656 -9.977 1 94.88 167 TRP B O 1
ATOM 3027 N N . ASP B 1 168 ? -6.875 -18.703 -10.516 1 94.19 168 ASP B N 1
ATOM 3028 C CA . ASP B 1 168 ? -7.117 -19.516 -11.695 1 94.19 168 ASP B CA 1
ATOM 3029 C C . ASP B 1 168 ? -7.594 -20.906 -11.312 1 94.19 168 ASP B C 1
ATOM 3031 O O . ASP B 1 168 ? -8.352 -21.547 -12.047 1 94.19 168 ASP B O 1
ATOM 3035 N N . GLU B 1 169 ? -7.172 -21.391 -10.211 1 90.94 169 GLU B N 1
ATOM 3036 C CA . GLU B 1 169 ? -7.625 -22.672 -9.695 1 90.94 169 GLU B CA 1
ATOM 3037 C C . GLU B 1 169 ? -9.062 -22.594 -9.188 1 90.94 169 GLU B C 1
ATOM 3039 O O . GLU B 1 169 ? -9.828 -23.547 -9.305 1 90.94 169 GLU B O 1
ATOM 3044 N N . THR B 1 170 ? -9.43 -21.5 -8.625 1 90.75 170 THR B N 1
ATOM 3045 C CA . THR B 1 170 ? -10.703 -21.328 -7.941 1 90.75 170 THR B CA 1
ATOM 3046 C C . THR B 1 170 ? -11.781 -20.875 -8.914 1 90.75 170 THR B C 1
ATOM 3048 O O . THR B 1 170 ? -12.953 -21.234 -8.766 1 90.75 170 THR B O 1
ATOM 3051 N N . ILE B 1 171 ? -11.367 -20.047 -9.82 1 92.56 171 ILE B N 1
ATOM 3052 C CA . ILE B 1 171 ? -12.289 -19.469 -10.789 1 92.56 171 ILE B CA 1
ATOM 3053 C C . ILE B 1 171 ? -11.977 -20.016 -12.18 1 92.56 171 ILE B C 1
ATOM 3055 O O . ILE B 1 171 ? -10.961 -19.672 -12.781 1 92.56 171 ILE B O 1
ATOM 3059 N N . PRO B 1 172 ? -12.914 -20.734 -12.695 1 87.44 172 PRO B N 1
ATOM 3060 C CA . PRO B 1 172 ? -12.672 -21.312 -14.023 1 87.44 172 PRO B CA 1
ATOM 3061 C C . PRO B 1 172 ? -12.367 -20.25 -15.078 1 87.44 172 PRO B C 1
ATOM 3063 O O . PRO B 1 172 ? -13.008 -19.188 -15.102 1 87.44 172 PRO B O 1
ATOM 3066 N N . ASP B 1 173 ? -11.258 -20.438 -15.828 1 88.62 173 ASP B N 1
ATOM 3067 C CA . ASP B 1 173 ? -10.914 -19.641 -17 1 88.62 173 ASP B CA 1
ATOM 3068 C C . ASP B 1 173 ? -10.453 -18.25 -16.594 1 88.62 173 ASP B C 1
ATOM 3070 O O . ASP B 1 173 ? -10.57 -17.297 -17.375 1 88.62 173 ASP B O 1
ATOM 3074 N N . PHE B 1 174 ? -10.078 -18.094 -15.359 1 95.38 174 PHE B N 1
ATOM 3075 C CA . PHE B 1 174 ? -9.648 -16.781 -14.883 1 95.38 174 PHE B CA 1
ATOM 3076 C C . PHE B 1 174 ? -8.547 -16.219 -15.766 1 95.38 174 PHE B C 1
ATOM 3078 O O . PHE B 1 174 ? -8.586 -15.039 -16.141 1 95.38 174 PHE B O 1
ATOM 3085 N N . LEU B 1 175 ? -7.562 -17.016 -16.125 1 97.06 175 LEU B N 1
ATOM 3086 C CA . LEU B 1 175 ? -6.445 -16.531 -16.938 1 97.06 175 LEU B CA 1
ATOM 3087 C C . LEU B 1 175 ? -6.645 -16.875 -18.406 1 97.06 175 LEU B C 1
ATOM 3089 O O . LEU B 1 175 ? -5.727 -16.719 -19.219 1 97.06 175 LEU B O 1
ATOM 3093 N N . SER B 1 176 ? -7.926 -17.328 -18.656 1 91.5 176 SER B N 1
ATOM 3094 C CA . SER B 1 176 ? -8.227 -17.641 -20.047 1 91.5 176 SER B CA 1
ATOM 3095 C C . SER B 1 176 ? -8.148 -16.391 -20.922 1 91.5 176 SER B C 1
ATOM 3097 O O . SER B 1 176 ? -8.664 -15.336 -20.562 1 91.5 176 SER B O 1
ATOM 3099 N N . GLY B 1 177 ? -7.457 -16.391 -21.969 1 93.94 177 GLY B N 1
ATOM 3100 C CA . GLY B 1 177 ? -7.305 -15.258 -22.875 1 93.94 177 GLY B CA 1
ATOM 3101 C C . GLY B 1 177 ? -6.055 -14.438 -22.594 1 93.94 177 GLY B C 1
ATOM 3102 O O . GLY B 1 177 ? -5.801 -13.438 -23.266 1 93.94 177 GLY B O 1
ATOM 3103 N N . HIS B 1 178 ? -5.336 -14.898 -21.578 1 97.5 178 HIS B N 1
ATOM 3104 C CA . HIS B 1 178 ? -4.113 -14.195 -21.188 1 97.5 178 HIS B CA 1
ATOM 3105 C C . HIS B 1 178 ? -2.924 -15.148 -21.156 1 97.5 178 HIS B C 1
ATOM 3107 O O . HIS B 1 178 ? -2.334 -15.359 -20.094 1 97.5 178 HIS B O 1
ATOM 3113 N N . PRO B 1 179 ? -2.545 -15.625 -22.297 1 96.5 179 PRO B N 1
ATOM 3114 C CA . PRO B 1 179 ? -1.496 -16.641 -22.344 1 96.5 179 PRO B CA 1
ATOM 3115 C C . PRO B 1 179 ? -0.165 -16.156 -21.781 1 96.5 179 PRO B C 1
ATOM 3117 O O . PRO B 1 1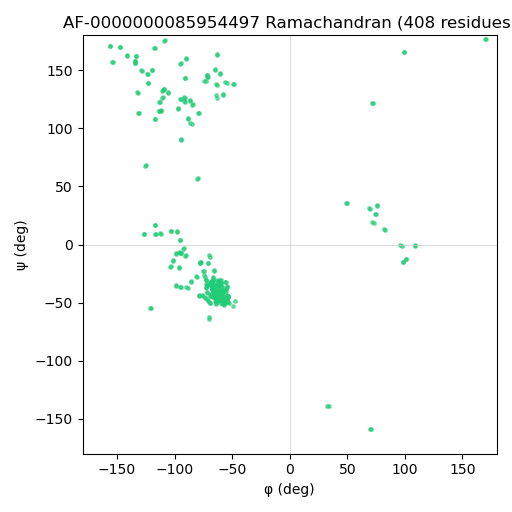79 ? 0.588 -16.922 -21.188 1 96.5 179 PRO B O 1
ATOM 3120 N N . GLN B 1 180 ? 0.131 -14.875 -21.984 1 97.12 180 GLN B N 1
ATOM 3121 C CA . GLN B 1 180 ? 1.389 -14.352 -21.469 1 97.12 180 GLN B CA 1
ATOM 3122 C C . GLN B 1 180 ? 1.398 -14.359 -19.938 1 97.12 180 GLN B C 1
ATOM 3124 O O . GLN B 1 180 ? 2.428 -14.648 -19.312 1 97.12 180 GLN B O 1
ATOM 3129 N N . LEU B 1 181 ? 0.293 -14.023 -19.359 1 98.31 181 LEU B N 1
ATOM 3130 C CA . LEU B 1 181 ? 0.197 -14.062 -17.906 1 98.31 181 LEU B CA 1
ATOM 3131 C C . LEU B 1 181 ? 0.295 -15.5 -17.391 1 98.31 181 LEU B C 1
ATOM 3133 O O . LEU B 1 181 ? 0.899 -15.75 -16.344 1 98.31 181 LEU B O 1
ATOM 3137 N N . LYS B 1 182 ? -0.344 -16.391 -18.125 1 97.19 182 LYS B N 1
ATOM 3138 C CA . LYS B 1 182 ? -0.253 -17.797 -17.75 1 97.19 182 LYS B CA 1
ATOM 3139 C C . LYS B 1 182 ? 1.195 -18.266 -17.75 1 97.19 182 LYS B C 1
ATOM 3141 O O . LYS B 1 182 ? 1.642 -18.938 -16.828 1 97.19 182 LYS B O 1
ATOM 3146 N N . LYS B 1 183 ? 1.896 -17.938 -18.797 1 97.94 183 LYS B N 1
ATOM 3147 C CA . LYS B 1 183 ? 3.305 -18.312 -18.906 1 97.94 183 LYS B CA 1
ATOM 3148 C C . LYS B 1 183 ? 4.129 -17.688 -17.781 1 97.94 183 LYS B C 1
ATOM 3150 O O . LYS B 1 183 ? 5.016 -18.344 -17.219 1 97.94 183 LYS B O 1
ATOM 3155 N N . TYR B 1 184 ? 3.879 -16.453 -17.516 1 98.62 184 TYR B N 1
ATOM 3156 C CA . TYR B 1 184 ? 4.527 -15.727 -16.422 1 98.62 184 TYR B CA 1
ATOM 3157 C C . TYR B 1 184 ? 4.301 -16.422 -15.086 1 98.62 184 TYR B C 1
ATOM 3159 O O . TYR B 1 184 ? 5.246 -16.656 -14.328 1 98.62 184 TYR B O 1
ATOM 3167 N N . VAL B 1 185 ? 3.07 -16.766 -14.812 1 98.44 185 VAL B N 1
ATOM 3168 C CA . VAL B 1 185 ? 2.709 -17.422 -13.562 1 98.44 185 VAL B CA 1
ATOM 3169 C C . VAL B 1 185 ? 3.443 -18.766 -13.461 1 98.44 185 VAL B C 1
ATOM 3171 O O . VAL B 1 185 ? 4.062 -19.062 -12.438 1 98.44 185 VAL B O 1
ATOM 3174 N N . GLU B 1 186 ? 3.402 -19.547 -14.5 1 97.94 186 GLU B N 1
ATOM 3175 C CA . GLU B 1 186 ? 4.086 -20.828 -14.531 1 97.94 186 GLU B CA 1
ATOM 3176 C C . GLU B 1 186 ? 5.59 -20.656 -14.312 1 97.94 186 GLU B C 1
ATOM 3178 O O . GLU B 1 186 ? 6.195 -21.406 -13.539 1 97.94 186 GLU B O 1
ATOM 3183 N N . HIS B 1 187 ? 6.16 -19.719 -14.977 1 98.62 187 HIS B N 1
ATOM 3184 C CA . HIS B 1 187 ? 7.594 -19.469 -14.898 1 98.62 187 HIS B CA 1
ATOM 3185 C C . HIS B 1 187 ? 8.031 -19.188 -13.461 1 98.62 187 HIS B C 1
ATOM 3187 O O . HIS B 1 187 ? 8.992 -19.781 -12.969 1 98.62 187 HIS B O 1
ATOM 3193 N N . VAL B 1 188 ? 7.344 -18.25 -12.797 1 98.75 188 VAL B N 1
ATOM 3194 C CA . VAL B 1 188 ? 7.719 -17.859 -11.445 1 98.75 188 VAL B CA 1
ATOM 3195 C C . VAL B 1 188 ? 7.488 -19.031 -10.484 1 98.75 188 VAL B C 1
ATOM 3197 O O . VAL B 1 188 ? 8.312 -19.281 -9.602 1 98.75 188 VAL B O 1
ATOM 3200 N N . ARG B 1 189 ? 6.418 -19.766 -10.656 1 97.69 189 ARG B N 1
ATOM 3201 C CA . ARG B 1 189 ? 6.059 -20.859 -9.758 1 97.69 189 ARG B CA 1
ATOM 3202 C C . ARG B 1 189 ? 7.012 -22.031 -9.922 1 97.69 189 ARG B C 1
ATOM 3204 O O . ARG B 1 189 ? 7.105 -22.891 -9.039 1 97.69 189 ARG B O 1
ATOM 3211 N N . GLU B 1 190 ? 7.734 -22.031 -10.977 1 98.12 190 GLU B N 1
ATOM 3212 C CA . GLU B 1 190 ? 8.648 -23.141 -11.258 1 98.12 190 GLU B CA 1
ATOM 3213 C C . GLU B 1 190 ? 10.062 -22.812 -10.773 1 98.12 190 GLU B C 1
ATOM 3215 O O . GLU B 1 190 ? 10.969 -23.641 -10.898 1 98.12 190 GLU B O 1
ATOM 3220 N N . LEU B 1 191 ? 10.289 -21.578 -10.336 1 98.69 191 LEU B N 1
ATOM 3221 C CA . LEU B 1 191 ? 11.57 -21.344 -9.68 1 98.69 191 LEU B CA 1
ATOM 3222 C C . LEU B 1 191 ? 11.844 -22.422 -8.625 1 98.69 191 LEU B C 1
ATOM 3224 O O . LEU B 1 191 ? 10.945 -22.781 -7.855 1 98.69 191 LEU B O 1
ATOM 3228 N N . PRO B 1 192 ? 13.016 -22.922 -8.508 1 98.62 192 PRO B N 1
ATOM 3229 C CA . PRO B 1 192 ? 13.289 -24.125 -7.723 1 98.62 192 PRO B CA 1
ATOM 3230 C C . PRO B 1 192 ? 12.82 -24 -6.277 1 98.62 192 PRO B C 1
ATOM 3232 O O . PRO B 1 192 ? 12.125 -24.891 -5.773 1 98.62 192 PRO B O 1
ATOM 3235 N N . ASN B 1 193 ? 13.172 -22.953 -5.594 1 98.69 193 ASN B N 1
ATOM 3236 C CA . ASN B 1 193 ? 12.789 -22.797 -4.195 1 98.69 193 ASN B CA 1
ATOM 3237 C C . ASN B 1 193 ? 11.289 -22.594 -4.039 1 98.69 193 ASN B C 1
ATOM 3239 O O . ASN B 1 193 ? 10.695 -23.047 -3.062 1 98.69 193 ASN B O 1
ATOM 3243 N N . VAL B 1 194 ? 10.656 -21.922 -4.988 1 98.69 194 VAL B N 1
ATOM 3244 C CA . VAL B 1 194 ? 9.219 -21.656 -4.965 1 98.69 194 VAL B CA 1
ATOM 3245 C C . VAL B 1 194 ? 8.461 -22.969 -5.227 1 98.69 194 VAL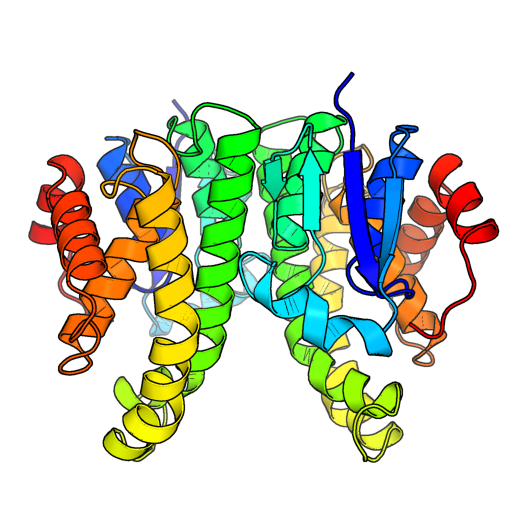 B C 1
ATOM 3247 O O . VAL B 1 194 ? 7.527 -23.297 -4.496 1 98.69 194 VAL B O 1
ATOM 3250 N N . GLU B 1 195 ? 8.883 -23.625 -6.215 1 98.5 195 GLU B N 1
ATOM 3251 C CA . GLU B 1 195 ? 8.266 -24.906 -6.57 1 98.5 195 GLU B CA 1
ATOM 3252 C C . GLU B 1 195 ? 8.32 -25.891 -5.402 1 98.5 195 GLU B C 1
ATOM 3254 O O . GLU B 1 195 ? 7.328 -26.562 -5.105 1 98.5 195 GLU B O 1
ATOM 3259 N N . LYS B 1 196 ? 9.484 -25.969 -4.809 1 98.62 196 LYS B N 1
ATOM 3260 C CA . LYS B 1 196 ? 9.648 -26.859 -3.658 1 98.62 196 LYS B CA 1
ATOM 3261 C C . LYS B 1 196 ? 8.672 -26.484 -2.543 1 98.62 196 LYS B C 1
ATOM 3263 O O . LYS B 1 196 ? 8.016 -27.359 -1.979 1 98.62 196 LYS B O 1
ATOM 3268 N N . TRP B 1 197 ? 8.57 -25.234 -2.205 1 98.44 197 TRP B N 1
ATOM 3269 C CA . TRP B 1 197 ? 7.676 -24.797 -1.14 1 98.44 197 TRP B CA 1
ATOM 3270 C C . TRP B 1 197 ? 6.223 -25.109 -1.493 1 98.44 197 TRP B C 1
ATOM 3272 O O . TRP B 1 197 ? 5.473 -25.625 -0.663 1 98.44 197 TRP B O 1
ATOM 3282 N N . ILE B 1 198 ? 5.855 -24.797 -2.734 1 97 198 ILE B N 1
ATOM 3283 C CA . ILE B 1 198 ? 4.477 -25 -3.166 1 97 198 ILE B CA 1
ATOM 3284 C C . ILE B 1 198 ? 4.125 -26.484 -3.047 1 97 198 ILE B C 1
ATOM 3286 O O . ILE B 1 198 ? 3.012 -26.844 -2.646 1 97 198 ILE B O 1
ATOM 3290 N N . ALA B 1 199 ? 5.055 -27.297 -3.295 1 97.12 199 ALA B N 1
ATOM 3291 C CA . ALA B 1 199 ? 4.832 -28.75 -3.24 1 97.12 199 ALA B CA 1
ATOM 3292 C C . ALA B 1 199 ? 4.695 -29.219 -1.797 1 97.12 199 ALA B C 1
ATOM 3294 O O . ALA B 1 199 ? 3.957 -30.172 -1.519 1 97.12 199 ALA B O 1
ATOM 3295 N N . GLU B 1 200 ? 5.375 -28.516 -0.869 1 96.94 200 GLU B N 1
ATOM 3296 C CA . GLU B 1 200 ? 5.5 -29.047 0.487 1 96.94 200 GLU B CA 1
ATOM 3297 C C . GLU B 1 200 ? 4.562 -28.328 1.448 1 96.94 200 GLU B C 1
ATOM 3299 O O . GLU B 1 200 ? 4.309 -28.797 2.555 1 96.94 200 GLU B O 1
ATOM 3304 N N . ARG B 1 201 ? 4.125 -27.156 1.031 1 96.31 201 ARG B N 1
ATOM 3305 C CA . ARG B 1 201 ? 3.379 -26.344 1.987 1 96.31 201 ARG B CA 1
ATOM 3306 C C . ARG B 1 201 ? 2.066 -27.016 2.373 1 96.31 201 ARG B C 1
ATOM 3308 O O . ARG B 1 201 ? 1.521 -27.812 1.604 1 96.31 201 ARG B O 1
ATOM 3315 N N . PRO B 1 202 ? 1.595 -26.766 3.586 1 94.19 202 PRO B N 1
ATOM 3316 C CA . PRO B 1 202 ? 0.318 -27.328 4.012 1 94.19 202 PRO B CA 1
ATOM 3317 C C . PRO B 1 202 ? -0.828 -27 3.059 1 94.19 202 PRO B C 1
ATOM 3319 O O . PRO B 1 202 ? -0.893 -25.891 2.529 1 94.19 202 PRO B O 1
ATOM 3322 N N . LYS B 1 203 ? -1.676 -28.016 2.828 1 90.94 203 LYS B N 1
ATOM 3323 C CA . LYS B 1 203 ? -2.883 -27.781 2.043 1 90.94 203 LYS B CA 1
ATOM 3324 C C . LYS B 1 203 ? -3.973 -27.125 2.891 1 90.94 203 LYS B C 1
ATOM 3326 O O . LYS B 1 203 ? -4.445 -27.719 3.863 1 90.94 203 LYS B O 1
ATOM 3331 N N . THR B 1 204 ? -4.242 -25.906 2.506 1 87.69 204 THR B N 1
ATOM 3332 C CA . THR B 1 204 ? -5.246 -25.125 3.234 1 87.69 204 THR B CA 1
ATOM 3333 C C . THR B 1 204 ? -6.27 -24.531 2.277 1 87.69 204 THR B C 1
ATOM 3335 O O . THR B 1 204 ? -6.047 -24.5 1.064 1 87.69 204 THR B O 1
ATOM 3338 N N . PRO B 1 205 ? -7.582 -24.281 2.646 1 72.31 205 PRO B N 1
ATOM 3339 C CA . PRO B 1 205 ? -8.602 -23.719 1.768 1 72.31 205 PRO B CA 1
ATOM 3340 C C . PRO B 1 205 ? -8.125 -22.453 1.04 1 72.31 205 PRO B C 1
ATOM 3342 O O . PRO B 1 205 ? -8.539 -22.203 -0.095 1 72.31 205 PRO B O 1
ATOM 3345 N N . TYR B 1 206 ? -7.707 -21.625 1.664 1 70.81 206 TYR B N 1
ATOM 3346 C CA . TYR B 1 206 ? -7.262 -20.375 1.067 1 70.81 206 TYR B CA 1
ATOM 3347 C C . TYR B 1 206 ? -5.887 -19.969 1.596 1 70.81 206 TYR B C 1
ATOM 3349 O O . TYR B 1 206 ? -5.531 -20.312 2.73 1 70.81 206 TYR B O 1
#

Radius of gyration: 21.13 Å; Cα contacts (8 Å, |Δi|>4): 594; chains: 2; bounding box: 48×58×46 Å

InterPro domains:
  IPR004045 Glutathione S-transferase, N-terminal [PF02798] (5-72)
  IPR004045 Glutathione S-transferase, N-terminal [PS50404] (2-79)
  IPR004046 Glutathione S-transferase, C-terminal [PF14497] (104-201)
  IPR010987 Glutathione S-transferase, C-terminal-like [PS50405] (81-206)
  IPR036249 Thioredoxin-like superfamily [SSF52833] (3-76)
  IPR036282 Glutathione S-transferase, C-terminal domain superfamily [SSF47616] (77-205)
  IPR040079 Glutathione transferase family [SFLDS00019] (1-204)
  IPR050213 Glutathione S-transferase superfamily [PTHR11571] (1-203)

Nearest PDB structures (foldseek):
  4q5f-assembly1_A  TM=9.815E-01  e=6.937E-28  Ascaris suum
  2on5-assembly4_E  TM=9.744E-01  e=2.527E-22  Necator americanus
  4oft-assembly1_B  TM=9.831E-01  e=9.248E-21  Necator americanus
  3w8s-assembly1_A-2  TM=9.813E-01  e=1.259E-20  Necator americanus
  2ws2-assembly1_B  TM=9.320E-01  e=9.578E-18  Haemonchus contortus

Organism: Parascaris univalens (NCBI:txid6257)

Sequence (412 aa):
MPQYKLTYFDIRGLGEGARLIFHQAGVKFEDNRVKFDDWPAFKPKTPFGQLPLLEVDGEVIAQSAAIYRYLGRQFGLAGKTPMEEAQVDSIFDQFKDFMAEIRPAFRVIYGIEEGDKEKVVKEIVIPARDKHLPFFEKFLAKSGGQYMVGKSVTWADLVISDSFASWDETIPDFLSGHPQLKKYVEHVRELPNVEKWIAERPKTPYMPQYKLTYFDIRGLGEGARLIFHQAGVKFEDNRVKFDDWPAFKPKTPFGQLPLLEVDGEVIAQSAAIYRYLGRQFGLAGKTPMEEAQVDSIFDQFKDFMAEIRPAFRVIYGIEEGDKEKVVKEIVIPARDKHLPFFEKFLAKSGGQYMVGKSVTWADLVISDSFASWDETIPDFLSGHPQLKKYVEHVRELPNVEKWIAERPKTPY